Protein AF-A0A7S3K3P5-F1 (afdb_monomer)

Secondary structure (DSSP, 8-state):
-HHHHHHHHHHHHHTTSS-HHHHHHHHHHHHHHHHHHHHHHHHHHHHHHHHHHHHHHTTSS-HHHHHHHHHHHHHHHHHHTTHHHHHHHHHHHHHHHHHHHHHHHHHHHHHSSPPPPP-----PPPPTTSSTTSTTS---------S--------PPPPTTTT-----S-HHHHHHHHHHHHHHHHHHHHHHHHHHHHHS--------HHHHHHHHHTTTT--S-HHHHHHHHHHHHHHHHHHHHHHHHHHHHHHHHHH-----------TTGGG---TTT----------TTSTT-------PPPPPTT-HHHHHHHHS-HHHHHHS--------------------HHHHHHHHHHHHHHHHHHHHHHHHHHHHHHHHS----------TTTTSS----------TTSTTS--HHHHHHHHHHHHHHHHHHHHTPPPTTS----------HHHHTT-S---HHIIIIIHHHHHHHHHHHHHHHHHHHHS-S------TTTT-TT---TT-TTT-STTHHHHHHHHHHHHHHHHHHHHHHHHHHHHHH-------PPPPHHHHHHHHHHHHHHHHHHHH-TT-SS-TT------

Mean predicted aligned error: 23.88 Å

Organism: NCBI:txid44058

Solvent-accessible surface area (backbone atoms only — not comparable to full-atom values): 37960 Å² total; per-residue (Å²): 119,63,71,60,54,53,51,49,53,54,49,35,38,75,70,67,78,36,54,75,68,54,51,52,53,54,55,51,52,57,54,53,57,56,62,68,54,55,64,62,57,55,57,54,56,54,48,54,53,51,50,53,53,49,35,36,74,70,68,76,37,52,76,68,55,50,54,50,53,51,51,52,51,54,52,55,55,54,68,63,49,62,64,55,51,58,60,51,50,50,53,50,50,51,54,53,51,50,53,53,54,53,53,55,52,54,56,57,57,65,72,70,59,77,81,78,76,86,78,72,86,72,81,74,80,79,78,85,82,79,72,82,82,71,78,85,77,76,77,78,74,79,92,70,73,95,72,83,83,80,79,70,79,79,74,70,77,71,70,96,64,81,88,67,76,78,71,83,66,55,72,66,56,50,52,50,49,52,49,51,52,52,49,53,51,51,50,52,49,53,52,50,52,50,52,49,54,62,71,67,48,84,82,72,80,89,72,54,70,67,58,53,52,52,51,51,63,78,32,76,88,54,92,65,53,70,65,55,59,64,48,45,57,55,50,50,51,51,50,51,53,51,51,50,51,53,50,51,51,52,49,50,52,51,48,47,50,68,76,44,70,78,60,76,69,70,69,71,67,59,92,71,50,86,75,60,56,61,82,89,71,53,76,72,83,80,73,85,67,94,59,94,82,69,78,87,70,78,77,81,69,76,91,65,84,78,78,59,89,88,42,56,69,60,52,56,54,68,70,47,55,70,67,57,66,72,66,51,74,80,71,79,87,73,90,71,90,82,82,88,78,96,71,74,91,68,79,55,70,67,58,56,50,54,50,51,52,50,53,51,52,52,52,52,50,51,52,52,53,51,50,53,52,50,52,50,50,62,67,65,51,74,89,74,73,80,80,74,75,87,66,94,72,86,78,80,84,77,70,81,74,84,67,83,74,75,62,81,80,63,65,85,72,66,56,74,66,60,58,50,53,54,51,48,54,53,51,51,51,51,49,50,59,65,70,64,56,74,75,89,82,78,72,84,70,88,74,78,79,84,70,54,72,73,54,59,76,53,62,75,71,70,48,74,60,46,65,58,53,44,52,50,51,53,50,52,50,52,50,50,53,51,49,50,54,49,50,63,68,61,44,70,85,74,68,82,74,75,64,86,63,78,80,44,97,79,74,70,59,96,69,30,64,88,85,44,53,84,56,37,65,59,51,52,50,54,51,51,50,52,54,52,52,53,54,50,51,55,47,54,52,50,54,49,49,52,59,72,67,48,84,76,75,79,82,78,69,81,76,54,70,66,59,55,48,51,52,51,50,51,52,50,52,50,53,50,51,54,69,76,46,84,81,67,91,77,71,95,74,76,70,83,81,89,122

Radius of gyration: 43.14 Å; Cα contacts (8 Å, |Δi|>4): 47; chains: 1; bounding box: 84×94×111 Å

pLDDT: mean 72.08, std 16.97, range [38.75, 96.44]

Foldseek 3Di:
DVVVVLVVLVVCVVVVVDDPVRSVVVVVVVVVVVVVCVVVVVVVVVVVLVVLVVCVVVVNADPVRSVVVVVVVVVVVVVVCVVVVVVVVVVVVVVVVVVVVVVVVVVVVVVPDDDDPDDDPPDDPPDPPPPPPPPPPDDDDPPDDPPDPPPPPPPDPDPPPPPPPPPPDDPVVVVVVVVVVVVVVVVVVVVVVVVVCVVPPPDDPPDDVVNVVVVCVVCVPPPDDPVCVVCVVVVVVVVVVVVVVVVVVVVVVVVCCVVCVPPVPPPPPPPPCVVPDPPVPPPDPPPPDPPPPPPPDPVPPPDDDDDDPPPVVVVVVVPDDPVCVVPPDPDPDDPDDDDDDPDDPDPDVVVVVVVVVVVVVVVVVVVVVVVVVVVVVVVPPPPDPPPPPPPPDPPPPPPPPPPPPDDPVPVVPDDPVVVVVVVVVVVVVVVVVVVPPPDPPPPPDPDDDDDPVVVVVVPPPQDPCCVPVVVVVVVVVVVVVVVVVVVVVPPPPDPPPPPPVPPPPPDADPQNCPPCVPCNVVVVVVVVVVVVVVVVVVVVVVVVVVVVVPPDPPPDDDDDPVVVVVVVVVVVVVVVVCVVPVPPPDDPPPDPPPD

Structure (mmCIF, N/CA/C/O backbone):
data_AF-A0A7S3K3P5-F1
#
_entry.id   AF-A0A7S3K3P5-F1
#
loop_
_atom_site.group_PDB
_atom_site.id
_atom_site.type_symbol
_atom_site.label_atom_id
_atom_site.label_alt_id
_atom_site.label_comp_id
_atom_site.label_asym_id
_atom_site.label_entity_id
_atom_site.label_seq_id
_atom_site.pdbx_PDB_ins_code
_atom_site.Cartn_x
_atom_site.Cartn_y
_atom_site.Cartn_z
_atom_site.occupancy
_atom_site.B_iso_or_equiv
_atom_site.auth_seq_id
_atom_site.auth_comp_id
_atom_site.auth_asym_id
_atom_site.auth_atom_id
_atom_site.pdbx_PDB_model_num
ATOM 1 N N . MET A 1 1 ? 33.821 -24.347 32.422 1.00 52.78 1 MET A N 1
ATOM 2 C CA . MET A 1 1 ? 33.851 -25.829 32.299 1.00 52.78 1 MET A CA 1
ATOM 3 C C . MET A 1 1 ? 32.695 -26.385 31.459 1.00 52.78 1 MET A C 1
ATOM 5 O O . MET A 1 1 ? 32.820 -27.482 30.927 1.00 52.78 1 MET A O 1
ATOM 9 N N . GLU A 1 2 ? 31.614 -25.627 31.266 1.00 64.94 2 GLU A N 1
ATOM 10 C CA . GLU A 1 2 ? 30.366 -26.100 30.643 1.00 64.94 2 GLU A CA 1
ATOM 11 C C . GLU A 1 2 ? 30.487 -26.467 29.155 1.00 64.94 2 GLU A C 1
ATOM 13 O O . GLU A 1 2 ? 29.916 -27.461 28.712 1.00 64.94 2 GLU A O 1
ATOM 18 N N . SER A 1 3 ? 31.305 -25.739 28.382 1.00 74.19 3 SER A N 1
ATOM 19 C CA . SER A 1 3 ? 31.532 -26.045 26.956 1.00 74.19 3 SER A CA 1
ATOM 20 C C . SER A 1 3 ? 32.116 -27.454 26.739 1.00 74.19 3 SER A C 1
ATOM 22 O O . SER A 1 3 ? 31.735 -28.161 25.805 1.00 74.19 3 SER A O 1
ATOM 24 N N . SER A 1 4 ? 32.971 -27.916 27.662 1.00 82.12 4 SER A N 1
ATOM 25 C CA . SER A 1 4 ? 33.554 -29.265 27.615 1.00 82.12 4 SER A CA 1
ATOM 26 C C . SER A 1 4 ? 32.505 -30.352 27.884 1.00 82.12 4 SER A C 1
ATOM 28 O O . SER A 1 4 ? 32.461 -31.364 27.186 1.00 82.12 4 SER A O 1
ATOM 30 N N . GLN A 1 5 ? 31.597 -30.117 28.837 1.00 89.56 5 GLN A N 1
ATOM 31 C CA . GLN A 1 5 ? 30.538 -31.065 29.197 1.00 89.56 5 GLN A CA 1
ATOM 32 C C . GLN A 1 5 ? 29.478 -31.196 28.096 1.00 89.56 5 GLN A C 1
ATOM 34 O O . GLN A 1 5 ? 29.081 -32.309 27.753 1.00 89.56 5 GLN A O 1
ATOM 39 N N . VAL A 1 6 ? 29.067 -30.083 27.478 1.00 90.38 6 VAL A N 1
ATOM 40 C CA . VAL A 1 6 ? 28.123 -30.111 26.348 1.00 90.38 6 VAL A CA 1
ATOM 41 C C . VAL A 1 6 ? 28.750 -30.808 25.136 1.00 90.38 6 VAL A C 1
ATOM 43 O O . VAL A 1 6 ? 28.095 -31.631 24.494 1.00 90.38 6 VAL A O 1
ATOM 46 N N . SER A 1 7 ? 30.031 -30.550 24.853 1.00 92.12 7 SER A N 1
ATOM 47 C CA . SER A 1 7 ? 30.765 -31.224 23.773 1.00 92.12 7 SER A CA 1
ATOM 48 C C . SER A 1 7 ? 30.886 -32.739 24.003 1.00 92.12 7 SER A C 1
ATOM 50 O O . SER A 1 7 ? 30.698 -33.527 23.070 1.00 92.12 7 SER A O 1
ATOM 52 N N . ALA A 1 8 ? 31.109 -33.169 25.250 1.00 94.69 8 ALA A N 1
ATOM 53 C CA . ALA A 1 8 ? 31.149 -34.582 25.624 1.00 94.69 8 ALA A CA 1
ATOM 54 C C . ALA A 1 8 ? 29.784 -35.274 25.449 1.00 94.69 8 ALA A C 1
ATOM 56 O O . ALA A 1 8 ? 29.723 -36.359 24.874 1.00 94.69 8 ALA A O 1
ATOM 57 N N . LEU A 1 9 ? 28.683 -34.629 25.857 1.00 94.44 9 LEU A N 1
ATOM 58 C CA . LEU A 1 9 ? 27.322 -35.159 25.685 1.00 94.44 9 LEU A CA 1
ATOM 59 C C . LEU A 1 9 ? 26.933 -35.292 24.205 1.00 94.44 9 LEU A C 1
ATOM 61 O O . LEU A 1 9 ? 26.360 -36.303 23.793 1.00 94.44 9 LEU A O 1
ATOM 65 N N . VAL A 1 10 ? 27.285 -34.300 23.380 1.00 91.75 10 VAL A N 1
ATOM 66 C CA . VAL A 1 10 ? 27.044 -34.347 21.929 1.00 91.75 10 VAL A CA 1
ATOM 67 C C . VAL A 1 10 ? 27.899 -35.430 21.265 1.00 91.75 10 VAL A C 1
ATOM 69 O O . VAL A 1 10 ? 27.395 -36.153 20.405 1.00 91.75 10 VAL A O 1
ATOM 72 N N . SER A 1 11 ? 29.154 -35.593 21.691 1.00 95.25 11 SER A N 1
ATOM 73 C CA . SER A 1 11 ? 30.040 -36.654 21.194 1.00 95.25 11 SER A CA 1
ATOM 74 C C . SER A 1 11 ? 29.530 -38.049 21.572 1.00 95.25 11 SER A C 1
ATOM 76 O O . SER A 1 11 ? 29.495 -38.934 20.721 1.00 95.25 11 SER A O 1
ATOM 78 N N . ALA A 1 12 ? 29.046 -38.239 22.802 1.00 93.75 12 ALA A N 1
ATOM 79 C CA . ALA A 1 12 ? 28.456 -39.500 23.253 1.00 93.75 12 ALA A CA 1
ATOM 80 C C . ALA A 1 12 ? 27.166 -39.852 22.486 1.00 93.75 12 ALA A C 1
ATOM 82 O O . ALA A 1 12 ? 26.945 -41.013 22.138 1.00 93.75 12 ALA A O 1
ATOM 83 N N . MET A 1 13 ? 26.344 -38.855 22.137 1.00 96.25 13 MET A N 1
ATOM 84 C CA . MET A 1 13 ? 25.181 -39.058 21.262 1.00 96.25 13 MET A CA 1
ATOM 85 C C . MET A 1 13 ? 25.603 -39.443 19.834 1.00 96.25 13 MET A C 1
ATOM 87 O O . MET A 1 13 ? 25.010 -40.344 19.243 1.00 96.25 13 MET A O 1
ATOM 91 N N . GLN A 1 14 ? 26.634 -38.802 19.271 1.00 89.50 14 GLN A N 1
ATOM 92 C CA . GLN A 1 14 ? 27.155 -39.148 17.939 1.00 89.50 14 GLN A CA 1
ATOM 93 C C . GLN A 1 14 ? 27.757 -40.558 17.891 1.00 89.50 14 GLN A C 1
ATOM 95 O O . GLN A 1 14 ? 27.655 -41.231 16.868 1.00 89.50 14 GLN A O 1
ATOM 100 N N . GLN A 1 15 ? 28.334 -41.020 19.000 1.00 94.62 15 GLN A N 1
ATOM 101 C CA . GLN A 1 15 ? 28.849 -42.381 19.166 1.00 94.62 15 GLN A CA 1
ATOM 102 C C . GLN A 1 15 ? 27.750 -43.412 19.486 1.00 94.62 15 GLN A C 1
ATOM 104 O O . GLN A 1 15 ? 28.052 -44.591 19.649 1.00 94.62 15 GLN A O 1
ATOM 109 N N . GLY A 1 16 ? 26.481 -42.995 19.588 1.00 90.25 16 GLY A N 1
ATOM 110 C CA . GLY A 1 16 ? 25.350 -43.874 19.905 1.00 90.25 16 GLY A CA 1
ATOM 111 C C . GLY A 1 16 ? 25.307 -44.360 21.359 1.00 90.25 16 GLY A C 1
ATOM 112 O O . GLY A 1 16 ? 24.496 -45.224 21.678 1.00 90.25 16 GLY A O 1
ATOM 113 N N . GLN A 1 17 ? 26.150 -43.813 22.241 1.00 94.50 17 GLN A N 1
ATOM 114 C CA . GLN A 1 17 ? 26.199 -44.158 23.668 1.00 94.50 17 GLN A CA 1
ATOM 115 C C . GLN A 1 17 ? 25.070 -43.506 24.475 1.00 94.50 17 GLN A C 1
ATOM 117 O O . GLN A 1 17 ? 24.757 -43.949 25.575 1.00 94.50 17 GLN A O 1
ATOM 122 N N . LEU A 1 18 ? 24.467 -42.448 23.934 1.00 93.31 18 LEU A N 1
ATOM 123 C CA . LEU A 1 18 ? 23.396 -41.684 24.563 1.00 93.31 18 LEU A CA 1
ATOM 124 C C . LEU A 1 18 ? 22.223 -41.554 23.596 1.00 93.31 18 LEU A C 1
ATOM 126 O O . LEU A 1 18 ? 22.397 -41.160 22.438 1.00 93.31 18 LEU A O 1
ATOM 130 N N . SER A 1 19 ? 21.015 -41.869 24.069 1.00 93.31 19 SER A N 1
ATOM 131 C CA . SER A 1 19 ? 19.815 -41.643 23.273 1.00 93.31 19 SER A CA 1
ATOM 132 C C . SER A 1 19 ? 19.524 -40.144 23.172 1.00 93.31 19 SER A C 1
ATOM 134 O O . SER A 1 19 ? 19.912 -39.337 24.021 1.00 93.31 19 SER A O 1
ATOM 136 N N . LYS A 1 20 ? 18.789 -39.745 22.130 1.00 90.81 20 LYS A N 1
ATOM 137 C CA . LYS A 1 20 ? 18.396 -38.342 21.958 1.00 90.81 20 LYS A CA 1
ATOM 138 C C . LYS A 1 20 ? 17.554 -37.832 23.139 1.00 90.81 20 LYS A C 1
ATOM 140 O O . LYS A 1 20 ? 17.644 -36.657 23.473 1.00 90.81 20 LYS A O 1
ATOM 145 N N . ALA A 1 21 ? 16.742 -38.696 23.755 1.00 87.56 21 ALA A N 1
ATOM 146 C CA . ALA A 1 21 ? 15.926 -38.339 24.915 1.00 87.56 21 ALA A CA 1
ATOM 147 C C . ALA A 1 21 ? 16.797 -38.063 26.151 1.00 87.56 21 ALA A C 1
ATOM 149 O O . ALA A 1 21 ? 16.589 -37.060 26.832 1.00 87.56 21 ALA A O 1
ATOM 150 N N . ASP A 1 22 ? 17.821 -38.886 26.365 1.00 92.12 22 ASP A N 1
ATOM 151 C CA . ASP A 1 22 ? 18.750 -38.745 27.489 1.00 92.12 22 ASP A CA 1
ATOM 152 C C . ASP A 1 22 ? 19.631 -37.499 27.344 1.00 92.12 22 ASP A C 1
ATOM 154 O O . ASP A 1 22 ? 19.853 -36.788 28.319 1.00 92.12 22 ASP A O 1
ATOM 158 N N . LEU A 1 23 ? 20.042 -37.152 26.115 1.00 93.50 23 LEU A N 1
ATOM 159 C CA . LEU A 1 23 ? 20.731 -35.886 25.839 1.00 93.50 23 LEU A CA 1
ATOM 160 C C . LEU A 1 23 ? 19.883 -34.682 26.284 1.00 93.50 23 LEU A C 1
ATOM 162 O O . LEU A 1 23 ? 20.396 -33.769 26.931 1.00 93.50 23 LEU A O 1
ATOM 166 N N . TYR A 1 24 ? 18.586 -34.669 25.960 1.00 88.31 24 TYR A N 1
ATOM 167 C CA . TYR A 1 24 ? 17.703 -33.581 26.385 1.00 88.31 24 TYR A CA 1
ATOM 168 C C . TYR A 1 24 ? 17.514 -33.546 27.901 1.00 88.31 24 TYR A C 1
ATOM 170 O O . TYR A 1 24 ? 17.493 -32.454 28.467 1.00 88.31 24 TYR A O 1
ATOM 178 N N . ALA A 1 25 ? 17.424 -34.703 28.562 1.00 91.12 25 ALA A N 1
ATOM 179 C CA . ALA A 1 25 ? 17.349 -34.773 30.017 1.00 91.12 25 ALA A CA 1
ATOM 180 C C . ALA A 1 25 ? 18.624 -34.204 30.672 1.00 91.12 25 ALA A C 1
ATOM 182 O O . ALA A 1 25 ? 18.528 -33.315 31.520 1.00 91.12 25 ALA A O 1
ATOM 183 N N . SER A 1 26 ? 19.815 -34.607 30.215 1.00 93.25 26 SER A N 1
ATOM 184 C CA . SER A 1 26 ? 21.096 -34.106 30.736 1.00 93.25 26 SER A CA 1
ATOM 185 C C . SER A 1 26 ? 21.305 -32.610 30.477 1.00 93.25 26 SER A C 1
ATOM 187 O O . SER A 1 26 ? 21.736 -31.883 31.370 1.00 93.25 26 SER A O 1
ATOM 189 N N . LEU A 1 27 ? 20.941 -32.111 29.289 1.00 89.62 27 LEU A N 1
ATOM 190 C CA . LEU A 1 27 ? 20.998 -30.676 28.983 1.00 89.62 27 LEU A CA 1
ATOM 191 C C . LEU A 1 27 ? 19.971 -29.864 29.788 1.00 89.62 27 LEU A C 1
ATOM 193 O O . LEU A 1 27 ? 20.213 -28.696 30.090 1.00 89.62 27 LEU A O 1
ATOM 197 N N . SER A 1 28 ? 18.829 -30.463 30.142 1.00 84.38 28 SER A N 1
ATOM 198 C CA . SER A 1 28 ? 17.825 -29.807 30.985 1.00 84.38 28 SER A CA 1
ATOM 199 C C . SER A 1 28 ? 18.302 -29.636 32.430 1.00 84.38 28 SER A C 1
ATOM 201 O O . SER A 1 28 ? 18.100 -28.560 32.986 1.00 84.38 28 SER A O 1
ATOM 203 N N . GLY A 1 29 ? 19.016 -30.624 32.986 1.00 83.06 29 GLY A N 1
ATOM 204 C CA . GLY A 1 29 ? 19.609 -30.540 34.325 1.00 83.06 29 GLY A CA 1
ATOM 205 C C . GLY A 1 29 ? 20.693 -29.463 34.425 1.00 83.06 29 GLY A C 1
ATOM 206 O O . GLY A 1 29 ? 20.638 -28.619 35.315 1.00 83.06 29 GLY A O 1
ATOM 207 N N . LEU A 1 30 ? 21.591 -29.392 33.434 1.00 83.62 30 LEU A N 1
ATOM 208 C CA . LEU A 1 30 ? 22.617 -28.337 33.352 1.00 83.62 30 LEU A CA 1
ATOM 209 C C . LEU A 1 30 ? 22.004 -26.926 33.304 1.00 83.62 30 LEU A C 1
ATOM 211 O O . LEU A 1 30 ? 22.551 -25.966 33.838 1.00 83.62 30 LEU A O 1
ATOM 215 N N . LYS A 1 31 ? 20.825 -26.784 32.690 1.00 73.06 31 LYS A N 1
ATOM 216 C CA . LYS A 1 31 ? 20.117 -25.502 32.599 1.00 73.06 31 LYS A CA 1
ATOM 217 C C . LYS A 1 31 ? 19.483 -25.068 33.925 1.00 73.06 31 LYS A C 1
ATOM 219 O O . LYS A 1 31 ? 19.253 -23.871 34.113 1.00 73.06 31 LYS A O 1
ATOM 224 N N . GLU A 1 32 ? 19.162 -26.008 34.812 1.00 71.06 32 GLU A N 1
ATOM 225 C CA . GLU A 1 32 ? 18.660 -25.693 36.152 1.00 71.06 32 GLU A CA 1
ATOM 226 C C . GLU A 1 32 ? 19.785 -25.268 37.100 1.00 71.06 32 GLU A C 1
ATOM 228 O O . GLU A 1 32 ? 19.582 -24.321 37.860 1.00 71.06 32 GLU A O 1
ATOM 233 N N . GLU A 1 33 ? 20.980 -25.854 36.981 1.00 67.62 33 GLU A N 1
ATOM 234 C CA . GLU A 1 33 ? 22.164 -25.443 37.755 1.00 67.62 33 GLU A CA 1
ATOM 235 C C . GLU A 1 33 ? 22.583 -23.998 37.430 1.00 67.62 33 GLU A C 1
ATOM 237 O O . GLU A 1 33 ? 22.702 -23.167 38.331 1.00 67.62 33 GLU A O 1
ATOM 242 N N . VAL A 1 34 ? 22.644 -23.625 36.145 1.00 62.16 34 VAL A N 1
ATOM 243 C CA . VAL A 1 34 ? 22.979 -22.246 35.718 1.00 62.16 34 VAL A CA 1
ATOM 244 C C . VAL A 1 34 ? 21.952 -21.214 36.214 1.00 62.16 34 VAL A C 1
ATOM 246 O O . VAL A 1 34 ? 22.275 -20.054 36.482 1.00 62.16 34 VAL A O 1
ATOM 249 N N . LYS A 1 35 ? 20.687 -21.615 36.388 1.00 57.69 35 LYS A N 1
ATOM 250 C CA . LYS A 1 35 ? 19.636 -20.725 36.903 1.00 57.69 35 LYS A CA 1
ATOM 251 C C . LYS A 1 35 ? 19.835 -20.359 38.375 1.00 57.69 35 LYS A C 1
ATOM 253 O O . LYS A 1 35 ? 19.374 -19.290 38.773 1.00 57.69 35 LYS A O 1
ATOM 258 N N . GLN A 1 36 ? 20.513 -21.193 39.162 1.00 56.00 36 GLN A N 1
ATOM 259 C CA . GLN A 1 36 ? 20.743 -20.935 40.586 1.00 56.00 36 GLN A CA 1
ATOM 260 C C . GLN A 1 36 ? 21.919 -19.978 40.843 1.00 56.00 36 GLN A C 1
ATOM 262 O O . GLN A 1 36 ? 21.916 -19.283 41.858 1.00 56.00 36 GLN A O 1
ATOM 267 N N . GLU A 1 37 ? 22.865 -19.845 39.909 1.00 54.62 37 GLU A N 1
ATOM 268 C CA . GLU A 1 37 ? 24.033 -18.961 40.078 1.00 54.62 37 GLU A CA 1
ATOM 269 C C . GLU A 1 37 ? 23.799 -17.515 39.596 1.00 54.62 37 GLU A C 1
ATOM 271 O O . GLU A 1 37 ? 24.366 -16.562 40.137 1.00 54.62 37 GLU A O 1
ATOM 276 N N . THR A 1 38 ? 22.894 -17.313 38.632 1.00 54.75 38 THR A N 1
ATOM 277 C CA . THR A 1 38 ? 22.577 -15.978 38.080 1.00 54.75 38 THR A CA 1
ATOM 278 C C . THR A 1 38 ? 22.077 -14.907 39.074 1.00 54.75 38 THR A C 1
ATOM 280 O O . THR A 1 38 ? 22.463 -13.748 38.887 1.00 54.75 38 THR A O 1
ATOM 283 N N . PRO A 1 39 ? 21.289 -15.191 40.137 1.00 53.81 39 PRO A N 1
ATOM 284 C CA . PRO A 1 39 ? 20.884 -14.144 41.082 1.00 53.81 39 PRO A CA 1
ATOM 285 C C . PRO A 1 39 ? 22.049 -13.599 41.928 1.00 53.81 39 PRO A C 1
ATOM 287 O O . PRO A 1 39 ? 22.039 -12.420 42.275 1.00 53.81 39 PRO A O 1
ATOM 290 N N . GLN A 1 40 ? 23.096 -14.391 42.194 1.00 55.03 40 GLN A N 1
ATOM 291 C CA . GLN A 1 40 ? 24.223 -13.951 43.031 1.00 55.03 40 GLN A CA 1
ATOM 292 C C . GLN A 1 40 ? 25.172 -12.974 42.322 1.00 55.03 40 GLN A C 1
ATOM 294 O O . GLN A 1 40 ? 25.860 -12.188 42.975 1.00 55.03 40 GLN A O 1
ATOM 299 N N . ILE A 1 41 ? 25.236 -13.012 40.989 1.00 57.62 41 ILE A N 1
ATOM 300 C CA . ILE A 1 41 ? 26.103 -12.120 40.205 1.00 57.62 41 ILE A CA 1
ATOM 301 C C . ILE A 1 41 ? 25.474 -10.722 40.100 1.00 57.62 41 ILE A C 1
ATOM 303 O O . ILE A 1 41 ? 26.185 -9.723 40.190 1.00 57.62 41 ILE A O 1
ATOM 307 N N . ILE A 1 42 ? 24.143 -10.640 39.996 1.00 59.44 42 ILE A N 1
ATOM 308 C CA . ILE A 1 42 ? 23.414 -9.367 39.882 1.00 59.44 42 ILE A CA 1
ATOM 309 C C . ILE A 1 42 ? 23.481 -8.570 41.194 1.00 59.44 42 ILE A C 1
ATOM 311 O O . ILE A 1 42 ? 23.679 -7.358 41.157 1.00 59.44 42 ILE A O 1
ATOM 315 N N . GLU A 1 43 ? 23.395 -9.225 42.357 1.00 62.47 43 GLU A N 1
ATOM 316 C CA . GLU A 1 43 ? 23.521 -8.530 43.649 1.00 62.47 43 GLU A CA 1
ATOM 317 C C . GLU A 1 43 ? 24.927 -7.943 43.865 1.00 62.47 43 GLU A C 1
ATOM 319 O O . GLU A 1 43 ? 25.079 -6.840 44.400 1.00 62.47 43 GLU A O 1
ATOM 324 N N . LYS A 1 44 ? 25.973 -8.636 43.395 1.00 70.62 44 LYS A N 1
ATOM 325 C CA . LYS A 1 44 ? 27.360 -8.164 43.520 1.00 70.62 44 LYS A CA 1
ATOM 326 C C . LYS A 1 44 ? 27.613 -6.900 42.697 1.00 70.62 44 LYS A C 1
ATOM 328 O O . LYS A 1 44 ? 28.254 -5.981 43.202 1.00 70.62 44 LYS A O 1
ATOM 333 N N . THR A 1 45 ? 27.081 -6.802 41.479 1.00 72.25 45 THR A N 1
ATOM 334 C CA . THR A 1 45 ? 27.305 -5.629 40.613 1.00 72.25 45 THR A CA 1
ATOM 335 C C . THR A 1 45 ? 26.525 -4.405 41.090 1.00 72.25 45 THR A C 1
ATOM 337 O O . THR A 1 45 ? 27.043 -3.286 41.048 1.00 72.25 45 THR A O 1
ATOM 340 N N . THR A 1 46 ? 25.323 -4.594 41.646 1.00 75.75 46 THR A N 1
ATOM 341 C CA . THR A 1 46 ? 24.552 -3.487 42.234 1.00 75.75 46 THR A CA 1
ATOM 342 C C . THR A 1 46 ? 25.226 -2.889 43.466 1.00 75.75 46 THR A C 1
ATOM 344 O O . THR A 1 46 ? 25.201 -1.668 43.634 1.00 75.75 46 THR A O 1
ATOM 347 N N . ASN A 1 47 ? 25.888 -3.717 44.281 1.00 83.19 47 ASN A N 1
ATOM 348 C CA . ASN A 1 47 ? 26.610 -3.254 45.466 1.00 83.19 47 ASN A CA 1
ATOM 349 C C . ASN A 1 47 ? 27.857 -2.438 45.088 1.00 83.19 47 ASN A C 1
ATOM 351 O O . ASN A 1 47 ? 28.072 -1.362 45.637 1.00 83.19 47 ASN A O 1
ATOM 355 N N . VAL A 1 48 ? 28.609 -2.861 44.065 1.00 87.38 48 VAL A N 1
ATOM 356 C CA . VAL A 1 48 ? 29.799 -2.125 43.593 1.00 87.38 48 VAL A CA 1
ATOM 357 C C . VAL A 1 48 ? 29.439 -0.737 43.049 1.00 87.38 48 VAL A C 1
ATOM 359 O O . VAL A 1 48 ? 30.129 0.245 43.331 1.00 87.38 48 VAL A O 1
ATOM 362 N N . VAL A 1 49 ? 28.338 -0.614 42.300 1.00 89.31 49 VAL A N 1
ATOM 363 C CA . VAL A 1 49 ? 27.880 0.693 41.795 1.00 89.31 49 VAL A CA 1
ATOM 364 C C . VAL A 1 49 ? 27.401 1.589 42.942 1.00 89.31 49 VAL A C 1
ATOM 366 O O . VAL A 1 49 ? 27.706 2.785 42.948 1.00 89.31 49 VAL A O 1
ATOM 369 N N . ALA A 1 50 ? 26.692 1.030 43.927 1.00 90.75 50 ALA A N 1
ATOM 370 C CA . ALA A 1 50 ? 26.256 1.769 45.109 1.00 90.75 50 ALA A CA 1
ATOM 371 C C . ALA A 1 50 ? 27.448 2.289 45.934 1.00 90.75 50 ALA A C 1
ATOM 373 O O . ALA A 1 50 ? 27.448 3.460 46.323 1.00 90.75 50 ALA A O 1
ATOM 374 N N . ASP A 1 51 ? 28.491 1.476 46.111 1.00 93.25 51 ASP A N 1
ATOM 375 C CA . ASP A 1 51 ? 29.710 1.843 46.839 1.00 93.25 51 ASP A CA 1
ATOM 376 C C . ASP A 1 51 ? 30.516 2.928 46.115 1.00 93.25 51 ASP A C 1
ATOM 378 O O . ASP A 1 51 ? 30.946 3.902 46.737 1.00 93.25 51 ASP A O 1
ATOM 382 N N . LEU A 1 52 ? 30.661 2.832 44.787 1.00 94.31 52 LEU A N 1
ATOM 383 C CA . LEU A 1 52 ? 31.336 3.855 43.978 1.00 94.31 52 LEU A CA 1
ATOM 384 C C . LEU A 1 52 ? 30.599 5.202 44.032 1.00 94.31 52 LEU A C 1
ATOM 386 O O . LEU A 1 52 ? 31.220 6.257 44.193 1.00 94.31 52 LEU A O 1
ATOM 390 N N . VAL A 1 53 ? 29.265 5.181 43.948 1.00 92.56 53 VAL A N 1
ATOM 391 C CA . VAL A 1 53 ? 28.436 6.390 44.074 1.00 92.56 53 VAL A CA 1
ATOM 392 C C . VAL A 1 53 ? 28.484 6.944 45.503 1.00 92.56 53 VAL A C 1
ATOM 394 O O . VAL A 1 53 ? 28.525 8.164 45.685 1.00 92.56 53 VAL A O 1
ATOM 397 N N . GLY A 1 54 ? 28.531 6.077 46.517 1.00 93.81 54 GLY A N 1
ATOM 398 C CA . GLY A 1 54 ? 28.728 6.449 47.918 1.00 93.81 54 GLY A CA 1
ATOM 399 C C . GLY A 1 54 ? 30.077 7.129 48.162 1.00 93.81 54 GLY A C 1
ATOM 400 O O . GLY A 1 54 ? 30.124 8.196 48.776 1.00 93.81 54 GLY A O 1
ATOM 401 N N . ALA A 1 55 ? 31.163 6.582 47.614 1.00 93.31 55 ALA A N 1
ATOM 402 C CA . ALA A 1 55 ? 32.506 7.151 47.707 1.00 93.31 55 ALA A CA 1
ATOM 403 C C . ALA A 1 55 ? 32.605 8.528 47.029 1.00 93.31 55 ALA A C 1
ATOM 405 O O . ALA A 1 55 ? 33.218 9.443 47.583 1.00 93.31 55 ALA A O 1
ATOM 406 N N . MET A 1 56 ? 31.934 8.716 45.885 1.00 95.62 56 MET A N 1
ATOM 407 C CA . MET A 1 56 ? 31.832 10.026 45.233 1.00 95.62 56 MET A CA 1
ATOM 408 C C . MET A 1 56 ? 31.064 11.034 46.103 1.00 95.62 56 MET A C 1
ATOM 410 O O . MET A 1 56 ? 31.495 12.176 46.250 1.00 95.62 56 MET A O 1
ATOM 414 N N . ARG A 1 57 ? 29.950 10.626 46.732 1.00 90.38 57 ARG A N 1
ATOM 415 C CA . ARG A 1 57 ? 29.182 11.495 47.649 1.00 90.38 57 ARG A CA 1
ATOM 416 C C . ARG A 1 57 ? 29.970 11.890 48.896 1.00 90.38 57 ARG A C 1
ATOM 418 O O . ARG A 1 57 ? 29.779 12.987 49.405 1.00 90.38 57 ARG A O 1
ATOM 425 N N . GLN A 1 58 ? 30.857 11.018 49.367 1.00 94.88 58 GLN A N 1
ATOM 426 C CA . GLN A 1 58 ? 31.765 11.292 50.483 1.00 94.88 58 GLN A CA 1
ATOM 427 C C . GLN A 1 58 ? 32.990 12.131 50.071 1.00 94.88 58 GLN A C 1
ATOM 429 O O . GLN A 1 58 ? 33.853 12.379 50.907 1.00 94.88 58 GLN A O 1
ATOM 434 N N . GLY A 1 59 ? 33.101 12.541 48.800 1.00 91.12 59 GLY A N 1
ATOM 435 C CA . GLY A 1 59 ? 34.240 13.307 48.285 1.00 91.12 59 GLY A CA 1
ATOM 436 C C . GLY A 1 59 ? 35.544 12.508 48.180 1.00 91.12 59 GLY A C 1
ATOM 437 O O . GLY A 1 59 ? 36.587 13.090 47.906 1.00 91.12 59 GLY A O 1
ATOM 438 N N . LYS A 1 60 ? 35.499 11.183 48.378 1.00 95.06 60 LYS A N 1
ATOM 439 C CA . LYS A 1 60 ? 36.666 10.284 48.301 1.00 95.06 60 LYS A CA 1
ATOM 440 C C . LYS A 1 60 ? 37.058 9.935 46.866 1.00 95.06 60 LYS A C 1
ATOM 442 O O . LYS A 1 60 ? 38.116 9.360 46.648 1.00 95.06 60 LYS A O 1
ATOM 447 N N . LEU A 1 61 ? 36.177 10.224 45.913 1.00 94.75 61 LEU A N 1
ATOM 448 C CA . LEU A 1 61 ? 36.316 9.854 44.513 1.00 94.75 61 LEU A CA 1
ATOM 449 C C . LEU A 1 61 ? 35.857 11.024 43.646 1.00 94.75 61 LEU A C 1
ATOM 451 O O . LEU A 1 61 ? 34.742 11.530 43.806 1.00 94.75 61 LEU A O 1
ATOM 455 N N . SER A 1 62 ? 36.708 11.457 42.721 1.00 95.38 62 SER A N 1
ATOM 456 C CA . SER A 1 62 ? 36.341 12.481 41.746 1.00 95.38 62 SER A CA 1
ATOM 457 C C . SER A 1 62 ? 35.379 11.917 40.695 1.00 95.38 62 SER A C 1
ATOM 459 O O . SER A 1 62 ? 35.342 10.716 40.412 1.00 95.38 62 SER A O 1
ATOM 461 N N . LYS A 1 63 ? 34.599 12.794 40.051 1.00 92.31 63 LYS A N 1
ATOM 462 C CA . LYS A 1 63 ? 33.666 12.391 38.985 1.00 92.31 63 LYS A CA 1
ATOM 463 C C . LYS A 1 63 ? 34.379 11.687 37.818 1.00 92.31 63 LYS A C 1
ATOM 465 O O . LYS A 1 63 ? 33.819 10.766 37.232 1.00 92.31 63 LYS A O 1
ATOM 470 N N . SER A 1 64 ? 35.601 12.105 37.485 1.00 90.50 64 SER A N 1
ATOM 471 C CA . SER A 1 64 ? 36.432 11.477 36.448 1.00 90.50 64 SER A CA 1
ATOM 472 C C . SER A 1 64 ? 36.893 10.072 36.834 1.00 90.50 64 SER A C 1
ATOM 474 O O . SER A 1 64 ? 36.843 9.168 36.004 1.00 90.50 64 SER A O 1
ATOM 476 N N . GLU A 1 65 ? 37.283 9.861 38.092 1.00 93.88 65 GLU A N 1
ATOM 477 C CA . GLU A 1 65 ? 37.676 8.540 38.596 1.00 93.88 65 GLU A CA 1
ATOM 478 C C . GLU A 1 65 ? 36.479 7.588 38.670 1.00 93.88 65 GLU A C 1
ATOM 480 O O . GLU A 1 65 ? 36.610 6.426 38.297 1.00 93.88 65 GLU A O 1
ATOM 485 N N . LEU A 1 66 ? 35.287 8.078 39.035 1.00 95.06 66 LEU A N 1
ATOM 486 C CA . LEU A 1 66 ? 34.059 7.277 39.006 1.00 95.06 66 LEU A CA 1
ATOM 487 C C . LEU A 1 66 ? 33.733 6.792 37.587 1.00 95.06 66 LEU A C 1
ATOM 489 O O . LEU A 1 66 ? 33.412 5.622 37.391 1.00 95.06 66 LEU A O 1
ATOM 493 N N . LEU A 1 67 ? 33.847 7.669 36.585 1.00 91.06 67 LEU A N 1
ATOM 494 C CA . LEU A 1 67 ? 33.616 7.291 35.189 1.00 91.06 67 LEU A CA 1
ATOM 495 C C . LEU A 1 67 ? 34.670 6.299 34.678 1.00 91.06 67 LEU A C 1
ATOM 497 O O . LEU A 1 67 ? 34.324 5.386 33.928 1.00 91.06 67 LEU A O 1
ATOM 501 N N . SER A 1 68 ? 35.927 6.438 35.106 1.00 93.25 68 SER A N 1
ATOM 502 C CA . SER A 1 68 ? 37.000 5.494 34.775 1.00 93.25 68 SER A CA 1
ATOM 503 C C . SER A 1 68 ? 36.754 4.113 35.396 1.00 93.25 68 SER A C 1
ATOM 505 O O . SER A 1 68 ? 36.792 3.107 34.687 1.00 93.25 68 SER A O 1
ATOM 507 N N . SER A 1 69 ? 36.393 4.063 36.684 1.00 94.00 69 SER A N 1
ATOM 508 C CA . SER A 1 69 ? 36.090 2.824 37.415 1.00 94.00 69 SER A CA 1
ATOM 509 C C . SER A 1 69 ? 34.825 2.125 36.912 1.00 94.00 69 SER A C 1
ATOM 511 O O . SER A 1 69 ? 34.797 0.903 36.811 1.00 94.00 69 SER A O 1
ATOM 513 N N . LEU A 1 70 ? 33.786 2.872 36.525 1.00 92.56 70 LEU A N 1
ATOM 514 C CA . LEU A 1 70 ? 32.610 2.286 35.870 1.00 92.56 70 LEU A CA 1
ATOM 515 C C . LEU A 1 70 ? 32.961 1.731 34.485 1.00 92.56 70 LEU A C 1
ATOM 517 O O . LEU A 1 70 ? 32.505 0.653 34.114 1.00 92.56 70 LEU A O 1
ATOM 521 N N . SER A 1 71 ? 33.806 2.435 33.728 1.00 88.19 71 SER A N 1
ATOM 522 C CA . SER A 1 71 ? 34.231 1.989 32.397 1.00 88.19 71 SER A CA 1
ATOM 523 C C . SER A 1 71 ? 35.098 0.729 32.454 1.00 88.19 71 SER A C 1
ATOM 525 O O . SER A 1 71 ? 34.974 -0.130 31.581 1.00 88.19 71 SER A O 1
ATOM 527 N N . SER A 1 72 ? 35.960 0.588 33.466 1.00 86.94 72 SER A N 1
ATOM 528 C CA . SER A 1 72 ? 36.744 -0.634 33.672 1.00 86.94 72 SER A CA 1
ATOM 529 C C . SER A 1 72 ? 35.864 -1.808 34.109 1.00 86.94 72 SER A C 1
ATOM 531 O O . SER A 1 72 ? 36.049 -2.908 33.592 1.00 86.94 72 SER A O 1
ATOM 533 N N . HIS A 1 73 ? 34.857 -1.573 34.959 1.00 86.19 73 HIS A N 1
ATOM 534 C CA . HIS A 1 73 ? 33.898 -2.607 35.363 1.00 86.19 73 HIS A CA 1
ATOM 535 C C . HIS A 1 73 ? 33.056 -3.109 34.178 1.00 86.19 73 HIS A C 1
ATOM 537 O O . HIS A 1 73 ? 32.947 -4.313 33.968 1.00 86.19 73 HIS A O 1
ATOM 543 N N . ILE A 1 74 ? 32.571 -2.202 33.320 1.00 81.31 74 ILE A N 1
ATOM 544 C CA . ILE A 1 74 ? 31.820 -2.562 32.103 1.00 81.31 74 ILE A CA 1
ATOM 545 C C . ILE A 1 74 ? 32.686 -3.377 31.128 1.00 81.31 74 ILE A C 1
ATOM 547 O O . ILE A 1 74 ? 32.198 -4.322 30.511 1.00 81.31 74 ILE A O 1
ATOM 551 N N . ARG A 1 75 ? 33.978 -3.047 30.981 1.00 77.50 75 ARG A N 1
ATOM 552 C CA . ARG A 1 75 ? 34.896 -3.830 30.132 1.00 77.50 75 ARG A CA 1
ATOM 553 C C . ARG A 1 75 ? 35.178 -5.219 30.707 1.00 77.50 75 ARG A C 1
ATOM 555 O O . ARG A 1 75 ? 35.253 -6.172 29.937 1.00 77.50 75 ARG A O 1
ATOM 562 N N . ALA A 1 76 ? 35.290 -5.341 32.030 1.00 76.00 76 ALA A N 1
ATOM 563 C CA . ALA A 1 76 ? 35.458 -6.629 32.700 1.00 76.00 76 ALA A CA 1
ATOM 564 C C . ALA A 1 76 ? 34.214 -7.525 32.533 1.00 76.00 76 ALA A C 1
ATOM 566 O O . ALA A 1 76 ? 34.345 -8.706 32.218 1.00 76.00 76 ALA A O 1
ATOM 567 N N . GLU A 1 77 ? 33.006 -6.962 32.628 1.00 70.56 77 GLU A N 1
ATOM 568 C CA . GLU A 1 77 ? 31.761 -7.698 32.359 1.00 70.56 77 GLU A CA 1
ATOM 569 C C . GLU A 1 77 ? 31.630 -8.116 30.886 1.00 70.56 77 GLU A C 1
ATOM 571 O O . GLU A 1 77 ? 31.160 -9.213 30.581 1.00 70.56 77 GLU A O 1
ATOM 576 N N . GLN A 1 78 ? 32.106 -7.287 29.952 1.00 65.06 78 GLN A N 1
ATOM 577 C CA . GLN A 1 78 ? 32.101 -7.623 28.526 1.00 65.06 78 GLN A CA 1
ATOM 578 C C . GLN A 1 78 ? 33.046 -8.782 28.177 1.00 65.06 78 GLN A C 1
ATOM 580 O O . GLN A 1 78 ? 32.724 -9.543 27.268 1.00 65.06 78 GLN A O 1
ATOM 585 N N . SER A 1 79 ? 34.145 -8.987 28.916 1.00 57.59 79 SER A N 1
ATOM 586 C CA . SER A 1 79 ? 35.005 -10.171 28.730 1.00 57.59 79 SER A CA 1
ATOM 587 C C . SER A 1 79 ? 34.389 -11.481 29.239 1.00 57.59 79 SER A C 1
ATOM 589 O O . SER A 1 79 ? 34.744 -12.545 28.747 1.00 57.59 79 SER A O 1
ATOM 591 N N . VAL A 1 80 ? 33.411 -11.426 30.151 1.00 57.06 80 VAL A N 1
ATOM 592 C CA . VAL A 1 80 ? 32.649 -12.610 30.607 1.00 57.06 80 VAL A CA 1
ATOM 593 C C . VAL A 1 80 ? 31.509 -12.952 29.626 1.00 57.06 80 VAL A C 1
ATOM 595 O O . VAL A 1 80 ? 30.996 -14.066 29.593 1.00 57.06 80 VAL A O 1
ATOM 598 N N . SER A 1 81 ? 31.152 -12.025 28.729 1.00 48.75 81 SER A N 1
ATOM 599 C CA . SER A 1 81 ? 30.093 -12.201 27.727 1.00 48.75 81 SER A CA 1
ATOM 600 C C . SER A 1 81 ? 30.484 -13.085 26.527 1.00 48.75 81 SER A C 1
ATOM 602 O O . SER A 1 81 ? 29.623 -13.343 25.678 1.00 48.75 81 SER A O 1
ATOM 604 N N . GLU A 1 82 ? 31.716 -13.590 26.417 1.00 51.03 82 GLU A N 1
ATOM 605 C CA . GLU A 1 82 ? 32.078 -14.554 25.360 1.00 51.03 82 GLU A CA 1
ATOM 606 C C . GLU A 1 82 ? 31.358 -15.911 25.525 1.00 51.03 82 GLU A C 1
ATOM 608 O O . GLU A 1 82 ? 31.085 -16.585 24.531 1.00 51.03 82 GLU A O 1
ATOM 613 N N . GLU A 1 83 ? 30.873 -16.252 26.726 1.00 51.56 83 GLU A N 1
ATOM 614 C CA . GLU A 1 83 ? 30.001 -17.422 26.953 1.00 51.56 83 GLU A CA 1
ATOM 615 C C . GLU A 1 83 ? 28.588 -17.255 26.341 1.00 51.56 83 GLU A C 1
ATOM 617 O O . GLU A 1 83 ? 27.898 -18.232 26.033 1.00 51.56 83 GLU A O 1
ATOM 622 N N . SER A 1 84 ? 28.167 -16.022 26.023 1.00 54.34 84 SER A N 1
ATOM 623 C CA . SER A 1 84 ? 26.911 -15.758 25.292 1.00 54.34 84 SER A CA 1
ATOM 624 C C . SER A 1 84 ? 26.985 -16.097 23.792 1.00 54.34 84 SER A C 1
ATOM 626 O O . SER A 1 84 ? 25.953 -16.223 23.126 1.00 54.34 84 SER A O 1
ATOM 628 N N . SER A 1 85 ? 28.196 -16.293 23.255 1.00 51.75 85 SER A N 1
ATOM 629 C CA . SER A 1 85 ? 28.417 -16.788 21.891 1.00 51.75 85 SER A CA 1
ATOM 630 C C . SER A 1 85 ? 27.913 -18.227 21.744 1.00 51.75 85 SER A C 1
ATOM 632 O O . SER A 1 85 ? 27.151 -18.539 20.827 1.00 51.75 85 SER A O 1
ATOM 634 N N . VAL A 1 86 ? 28.226 -19.076 22.726 1.00 55.47 86 VAL A N 1
ATOM 635 C CA . VAL A 1 86 ? 27.875 -20.504 22.728 1.00 55.47 86 VAL A CA 1
ATOM 636 C C . VAL A 1 86 ? 26.360 -20.701 22.822 1.00 55.47 86 VAL A C 1
ATOM 638 O O . VAL A 1 86 ? 25.784 -21.496 22.082 1.00 55.47 86 VAL A O 1
ATOM 641 N N . THR A 1 87 ? 25.668 -19.913 23.651 1.00 58.00 87 THR A N 1
ATOM 642 C CA . THR A 1 87 ? 24.194 -19.961 23.741 1.00 58.00 87 THR A CA 1
ATOM 643 C C . THR A 1 87 ? 23.500 -19.437 22.477 1.00 58.00 87 THR A C 1
ATOM 645 O O . THR A 1 87 ? 22.398 -19.882 22.135 1.00 58.00 87 THR A O 1
ATOM 648 N N . ARG A 1 88 ? 24.141 -18.521 21.736 1.00 61.12 88 ARG A N 1
ATOM 649 C CA . ARG A 1 88 ? 23.662 -18.038 20.434 1.00 61.12 88 ARG A CA 1
ATOM 650 C C . ARG A 1 88 ? 23.838 -19.092 19.340 1.00 61.12 88 ARG A C 1
ATOM 652 O O . ARG A 1 88 ? 22.922 -19.258 18.533 1.00 61.12 88 ARG A O 1
ATOM 659 N N . GLU A 1 89 ? 24.958 -19.807 19.327 1.00 66.50 89 GLU A N 1
ATOM 660 C CA . GLU A 1 89 ? 25.206 -20.918 18.400 1.00 66.50 89 GLU A CA 1
ATOM 661 C C . GLU A 1 89 ? 24.282 -22.110 18.673 1.00 66.50 89 GLU A C 1
ATOM 663 O O . GLU A 1 89 ? 23.688 -22.642 17.735 1.00 66.50 89 GLU A O 1
ATOM 668 N N . LEU A 1 90 ? 24.040 -22.456 19.943 1.00 69.38 90 LEU A N 1
ATOM 669 C CA . LEU A 1 90 ? 23.073 -23.491 20.332 1.00 69.38 90 LEU A CA 1
ATOM 670 C C . LEU A 1 90 ? 21.651 -23.168 19.853 1.00 69.38 90 LEU A C 1
ATOM 672 O O . LEU A 1 90 ? 20.997 -24.018 19.252 1.00 69.38 90 LEU A O 1
ATOM 676 N N . ARG A 1 91 ? 21.191 -21.918 20.010 1.00 69.50 91 ARG A N 1
ATOM 677 C CA . ARG A 1 91 ? 19.883 -21.488 19.476 1.00 69.50 91 ARG A CA 1
ATOM 678 C C . ARG A 1 91 ? 19.819 -21.527 17.950 1.00 69.50 91 ARG A C 1
ATOM 680 O O . ARG A 1 91 ? 18.767 -21.824 17.387 1.00 69.50 91 ARG A O 1
ATOM 687 N N . GLN A 1 92 ? 20.918 -21.211 17.264 1.00 74.81 92 GLN A N 1
ATOM 688 C CA . GLN A 1 92 ? 20.975 -21.346 15.808 1.00 74.81 92 GLN A CA 1
ATOM 689 C C . GLN A 1 92 ? 20.914 -22.818 15.390 1.00 74.81 92 GLN A C 1
ATOM 691 O O . GLN A 1 92 ? 20.179 -23.149 14.460 1.00 74.81 92 GLN A O 1
ATOM 696 N N . ALA A 1 93 ? 21.621 -23.705 16.091 1.00 73.81 93 ALA A N 1
ATOM 697 C CA . ALA A 1 93 ? 21.604 -25.139 15.831 1.00 73.81 93 ALA A CA 1
ATOM 698 C C . ALA A 1 93 ? 20.212 -25.759 16.057 1.00 73.81 93 ALA A C 1
ATOM 700 O O . ALA A 1 93 ? 19.754 -26.531 15.211 1.00 73.81 93 ALA A O 1
ATOM 701 N N . GLU A 1 94 ? 19.507 -25.373 17.127 1.00 77.38 94 GLU A N 1
ATOM 702 C CA . GLU A 1 94 ? 18.118 -25.782 17.393 1.00 77.38 94 GLU A CA 1
ATOM 703 C C . GLU A 1 94 ? 17.173 -25.354 16.262 1.00 77.38 94 GLU A C 1
ATOM 705 O O . GLU A 1 94 ? 16.440 -26.181 15.718 1.00 77.38 94 GLU A O 1
ATOM 710 N N . MET A 1 95 ? 17.258 -24.094 15.825 1.00 85.69 95 MET A N 1
ATOM 711 C CA . MET A 1 95 ? 16.445 -23.565 14.724 1.00 85.69 95 MET A CA 1
ATOM 712 C C . MET A 1 95 ? 16.697 -24.313 13.400 1.00 85.69 95 MET A C 1
ATOM 714 O O . MET A 1 95 ? 15.758 -24.627 12.664 1.00 85.69 95 MET A O 1
ATOM 718 N N . TRP A 1 96 ? 17.954 -24.651 13.090 1.00 77.62 96 TRP A N 1
ATOM 719 C CA . TRP A 1 96 ? 18.299 -25.441 11.900 1.00 77.62 96 TRP A CA 1
ATOM 720 C C . TRP A 1 96 ? 17.873 -26.912 12.000 1.00 77.62 96 TRP A C 1
ATOM 722 O O . TRP A 1 96 ? 17.613 -27.551 10.975 1.00 77.62 96 TRP A O 1
ATOM 732 N N . ALA A 1 97 ? 17.828 -27.485 13.203 1.00 77.06 97 ALA A N 1
ATOM 733 C CA . ALA A 1 97 ? 17.302 -28.829 13.425 1.00 77.06 97 ALA A CA 1
ATOM 734 C C . ALA A 1 97 ? 15.775 -28.863 13.243 1.00 77.06 97 ALA A C 1
ATOM 736 O O . ALA A 1 97 ? 15.254 -29.778 12.602 1.00 77.06 97 ALA A O 1
ATOM 737 N N . GLU A 1 98 ? 15.074 -27.832 13.720 1.00 77.81 98 GLU A N 1
ATOM 738 C CA . GLU A 1 98 ? 13.628 -27.684 13.559 1.00 77.81 98 GLU A CA 1
ATOM 739 C C . GLU A 1 98 ? 13.240 -27.535 12.077 1.00 77.81 98 GLU A C 1
ATOM 741 O O . GLU A 1 98 ? 12.388 -28.284 11.592 1.00 77.81 98 GLU A O 1
ATOM 746 N N . LEU A 1 99 ? 13.953 -26.698 11.309 1.00 77.25 99 LEU A N 1
ATOM 747 C CA . LEU A 1 99 ? 13.741 -26.550 9.859 1.00 77.25 99 LEU A CA 1
ATOM 748 C C . LEU A 1 99 ? 13.923 -27.864 9.085 1.00 77.25 99 LEU A C 1
ATOM 750 O O . LEU A 1 99 ? 13.106 -28.199 8.227 1.00 77.25 99 LEU A O 1
ATOM 754 N N . ARG A 1 100 ? 14.970 -28.635 9.406 1.00 79.81 100 ARG A N 1
ATOM 755 C CA . ARG A 1 100 ? 15.224 -29.934 8.760 1.00 79.81 100 ARG A CA 1
ATOM 756 C C . ARG A 1 100 ? 14.166 -30.971 9.123 1.00 79.81 100 ARG A C 1
ATOM 758 O O . ARG A 1 100 ? 13.766 -31.764 8.274 1.00 79.81 100 ARG A O 1
ATOM 765 N N . SER A 1 101 ? 13.671 -30.945 10.360 1.00 73.56 101 SER A N 1
ATOM 766 C CA . SER A 1 101 ? 12.572 -31.818 10.778 1.00 73.56 101 SER A CA 1
ATOM 767 C C . SER A 1 101 ? 11.242 -31.458 10.103 1.00 73.56 101 SER A C 1
ATOM 769 O O . SER A 1 101 ? 10.468 -32.356 9.780 1.00 73.56 101 SER A O 1
ATOM 771 N N . ALA A 1 102 ? 11.004 -30.173 9.816 1.00 70.00 102 ALA A N 1
ATOM 772 C CA . ALA A 1 102 ? 9.831 -29.710 9.080 1.00 70.00 102 ALA A CA 1
ATOM 773 C C . ALA A 1 102 ? 9.880 -30.109 7.594 1.00 70.00 102 ALA A C 1
ATOM 775 O O . ALA A 1 102 ? 8.885 -30.607 7.075 1.00 70.00 102 ALA A O 1
ATOM 776 N N . GLN A 1 103 ? 11.040 -29.982 6.935 1.00 73.94 103 GLN A N 1
ATOM 777 C CA . GLN A 1 103 ? 11.216 -30.454 5.552 1.00 73.94 103 GLN A CA 1
ATOM 778 C C . GLN A 1 103 ? 11.008 -31.965 5.430 1.00 73.94 103 GLN A C 1
ATOM 780 O O . GLN A 1 103 ? 10.296 -32.419 4.540 1.00 73.94 103 GLN A O 1
ATOM 785 N N . LYS A 1 104 ? 11.544 -32.747 6.375 1.00 74.56 104 LYS A N 1
ATOM 786 C CA . LYS A 1 104 ? 11.381 -34.205 6.361 1.00 74.56 104 LYS A CA 1
ATOM 787 C C . LYS A 1 104 ? 9.928 -34.650 6.581 1.00 74.56 104 LYS A C 1
ATOM 789 O O . LYS A 1 104 ? 9.538 -35.698 6.084 1.00 74.56 104 LYS A O 1
ATOM 794 N N . ARG A 1 105 ? 9.109 -33.866 7.295 1.00 68.75 105 ARG A N 1
ATOM 795 C CA . ARG A 1 105 ? 7.661 -34.129 7.423 1.00 68.75 105 ARG A CA 1
ATOM 796 C C . ARG A 1 105 ? 6.910 -33.890 6.112 1.00 68.75 105 ARG A C 1
ATOM 798 O O . ARG A 1 105 ? 6.011 -34.660 5.810 1.00 68.75 105 ARG A O 1
ATOM 805 N N . GLN A 1 106 ? 7.306 -32.884 5.330 1.00 62.03 106 GLN A N 1
ATOM 806 C CA . GLN A 1 106 ? 6.732 -32.648 4.000 1.00 62.03 106 GLN A CA 1
ATOM 807 C C . GLN A 1 106 ? 7.067 -33.770 3.011 1.00 62.03 106 GLN A C 1
ATOM 809 O O . GLN A 1 106 ? 6.183 -34.213 2.289 1.00 62.03 106 GLN A O 1
ATOM 814 N N . GLU A 1 107 ? 8.304 -34.273 3.012 1.00 68.38 107 GLU A N 1
ATOM 815 C CA . GLU A 1 107 ? 8.698 -35.366 2.108 1.00 68.38 107 GLU A CA 1
ATOM 816 C C . GLU A 1 107 ? 7.959 -36.682 2.416 1.00 68.38 107 GLU A C 1
ATOM 818 O O . GLU A 1 107 ? 7.589 -37.409 1.500 1.00 68.38 107 GLU A O 1
ATOM 823 N N . VAL A 1 108 ? 7.671 -36.971 3.691 1.00 67.19 108 VAL A N 1
ATOM 824 C CA . VAL A 1 108 ? 6.930 -38.186 4.086 1.00 67.19 108 VAL A CA 1
ATOM 825 C C . VAL A 1 108 ? 5.428 -38.089 3.764 1.00 67.19 108 VAL A C 1
ATOM 827 O O . VAL A 1 108 ? 4.802 -39.107 3.460 1.00 67.19 108 VAL A O 1
ATOM 830 N N . GLU A 1 109 ? 4.843 -36.886 3.784 1.00 58.84 109 GLU A N 1
ATOM 831 C CA . GLU A 1 109 ? 3.449 -36.674 3.358 1.00 58.84 109 GLU A CA 1
ATOM 832 C C . GLU A 1 109 ? 3.277 -36.759 1.829 1.00 58.84 109 GLU A C 1
ATOM 834 O O . GLU A 1 109 ? 2.236 -37.226 1.365 1.00 58.84 109 GLU A O 1
ATOM 839 N N . ASP A 1 110 ? 4.299 -36.394 1.045 1.00 52.78 110 ASP A N 1
ATOM 840 C CA . ASP A 1 110 ? 4.261 -36.513 -0.420 1.00 52.78 110 ASP A CA 1
ATOM 841 C C . ASP A 1 110 ? 4.458 -37.964 -0.915 1.00 52.78 110 ASP A C 1
ATOM 843 O O . ASP A 1 110 ? 3.926 -38.319 -1.968 1.00 52.78 110 ASP A O 1
ATOM 847 N N . GLU A 1 111 ? 5.133 -38.843 -0.158 1.00 60.22 111 GLU A N 1
ATOM 848 C CA . GLU A 1 111 ? 5.304 -40.260 -0.544 1.00 60.22 111 GLU A CA 1
ATOM 849 C C . GLU A 1 111 ? 4.116 -41.177 -0.190 1.00 60.22 111 GLU A C 1
ATOM 851 O O . GLU A 1 111 ? 4.028 -42.293 -0.703 1.00 60.22 111 GLU A O 1
ATOM 856 N N . THR A 1 112 ? 3.167 -40.735 0.644 1.00 54.09 112 THR A N 1
ATOM 857 C CA . THR A 1 112 ? 2.014 -41.564 1.067 1.00 54.09 112 THR A CA 1
ATOM 858 C C . THR A 1 112 ? 0.693 -41.239 0.363 1.00 54.09 112 THR A C 1
ATOM 860 O O . THR A 1 112 ? -0.328 -41.875 0.642 1.00 54.09 112 THR A O 1
ATOM 863 N N . MET A 1 113 ? 0.680 -40.312 -0.600 1.00 54.50 113 MET A N 1
ATOM 864 C CA . MET A 1 113 ? -0.508 -40.067 -1.422 1.00 54.50 113 MET A CA 1
ATOM 865 C C . MET A 1 113 ? -0.622 -41.088 -2.570 1.00 54.50 113 MET A C 1
ATOM 867 O O . MET A 1 113 ? 0.299 -41.209 -3.379 1.00 54.50 113 MET A O 1
ATOM 871 N N . PRO A 1 114 ? -1.756 -41.809 -2.703 1.00 61.62 114 PRO A N 1
ATOM 872 C CA . PRO A 1 114 ? -1.972 -42.703 -3.834 1.00 61.62 114 PRO A CA 1
ATOM 873 C C . PRO A 1 114 ? -1.961 -41.913 -5.153 1.00 61.62 114 PRO A C 1
ATOM 875 O O . PRO A 1 114 ? -2.436 -40.771 -5.193 1.00 61.62 114 PRO A O 1
ATOM 878 N N . PRO A 1 115 ? -1.450 -42.505 -6.250 1.00 56.59 115 PRO A N 1
ATOM 879 C CA . PRO A 1 115 ? -1.390 -41.834 -7.539 1.00 56.59 115 PRO A CA 1
ATOM 880 C C . PRO A 1 115 ? -2.799 -41.391 -7.963 1.00 56.59 115 PRO A C 1
ATOM 882 O O . PRO A 1 115 ? -3.752 -42.171 -7.851 1.00 56.59 115 PRO A O 1
ATOM 885 N N . PRO A 1 116 ? -2.966 -40.146 -8.442 1.00 55.56 116 PRO A N 1
ATOM 886 C CA . PRO A 1 116 ? -4.272 -39.657 -8.849 1.00 55.56 116 PRO A CA 1
ATOM 887 C C . PRO A 1 116 ? -4.810 -40.514 -10.004 1.00 55.56 116 PRO A C 1
ATOM 889 O O . PRO A 1 116 ? -4.045 -40.859 -10.912 1.00 55.56 116 PRO A O 1
ATOM 892 N N . PRO A 1 117 ? -6.116 -40.839 -10.013 1.00 57.59 117 PRO A N 1
ATOM 893 C CA . PRO A 1 117 ? -6.709 -41.630 -11.080 1.00 57.59 117 PRO A CA 1
ATOM 894 C C . PRO A 1 117 ? -6.505 -40.949 -12.446 1.00 57.59 117 PRO A C 1
ATOM 896 O O . PRO A 1 117 ? -6.455 -39.712 -12.523 1.00 57.59 117 PRO A O 1
ATOM 899 N N . PRO A 1 118 ? -6.391 -41.734 -13.536 1.00 43.91 118 PRO A N 1
ATOM 900 C CA . PRO A 1 118 ? -6.212 -41.200 -14.879 1.00 43.91 118 PRO A CA 1
ATOM 901 C C . PRO A 1 118 ? -7.361 -40.244 -15.205 1.00 43.91 118 PRO A C 1
ATOM 903 O O . PRO A 1 118 ? -8.536 -40.605 -15.169 1.00 43.91 118 PRO A O 1
ATOM 906 N N . LYS A 1 119 ? -7.011 -38.984 -15.479 1.00 45.59 119 LYS A N 1
ATOM 907 C CA . LYS A 1 119 ? -7.973 -37.915 -15.749 1.00 45.59 119 LYS A CA 1
ATOM 908 C C . LYS A 1 119 ? -8.719 -38.212 -17.049 1.00 45.59 119 LYS A C 1
ATOM 910 O O . LYS A 1 119 ? -8.190 -37.989 -18.138 1.00 45.59 119 LYS A O 1
ATOM 915 N N . GLU A 1 120 ? -9.966 -38.656 -16.925 1.00 39.72 120 GLU A N 1
ATOM 916 C CA . GLU A 1 120 ? -10.966 -38.557 -17.984 1.00 39.72 120 GLU A CA 1
ATOM 917 C C . GLU A 1 120 ? -11.017 -37.110 -18.485 1.00 39.72 120 GLU A C 1
ATOM 919 O O . GLU A 1 120 ? -11.060 -36.154 -17.702 1.00 39.72 120 GLU A O 1
ATOM 924 N N . LYS A 1 121 ? -10.968 -36.942 -19.810 1.00 42.69 121 LYS A N 1
ATOM 925 C CA . LYS A 1 121 ? -11.008 -35.649 -20.500 1.00 42.69 121 LYS A CA 1
ATOM 926 C C . LYS A 1 121 ? -12.380 -34.997 -20.298 1.00 42.69 121 LYS A C 1
ATOM 928 O O . LYS A 1 121 ? -13.232 -35.017 -21.178 1.00 42.69 121 LYS A O 1
ATOM 933 N N . SER A 1 122 ? -12.580 -34.395 -19.131 1.00 39.81 122 SER A N 1
ATOM 934 C CA . SER A 1 122 ? -13.713 -33.526 -18.842 1.00 39.81 122 SER A CA 1
ATOM 935 C C . SER A 1 122 ? -13.608 -32.279 -19.719 1.00 39.81 122 SER A C 1
ATOM 937 O O . SER A 1 122 ? -12.711 -31.444 -19.561 1.00 39.81 122 SER A O 1
ATOM 939 N N . GLN A 1 123 ? -14.520 -32.175 -20.683 1.00 42.84 123 GLN A N 1
ATOM 940 C CA . GLN A 1 123 ? -14.735 -30.973 -21.474 1.00 42.84 123 GLN A CA 1
ATOM 941 C C . GLN A 1 123 ? -15.128 -29.834 -20.524 1.00 42.84 123 GLN A C 1
ATOM 943 O O . GLN A 1 123 ? -16.228 -29.800 -19.974 1.00 42.84 123 GLN A O 1
ATOM 948 N N . ARG A 1 124 ? -14.199 -28.902 -20.292 1.00 42.34 124 ARG A N 1
ATOM 949 C CA . ARG A 1 124 ? -14.464 -27.691 -19.510 1.00 42.34 124 ARG A CA 1
ATOM 950 C C . ARG A 1 124 ? -15.544 -26.851 -20.209 1.00 42.34 124 ARG A C 1
ATOM 952 O O . ARG A 1 124 ? -15.368 -26.533 -21.387 1.00 42.34 124 ARG A O 1
ATOM 959 N N . PRO A 1 125 ? -16.600 -26.405 -19.507 1.00 42.03 125 PRO A N 1
ATOM 960 C CA . PRO A 1 125 ? -17.533 -25.437 -20.063 1.00 42.03 125 PRO A CA 1
ATOM 961 C C . PRO A 1 125 ? -16.805 -24.111 -20.320 1.00 42.03 125 PRO A C 1
ATOM 963 O O . PRO A 1 125 ? -16.089 -23.588 -19.459 1.00 42.03 125 PRO A O 1
ATOM 966 N N . LYS A 1 126 ? -16.965 -23.584 -21.537 1.00 41.12 126 LYS A N 1
ATOM 967 C CA . LYS A 1 126 ? -16.413 -22.298 -21.971 1.00 41.12 126 LYS A CA 1
ATOM 968 C C . LYS A 1 126 ? -16.941 -21.188 -21.051 1.00 41.12 126 LYS A C 1
ATOM 970 O O . LYS A 1 126 ? -18.144 -20.988 -20.920 1.00 41.12 126 LYS A O 1
ATOM 975 N N . SER A 1 127 ? -16.018 -20.481 -20.404 1.00 44.44 127 SER A N 1
ATOM 976 C CA . SER A 1 127 ? -16.283 -19.315 -19.556 1.00 44.44 127 SER A CA 1
ATOM 977 C C . SER A 1 127 ? -17.056 -18.234 -20.326 1.00 44.44 127 SER A C 1
ATOM 979 O O . SER A 1 127 ? -16.597 -17.734 -21.352 1.00 44.44 127 SER A O 1
ATOM 981 N N . TYR A 1 128 ? -18.227 -17.866 -19.804 1.00 45.41 128 TYR A N 1
ATOM 982 C CA . TYR A 1 128 ? -19.237 -17.007 -20.437 1.00 45.41 128 TYR A CA 1
ATOM 983 C C . TYR A 1 128 ? -18.937 -15.492 -20.358 1.00 45.41 128 TYR A C 1
ATOM 985 O O . TYR A 1 128 ? -19.798 -14.668 -20.650 1.00 45.41 128 TYR A O 1
ATOM 993 N N . TYR A 1 129 ? -17.724 -15.076 -19.975 1.00 43.72 129 TYR A N 1
ATOM 994 C CA . TYR A 1 129 ? -17.419 -13.657 -19.710 1.00 43.72 129 TYR A CA 1
ATOM 995 C C . TYR A 1 129 ? -16.829 -12.857 -20.891 1.00 43.72 129 TYR A C 1
ATOM 997 O O . TYR A 1 129 ? -16.448 -11.702 -20.716 1.00 43.72 129 TYR A O 1
ATOM 1005 N N . SER A 1 130 ? -16.789 -13.405 -22.113 1.00 46.38 130 SER A N 1
ATOM 1006 C CA . SER A 1 130 ? -16.108 -12.754 -23.252 1.00 46.38 130 SER A CA 1
ATOM 1007 C C . SER A 1 130 ? -16.994 -11.912 -24.194 1.00 46.38 130 SER A C 1
ATOM 1009 O O . SER A 1 130 ? -16.452 -11.250 -25.078 1.00 46.38 130 SER A O 1
ATOM 1011 N N . ASN A 1 131 ? -18.325 -11.880 -24.043 1.00 41.41 131 ASN A N 1
ATOM 1012 C CA . ASN A 1 131 ? -19.211 -11.314 -25.083 1.00 41.41 131 ASN A CA 1
ATOM 1013 C C . ASN A 1 131 ? -19.844 -9.940 -24.788 1.00 41.41 131 ASN A C 1
ATOM 1015 O O . ASN A 1 131 ? -20.590 -9.427 -25.620 1.00 41.41 131 ASN A O 1
ATOM 1019 N N . HIS A 1 132 ? -19.524 -9.276 -23.672 1.00 43.88 132 HIS A N 1
ATOM 1020 C CA . HIS A 1 132 ? -20.155 -7.986 -23.333 1.00 43.88 132 HIS A CA 1
ATOM 1021 C C . HIS A 1 132 ? -19.465 -6.728 -23.902 1.00 43.88 132 HIS A C 1
ATOM 1023 O O . HIS A 1 132 ? -19.998 -5.632 -23.768 1.00 43.88 132 HIS A O 1
ATOM 1029 N N . GLN A 1 133 ? -18.323 -6.850 -24.595 1.00 48.06 133 GLN A N 1
ATOM 1030 C CA . GLN A 1 133 ? -17.607 -5.691 -25.165 1.00 48.06 133 GLN A CA 1
ATOM 1031 C C . GLN A 1 133 ? -17.897 -5.392 -26.647 1.00 48.06 133 GLN A C 1
ATOM 1033 O O . GLN A 1 133 ? -17.478 -4.346 -27.135 1.00 48.06 133 GLN A O 1
ATOM 1038 N N . LYS A 1 134 ? -18.642 -6.239 -27.373 1.00 44.56 134 LYS A N 1
ATOM 1039 C CA . LYS A 1 134 ? -18.894 -6.035 -28.817 1.00 44.56 134 LYS A CA 1
ATOM 1040 C C . LYS A 1 134 ? -20.213 -5.322 -29.167 1.00 44.56 134 LYS A C 1
ATOM 1042 O O . LYS A 1 134 ? -20.422 -5.004 -30.331 1.00 44.56 134 LYS A O 1
ATOM 1047 N N . LYS A 1 135 ? -21.087 -5.007 -28.199 1.00 44.47 135 LYS A N 1
ATOM 1048 C CA . LYS A 1 135 ? -22.442 -4.465 -28.470 1.00 44.47 135 LYS A CA 1
ATOM 1049 C C . LYS A 1 135 ? -22.567 -2.936 -28.621 1.00 44.47 135 LYS A C 1
ATOM 1051 O O . LYS A 1 135 ? -23.667 -2.461 -28.868 1.00 44.47 135 LYS A O 1
ATOM 1056 N N . TYR A 1 136 ? -21.482 -2.160 -28.543 1.00 45.16 136 TYR A N 1
ATOM 1057 C CA . TYR A 1 136 ? -21.547 -0.687 -28.661 1.00 45.16 136 TYR A CA 1
ATOM 1058 C C . TYR A 1 136 ? -21.201 -0.115 -30.051 1.00 45.16 136 TYR A C 1
ATOM 1060 O O . TYR A 1 136 ? -21.173 1.101 -30.204 1.00 45.16 136 TYR A O 1
ATOM 1068 N N . HIS A 1 137 ? -20.986 -0.949 -31.078 1.00 44.75 137 HIS A N 1
ATOM 1069 C CA . HIS A 1 137 ? -20.598 -0.481 -32.423 1.00 44.75 137 HIS A CA 1
ATOM 1070 C C . HIS A 1 137 ? -21.626 -0.703 -33.546 1.00 44.75 137 HIS A C 1
ATOM 1072 O O . HIS A 1 137 ? -21.300 -0.491 -34.706 1.00 44.75 137 HIS A O 1
ATOM 1078 N N . GLN A 1 138 ? -22.875 -1.060 -33.236 1.00 44.16 138 GLN A N 1
ATOM 1079 C CA . GLN A 1 138 ? -23.932 -1.239 -34.249 1.00 44.16 138 GLN A CA 1
ATOM 1080 C C . GLN A 1 138 ? -25.214 -0.466 -33.916 1.00 44.16 138 GLN A C 1
ATOM 1082 O O . GLN A 1 138 ? -26.319 -0.994 -33.994 1.00 44.16 138 GLN A O 1
ATOM 1087 N N . ARG A 1 139 ? -25.090 0.819 -33.565 1.00 41.97 139 ARG A N 1
ATOM 1088 C CA . ARG A 1 139 ? -26.204 1.746 -33.799 1.00 41.97 139 ARG A CA 1
ATOM 1089 C C . ARG A 1 139 ? -26.070 2.267 -35.225 1.00 41.97 139 ARG A C 1
ATOM 1091 O O . ARG A 1 139 ? -25.158 3.033 -35.518 1.00 41.97 139 ARG A O 1
ATOM 1098 N N . ARG A 1 140 ? -26.959 1.760 -36.086 1.00 40.78 140 ARG A N 1
ATOM 1099 C CA . ARG A 1 140 ? -27.331 2.318 -37.390 1.00 40.78 140 ARG A CA 1
ATOM 1100 C C . ARG A 1 140 ? -27.393 3.843 -37.285 1.00 40.78 140 ARG A C 1
ATOM 1102 O O . ARG A 1 140 ? -28.109 4.364 -36.430 1.00 40.78 140 ARG A O 1
ATOM 1109 N N . ALA A 1 141 ? -26.630 4.519 -38.135 1.00 38.75 141 ALA A N 1
ATOM 1110 C CA . ALA A 1 141 ? -26.874 5.912 -38.456 1.00 38.75 141 ALA A CA 1
ATOM 1111 C C . ALA A 1 141 ? -28.261 6.001 -39.122 1.00 38.75 141 ALA A C 1
ATOM 1113 O O . ALA A 1 141 ? -28.552 5.156 -39.970 1.00 38.75 141 ALA A O 1
ATOM 1114 N N . PRO A 1 142 ? -29.140 6.931 -38.724 1.00 46.97 142 PRO A N 1
ATOM 1115 C CA . PRO A 1 142 ? -30.250 7.311 -39.581 1.00 46.97 142 PRO A CA 1
ATOM 1116 C C . PRO A 1 142 ? -29.671 8.020 -40.810 1.00 46.97 142 PRO A C 1
ATOM 1118 O O . PRO A 1 142 ? -28.891 8.964 -40.664 1.00 46.97 142 PRO A O 1
ATOM 1121 N N . ASP A 1 143 ? -30.025 7.525 -41.994 1.00 45.88 143 ASP A N 1
ATOM 1122 C CA . ASP A 1 143 ? -29.802 8.191 -43.274 1.00 45.88 143 ASP A CA 1
ATOM 1123 C C . ASP A 1 143 ? -30.609 9.497 -43.273 1.00 45.88 143 ASP A C 1
ATOM 1125 O O . ASP A 1 143 ? -31.795 9.519 -43.589 1.00 45.88 143 ASP A O 1
ATOM 1129 N N . LEU A 1 144 ? -29.975 10.578 -42.825 1.00 50.88 144 LEU A N 1
ATOM 1130 C CA . LEU A 1 144 ? -30.426 11.941 -43.063 1.00 50.88 144 LEU A CA 1
ATOM 1131 C C . LEU A 1 144 ? -29.518 12.511 -44.149 1.00 50.88 144 LEU A C 1
ATOM 1133 O O . LEU A 1 144 ? -28.327 12.717 -43.923 1.00 50.88 144 LEU A O 1
ATOM 1137 N N . GLU A 1 145 ? -30.112 12.625 -45.335 1.00 50.81 145 GLU A N 1
ATOM 1138 C CA . GLU A 1 145 ? -29.846 13.589 -46.406 1.00 50.81 145 GLU A CA 1
ATOM 1139 C C . GLU A 1 145 ? -28.448 14.224 -46.379 1.00 50.81 145 GLU A C 1
ATOM 1141 O O . GLU A 1 145 ? -28.146 15.151 -45.631 1.00 50.81 145 GLU A O 1
ATOM 1146 N N . ALA A 1 146 ? -27.581 13.707 -47.249 1.00 49.81 146 ALA A N 1
ATOM 1147 C CA . ALA A 1 146 ? -26.230 14.194 -47.499 1.00 49.81 146 ALA A CA 1
ATOM 1148 C C . ALA A 1 146 ? -26.207 15.471 -48.365 1.00 49.81 146 ALA A C 1
ATOM 1150 O O . ALA A 1 146 ? -25.338 15.627 -49.223 1.00 49.81 146 ALA A O 1
ATOM 1151 N N . GLU A 1 147 ? -27.138 16.390 -48.134 1.00 54.62 147 GLU A N 1
ATOM 1152 C CA . GLU A 1 147 ? -27.139 17.725 -48.723 1.00 54.62 147 GLU A CA 1
ATOM 1153 C C . GLU A 1 147 ? -26.831 18.717 -47.583 1.00 54.62 147 GLU A C 1
ATOM 1155 O O . GLU A 1 147 ? -27.449 18.668 -46.529 1.00 54.62 147 GLU A O 1
ATOM 1160 N N . GLU A 1 148 ? -25.810 19.568 -47.756 1.00 49.59 148 GLU A N 1
ATOM 1161 C CA . GLU A 1 148 ? -25.373 20.644 -46.829 1.00 49.59 148 GLU A CA 1
ATOM 1162 C C . GLU A 1 148 ? -24.292 20.367 -45.751 1.00 49.59 148 GLU A C 1
ATOM 1164 O O . GLU A 1 148 ? -24.107 21.164 -44.831 1.00 49.59 148 GLU A O 1
ATOM 1169 N N . CYS A 1 149 ? -23.434 19.348 -45.879 1.00 47.31 149 CYS A N 1
ATOM 1170 C CA . CYS A 1 149 ? -22.207 19.260 -45.055 1.00 47.31 149 CYS A CA 1
ATOM 1171 C C . CYS A 1 149 ? -20.970 19.928 -45.691 1.00 47.31 149 CYS A C 1
ATOM 1173 O O . CYS A 1 149 ? -19.884 19.353 -45.730 1.00 47.31 149 CYS A O 1
ATOM 1175 N N . THR A 1 150 ? -21.075 21.197 -46.093 1.00 51.38 150 THR A N 1
ATOM 1176 C CA . THR A 1 150 ? -19.910 22.099 -46.221 1.00 51.38 150 THR A CA 1
ATOM 1177 C C . THR A 1 150 ? -19.540 22.679 -44.854 1.00 51.38 150 THR A C 1
ATOM 1179 O O . THR A 1 150 ? -19.504 23.894 -44.655 1.00 51.38 150 THR A O 1
ATOM 1182 N N . PHE A 1 151 ? -19.265 21.808 -43.878 1.00 48.75 151 PHE A N 1
ATOM 1183 C CA . PHE A 1 151 ? -18.763 22.204 -42.563 1.00 48.75 151 PHE A CA 1
ATOM 1184 C C . PHE A 1 151 ? -17.319 22.700 -42.704 1.00 48.75 151 PHE A C 1
ATOM 1186 O O . PHE A 1 151 ? -16.356 21.950 -42.565 1.00 48.75 151 PHE A O 1
ATOM 1193 N N . HIS A 1 152 ? -17.177 23.989 -42.998 1.00 58.81 152 HIS A N 1
ATOM 1194 C CA . HIS A 1 152 ? -15.950 24.736 -42.772 1.00 58.81 152 HIS A CA 1
ATOM 1195 C C . HIS A 1 152 ? -15.987 25.150 -41.302 1.00 58.81 152 HIS A C 1
ATOM 1197 O O . HIS A 1 152 ? -16.708 26.098 -40.972 1.00 58.81 152 HIS A O 1
ATOM 1203 N N . PRO A 1 153 ? -15.297 24.453 -40.379 1.00 58.75 153 PRO A N 1
ATOM 1204 C CA . PRO A 1 153 ? -15.239 24.924 -39.009 1.00 58.75 153 PRO A CA 1
ATOM 1205 C C . PRO A 1 153 ? -14.655 26.332 -39.055 1.00 58.75 153 PRO A C 1
ATOM 1207 O O . PRO A 1 153 ? -13.504 26.514 -39.446 1.00 58.75 153 PRO A O 1
ATOM 1210 N N . LYS A 1 154 ? -15.454 27.338 -38.682 1.00 56.34 154 LYS A N 1
ATOM 1211 C CA . LYS A 1 154 ? -14.942 28.674 -38.386 1.00 56.34 154 LYS A CA 1
ATOM 1212 C C . LYS A 1 154 ? -13.949 28.491 -37.246 1.00 56.34 154 LYS A C 1
ATOM 1214 O O . LYS A 1 154 ? -14.348 28.362 -36.087 1.00 56.34 154 LYS A O 1
ATOM 1219 N N . ILE A 1 155 ? -12.668 28.383 -37.591 1.00 60.12 155 ILE A N 1
ATOM 1220 C CA . ILE A 1 155 ? -11.565 28.355 -36.641 1.00 60.12 155 ILE A CA 1
ATOM 1221 C C . ILE A 1 155 ? -11.662 29.693 -35.923 1.00 60.12 155 ILE A C 1
ATOM 1223 O O . ILE A 1 155 ? -11.312 30.728 -36.482 1.00 60.12 155 ILE A O 1
ATOM 1227 N N . LYS A 1 156 ? -12.236 29.693 -34.716 1.00 63.53 156 LYS A N 1
ATOM 1228 C CA . LYS A 1 156 ? -12.203 30.872 -33.856 1.00 63.53 156 LYS A CA 1
ATOM 1229 C C . LYS A 1 156 ? -10.730 31.200 -33.670 1.00 63.53 156 LYS A C 1
ATOM 1231 O O . LYS A 1 156 ? -9.985 30.344 -33.187 1.00 63.53 156 LYS A O 1
ATOM 1236 N N . GLU A 1 157 ? -10.316 32.389 -34.100 1.00 65.50 157 GLU A N 1
ATOM 1237 C CA . GLU A 1 157 ? -8.963 32.863 -33.848 1.00 65.50 157 GLU A CA 1
ATOM 1238 C C . GLU A 1 157 ? -8.692 32.720 -32.349 1.00 65.50 157 GLU A C 1
ATOM 1240 O O . GLU A 1 157 ? -9.489 33.149 -31.507 1.00 65.50 157 GLU A O 1
ATOM 1245 N N . LEU A 1 158 ? -7.618 32.002 -32.014 1.00 58.47 158 LEU A N 1
ATOM 1246 C CA . LEU A 1 158 ? -7.204 31.817 -30.629 1.00 58.47 158 LEU A CA 1
ATOM 1247 C C . LEU A 1 158 ? -7.054 33.211 -30.003 1.00 58.47 158 LEU A C 1
ATOM 1249 O O . LEU A 1 158 ? -6.422 34.064 -30.628 1.00 58.47 158 LEU A O 1
ATOM 1253 N N . PRO A 1 159 ? -7.613 33.467 -28.802 1.00 63.03 159 PRO A N 1
ATOM 1254 C CA . PRO A 1 159 ? -7.574 34.788 -28.189 1.00 63.03 159 PRO A CA 1
ATOM 1255 C C . PRO A 1 159 ? -6.142 35.322 -28.200 1.00 63.03 159 PRO A C 1
ATOM 1257 O O . PRO A 1 159 ? -5.244 34.695 -27.627 1.00 63.03 159 PRO A O 1
ATOM 1260 N N . ASN A 1 160 ? -5.943 36.466 -28.858 1.00 54.09 160 ASN A N 1
ATOM 1261 C CA . ASN A 1 160 ? -4.644 37.017 -29.272 1.00 54.09 160 ASN A CA 1
ATOM 1262 C C . ASN A 1 160 ? -3.713 37.446 -28.106 1.00 54.09 160 ASN A C 1
ATOM 1264 O O . ASN A 1 160 ? -2.770 38.208 -28.291 1.00 54.09 160 ASN A O 1
ATOM 1268 N N . GLY A 1 161 ? -3.957 36.960 -26.884 1.00 57.22 161 GLY A N 1
ATOM 1269 C CA . GLY A 1 161 ? -3.222 37.301 -25.665 1.00 57.22 161 GLY A CA 1
ATOM 1270 C C . GLY A 1 161 ? -2.814 36.121 -24.773 1.00 57.22 161 GLY A C 1
ATOM 1271 O O . GLY A 1 161 ? -2.070 36.332 -23.818 1.00 57.22 161 GLY A O 1
ATOM 1272 N N . LEU A 1 162 ? -3.228 34.876 -25.054 1.00 51.78 162 LEU A N 1
ATOM 1273 C CA . LEU A 1 162 ? -2.968 33.749 -24.134 1.00 51.78 162 LEU A CA 1
ATOM 1274 C C . LEU A 1 162 ? -1.542 33.172 -24.199 1.00 51.78 162 LEU A C 1
ATOM 1276 O O . LEU A 1 162 ? -1.143 32.434 -23.302 1.00 51.78 162 LEU A O 1
ATOM 1280 N N . TYR A 1 163 ? -0.743 33.532 -25.208 1.00 50.72 163 TYR A N 1
ATOM 1281 C CA . TYR A 1 163 ? 0.606 32.975 -25.397 1.00 50.72 163 TYR A CA 1
ATOM 1282 C C . TYR A 1 163 ? 1.763 33.874 -24.944 1.00 50.72 163 TYR A C 1
ATOM 1284 O O . TYR A 1 163 ? 2.922 33.527 -25.181 1.00 50.72 163 TYR A O 1
ATOM 1292 N N . ARG A 1 164 ? 1.514 35.021 -24.291 1.00 47.41 164 ARG A N 1
ATOM 1293 C CA . ARG A 1 164 ? 2.600 35.997 -24.072 1.00 47.41 164 ARG A CA 1
ATOM 1294 C C . ARG A 1 164 ? 2.744 36.631 -22.701 1.00 47.41 164 ARG A C 1
ATOM 1296 O O . ARG A 1 164 ? 3.486 37.601 -22.580 1.00 47.41 164 ARG A O 1
ATOM 1303 N N . GLN A 1 165 ? 2.206 36.030 -21.647 1.00 59.91 165 GLN A N 1
ATOM 1304 C CA . GLN A 1 165 ? 2.841 36.235 -20.349 1.00 59.91 165 GLN A CA 1
ATOM 1305 C C . GLN A 1 165 ? 4.007 35.255 -20.253 1.00 59.91 165 GLN A C 1
ATOM 1307 O O . GLN A 1 165 ? 3.835 34.091 -19.900 1.00 59.91 165 GLN A O 1
ATOM 1312 N N . LYS A 1 166 ? 5.210 35.710 -20.635 1.00 58.97 166 LYS A N 1
ATOM 1313 C CA . LYS A 1 166 ? 6.453 35.030 -20.256 1.00 58.97 166 LYS A CA 1
ATOM 1314 C C . LYS A 1 166 ? 6.464 34.996 -18.733 1.00 58.97 166 LYS A C 1
ATOM 1316 O O . LYS A 1 166 ? 6.904 35.947 -18.099 1.00 58.97 166 LYS A O 1
ATOM 1321 N N . THR A 1 167 ? 5.938 33.927 -18.145 1.00 60.53 167 THR A N 1
ATOM 1322 C CA . THR A 1 167 ? 6.074 33.665 -16.719 1.00 60.53 167 THR A CA 1
ATOM 1323 C C . THR A 1 167 ? 7.570 33.588 -16.447 1.00 60.53 167 THR A C 1
ATOM 1325 O O . THR A 1 167 ? 8.222 32.608 -16.826 1.00 60.53 167 THR A O 1
ATOM 1328 N N . GLN A 1 168 ? 8.109 34.670 -15.888 1.00 65.56 168 GLN A N 1
ATOM 1329 C CA . GLN A 1 168 ? 9.473 34.744 -15.387 1.00 65.56 168 GLN A CA 1
ATOM 1330 C C . GLN A 1 168 ? 9.629 33.606 -14.366 1.00 65.56 168 GLN A C 1
ATOM 1332 O O . GLN A 1 168 ? 8.745 33.395 -13.528 1.00 65.56 168 GLN A O 1
ATOM 1337 N N . GLY A 1 169 ? 10.674 32.799 -14.530 1.00 79.19 169 GLY A N 1
ATOM 1338 C CA . GLY A 1 169 ? 10.915 31.601 -13.724 1.00 79.19 169 GLY A CA 1
ATOM 1339 C C . GLY A 1 169 ? 11.478 30.439 -14.539 1.00 79.19 169 GLY A C 1
ATOM 1340 O O . GLY A 1 169 ? 11.193 30.284 -15.736 1.00 79.19 169 GLY A O 1
ATOM 1341 N N . SER A 1 170 ? 12.293 29.615 -13.881 1.00 87.81 170 SER A N 1
ATOM 1342 C CA . SER A 1 170 ? 12.847 28.396 -14.478 1.00 87.81 170 SER A CA 1
ATOM 1343 C C . SER A 1 170 ? 11.725 27.417 -14.855 1.00 87.81 170 SER A C 1
ATOM 1345 O O . SER A 1 170 ? 10.617 27.464 -14.318 1.00 87.81 170 SER A O 1
ATOM 1347 N N . PHE A 1 171 ? 11.985 26.496 -15.786 1.00 80.75 171 PHE A N 1
ATOM 1348 C CA . PHE A 1 171 ? 10.998 25.476 -16.165 1.00 80.75 171 PHE A CA 1
ATOM 1349 C C . PHE A 1 171 ? 10.498 24.656 -14.960 1.00 80.75 171 PHE A C 1
ATOM 1351 O O . PHE A 1 171 ? 9.313 24.326 -14.890 1.00 80.75 171 PHE A O 1
ATOM 1358 N N . LEU A 1 172 ? 11.386 24.373 -14.004 1.00 80.00 172 LEU A N 1
ATOM 1359 C CA . LEU A 1 172 ? 11.069 23.674 -12.758 1.00 80.00 172 LEU A CA 1
ATOM 1360 C C . LEU A 1 172 ? 10.071 24.470 -11.916 1.00 80.00 172 LEU A C 1
ATOM 1362 O O . LEU A 1 172 ? 9.031 23.944 -11.534 1.00 80.00 172 LEU A O 1
ATOM 1366 N N . GLU A 1 173 ? 10.323 25.761 -11.735 1.00 80.44 173 GLU A N 1
ATOM 1367 C CA . GLU A 1 173 ? 9.451 26.655 -10.975 1.00 80.44 173 GLU A CA 1
ATOM 1368 C C . GLU A 1 173 ? 8.066 26.802 -11.622 1.00 80.44 173 GLU A C 1
ATOM 1370 O O . GLU A 1 173 ? 7.042 26.775 -10.938 1.00 80.44 173 GLU A O 1
ATOM 1375 N N . ARG A 1 174 ? 8.010 26.864 -12.960 1.00 85.56 174 ARG A N 1
ATOM 1376 C CA . ARG A 1 174 ? 6.742 26.844 -13.709 1.00 85.56 174 ARG A CA 1
ATOM 1377 C C . ARG A 1 174 ? 5.995 25.524 -13.540 1.00 85.56 174 ARG A C 1
ATOM 1379 O O . ARG A 1 174 ? 4.777 25.530 -13.383 1.00 85.56 174 ARG A O 1
ATOM 1386 N N . SER A 1 175 ? 6.716 24.405 -13.549 1.00 84.06 175 SER A N 1
ATOM 1387 C CA . SER A 1 175 ? 6.135 23.071 -13.365 1.00 84.06 175 SER A CA 1
ATOM 1388 C C . SER A 1 175 ? 5.572 22.891 -11.955 1.00 84.06 175 SER A C 1
ATOM 1390 O O . SER A 1 175 ? 4.498 22.316 -11.784 1.00 84.06 175 SER A O 1
ATOM 1392 N N . GLU A 1 176 ? 6.262 23.413 -10.941 1.00 85.56 176 GLU A N 1
ATOM 1393 C CA . GLU A 1 176 ? 5.758 23.428 -9.571 1.00 85.56 176 GLU A CA 1
ATOM 1394 C C . GLU A 1 176 ? 4.566 24.364 -9.400 1.00 85.56 176 GLU A C 1
ATOM 1396 O O . GLU A 1 176 ? 3.592 23.990 -8.753 1.00 85.56 176 GLU A O 1
ATOM 1401 N N . ARG A 1 177 ? 4.602 25.558 -10.002 1.00 86.12 177 ARG A N 1
ATOM 1402 C CA . ARG A 1 177 ? 3.473 26.497 -9.977 1.00 86.12 177 ARG A CA 1
ATOM 1403 C C . ARG A 1 177 ? 2.225 25.871 -10.592 1.00 86.12 177 ARG A C 1
ATOM 1405 O O . ARG A 1 177 ? 1.183 25.869 -9.950 1.00 86.12 177 ARG A O 1
ATOM 1412 N N . TRP A 1 178 ? 2.357 25.245 -11.761 1.00 87.56 178 TRP A N 1
ATOM 1413 C CA . TRP A 1 178 ? 1.256 24.525 -12.402 1.00 87.56 178 TRP A CA 1
ATOM 1414 C C . TRP A 1 178 ? 0.728 23.370 -11.539 1.00 87.56 178 TRP A C 1
ATOM 1416 O O . TRP A 1 178 ? -0.480 23.161 -11.453 1.00 87.56 178 TRP A O 1
ATOM 1426 N N . ARG A 1 179 ? 1.617 22.632 -10.856 1.00 88.69 179 ARG A N 1
ATOM 1427 C CA . ARG A 1 179 ? 1.214 21.576 -9.916 1.00 88.69 179 ARG A CA 1
ATOM 1428 C C . ARG A 1 179 ? 0.399 22.145 -8.750 1.00 88.69 179 ARG A C 1
ATOM 1430 O O . ARG A 1 179 ? -0.686 21.631 -8.493 1.00 88.69 179 ARG A O 1
ATOM 1437 N N . ARG A 1 180 ? 0.871 23.225 -8.113 1.00 86.75 180 ARG A N 1
ATOM 1438 C CA . ARG A 1 180 ? 0.158 23.912 -7.019 1.00 86.75 180 ARG A CA 1
ATOM 1439 C C . ARG A 1 180 ? -1.189 24.464 -7.483 1.00 86.75 180 ARG A C 1
ATOM 1441 O O . ARG A 1 180 ? -2.193 24.260 -6.815 1.00 86.75 180 ARG A O 1
ATOM 1448 N N . GLU A 1 181 ? -1.240 25.114 -8.644 1.00 87.56 181 GLU A N 1
ATOM 1449 C CA . GLU A 1 181 ? -2.492 25.626 -9.218 1.00 87.56 181 GLU A CA 1
ATOM 1450 C C . GLU A 1 181 ? -3.494 24.500 -9.482 1.00 87.56 181 GLU A C 1
ATOM 1452 O O . GLU A 1 181 ? -4.676 24.633 -9.164 1.00 87.56 181 GLU A O 1
ATOM 1457 N N . ARG A 1 182 ? -3.027 23.364 -10.012 1.00 92.88 182 ARG A N 1
ATOM 1458 C CA . ARG A 1 182 ? -3.865 22.183 -10.235 1.00 92.88 182 ARG A CA 1
ATOM 1459 C C . ARG A 1 182 ? -4.393 21.594 -8.926 1.00 92.88 182 ARG A C 1
ATOM 1461 O O . ARG A 1 182 ? -5.556 21.202 -8.878 1.00 92.88 182 ARG A O 1
ATOM 1468 N N . GLU A 1 183 ? -3.563 21.523 -7.889 1.00 83.81 183 GLU A N 1
ATOM 1469 C CA . GLU A 1 183 ? -3.963 21.062 -6.553 1.00 83.81 183 GLU A CA 1
ATOM 1470 C C . GLU A 1 183 ? -5.017 21.992 -5.939 1.00 83.81 183 GLU A C 1
ATOM 1472 O O . GLU A 1 183 ? -6.074 21.517 -5.533 1.00 83.81 183 GLU A O 1
ATOM 1477 N N . VAL A 1 184 ? -4.806 23.311 -5.997 1.00 89.38 184 VAL A N 1
ATOM 1478 C CA . VAL A 1 184 ? -5.773 24.317 -5.523 1.00 89.38 184 VAL A CA 1
ATOM 1479 C C . VAL A 1 184 ? -7.092 24.243 -6.296 1.00 89.38 184 VAL A C 1
ATOM 1481 O O . VAL A 1 184 ? -8.168 24.356 -5.711 1.00 89.38 184 VAL A O 1
ATOM 1484 N N . GLN A 1 185 ? -7.054 24.042 -7.617 1.00 87.81 185 GLN A N 1
ATOM 1485 C CA . GLN A 1 185 ? -8.273 23.867 -8.413 1.00 87.81 185 GLN A CA 1
ATOM 1486 C C . GLN A 1 185 ? -9.035 22.593 -8.039 1.00 87.81 185 GLN A C 1
ATOM 1488 O O . GLN A 1 185 ? -10.266 22.599 -8.017 1.00 87.81 185 GLN A O 1
ATOM 1493 N N . LEU A 1 186 ? -8.319 21.503 -7.761 1.00 88.25 186 LEU A N 1
ATOM 1494 C CA . LEU A 1 186 ? -8.920 20.245 -7.335 1.00 88.25 186 LEU A CA 1
ATOM 1495 C C . LEU A 1 186 ? -9.545 20.376 -5.941 1.00 88.25 186 LEU A C 1
ATOM 1497 O O . LEU A 1 186 ? -10.666 19.919 -5.743 1.00 88.25 186 LEU A O 1
ATOM 1501 N N . GLU A 1 187 ? -8.875 21.064 -5.017 1.00 85.81 187 GLU A N 1
ATOM 1502 C CA . GLU A 1 187 ? -9.404 21.372 -3.686 1.00 85.81 187 GLU A CA 1
ATOM 1503 C C . GLU A 1 187 ? -10.662 22.248 -3.761 1.00 85.81 187 GLU A C 1
ATOM 1505 O O . GLU A 1 187 ? -11.672 21.918 -3.146 1.00 85.81 187 GLU A O 1
ATOM 1510 N N . LYS A 1 188 ? -10.662 23.298 -4.596 1.00 91.44 188 LYS A N 1
ATOM 1511 C CA . LYS A 1 188 ? -11.859 24.123 -4.840 1.00 91.44 188 LYS A CA 1
ATOM 1512 C C . LYS A 1 188 ? -13.027 23.312 -5.398 1.00 91.44 188 LYS A C 1
ATOM 1514 O O . LYS A 1 188 ? -14.159 23.516 -4.972 1.00 91.44 188 LYS A O 1
ATOM 1519 N N . LYS A 1 189 ? -12.770 22.392 -6.336 1.00 88.50 189 LYS A N 1
ATOM 1520 C CA . LYS A 1 189 ? -13.813 21.504 -6.877 1.00 88.50 189 LYS A CA 1
ATOM 1521 C C . LYS A 1 189 ? -14.380 20.576 -5.809 1.00 88.50 189 LYS A C 1
ATOM 1523 O O . LYS A 1 189 ? -15.594 20.454 -5.727 1.00 88.50 189 LYS A O 1
ATOM 1528 N N . LEU A 1 190 ? -13.521 19.971 -4.988 1.00 86.88 190 LEU A N 1
ATOM 1529 C CA . LEU A 1 190 ? -13.952 19.112 -3.882 1.00 86.88 190 LEU A CA 1
ATOM 1530 C C . LEU A 1 190 ? -14.754 19.887 -2.829 1.00 86.88 190 LEU A C 1
ATOM 1532 O O . LEU A 1 190 ? -15.737 19.364 -2.318 1.00 86.88 190 LEU A O 1
ATOM 1536 N N . ALA A 1 191 ? -14.364 21.126 -2.520 1.00 85.25 191 ALA A N 1
ATOM 1537 C CA . ALA A 1 191 ? -15.101 21.981 -1.592 1.00 85.25 191 ALA A CA 1
ATOM 1538 C C . ALA A 1 191 ? -16.497 22.336 -2.127 1.00 85.25 191 ALA A C 1
ATOM 1540 O O . ALA A 1 191 ? -17.473 22.251 -1.389 1.00 85.25 191 ALA A O 1
ATOM 1541 N N . LEU A 1 192 ? -16.596 22.667 -3.418 1.00 91.12 192 LEU A N 1
ATOM 1542 C CA . LEU A 1 192 ? -17.866 22.974 -4.075 1.00 91.12 192 LEU A CA 1
ATOM 1543 C C . LEU A 1 192 ? -18.766 21.729 -4.161 1.00 91.12 192 LEU A C 1
ATOM 1545 O O . LEU A 1 192 ? -19.950 21.815 -3.861 1.00 91.12 192 LEU A O 1
ATOM 1549 N N . GLU A 1 193 ? -18.209 20.559 -4.487 1.00 88.44 193 GLU A N 1
ATOM 1550 C CA . GLU A 1 193 ? -18.941 19.281 -4.467 1.00 88.44 193 GLU A CA 1
ATOM 1551 C C . GLU A 1 193 ? -19.429 18.934 -3.051 1.00 88.44 193 GLU A C 1
ATOM 1553 O O . GLU A 1 193 ? -20.559 18.487 -2.876 1.00 88.44 193 GLU A O 1
ATOM 1558 N N . ALA A 1 194 ? -18.622 19.192 -2.016 1.00 84.00 194 ALA A N 1
ATOM 1559 C CA . ALA A 1 194 ? -19.047 19.020 -0.629 1.00 84.00 194 ALA A CA 1
ATOM 1560 C C . ALA A 1 194 ? -20.192 19.978 -0.253 1.00 84.00 194 ALA A C 1
ATOM 1562 O O . ALA A 1 194 ? -21.141 19.558 0.406 1.00 84.00 194 ALA A O 1
ATOM 1563 N N . GLU A 1 195 ? -20.141 21.236 -0.698 1.00 86.94 195 GLU A N 1
ATOM 1564 C CA . GLU A 1 195 ? -21.213 22.216 -0.486 1.00 86.94 195 GLU A CA 1
ATOM 1565 C C . GLU A 1 195 ? -22.508 21.812 -1.217 1.00 86.94 195 GLU A C 1
ATOM 1567 O O . GLU A 1 195 ? -23.598 21.856 -0.633 1.00 86.94 195 GLU A O 1
ATOM 1572 N N . GLN A 1 196 ? -22.395 21.309 -2.450 1.00 89.81 196 GLN A N 1
ATOM 1573 C CA . GLN A 1 196 ? -23.510 20.722 -3.204 1.00 89.81 196 GLN A CA 1
ATOM 1574 C C . GLN A 1 196 ? -24.119 19.530 -2.465 1.00 89.81 196 GLN A C 1
ATOM 1576 O O . GLN A 1 196 ? -25.316 19.519 -2.214 1.00 89.81 196 GLN A O 1
ATOM 1581 N N . LEU A 1 197 ? -23.306 18.582 -1.993 1.00 87.75 197 LEU A N 1
ATOM 1582 C CA . LEU A 1 197 ? -23.800 17.438 -1.219 1.00 87.75 197 LEU A CA 1
ATOM 1583 C C . LEU A 1 197 ? -24.501 17.861 0.081 1.00 87.75 197 LEU A C 1
ATOM 1585 O O . LEU A 1 197 ? -25.469 17.223 0.494 1.00 87.75 197 LEU A O 1
ATOM 1589 N N . THR A 1 198 ? -24.037 18.930 0.737 1.00 82.19 198 THR A N 1
ATOM 1590 C CA . THR A 1 198 ? -24.709 19.450 1.938 1.00 82.19 198 THR A CA 1
ATOM 1591 C C . THR A 1 198 ? -26.021 20.163 1.630 1.00 82.19 198 THR A C 1
ATOM 1593 O O . THR A 1 198 ? -26.947 20.056 2.428 1.00 82.19 198 THR A O 1
ATOM 1596 N N . SER A 1 199 ? -26.121 20.854 0.492 1.00 86.00 199 SER A N 1
ATOM 1597 C CA . SER A 1 199 ? -27.348 21.549 0.074 1.00 86.00 199 SER A CA 1
ATOM 1598 C C . SER A 1 199 ? -28.385 20.604 -0.542 1.00 86.00 199 SER A C 1
ATOM 1600 O O . SER A 1 199 ? -29.581 20.811 -0.363 1.00 86.00 199 SER A O 1
ATOM 1602 N N . GLU A 1 200 ? -27.946 19.524 -1.190 1.00 86.94 200 GLU A N 1
ATOM 1603 C CA . GLU A 1 200 ? -28.805 18.463 -1.734 1.00 86.94 200 GLU A CA 1
ATOM 1604 C C . GLU A 1 200 ? -29.255 17.438 -0.676 1.00 86.94 200 GLU A C 1
ATOM 1606 O O . GLU A 1 200 ? -30.101 16.582 -0.948 1.00 86.94 200 GLU A O 1
ATOM 1611 N N . CYS A 1 201 ? -28.722 17.500 0.548 1.00 85.12 201 CYS A N 1
ATOM 1612 C CA . CYS A 1 201 ? -29.121 16.605 1.628 1.00 85.12 201 CYS A CA 1
ATOM 1613 C C . CYS A 1 201 ? -30.569 16.891 2.043 1.00 85.12 201 CYS A C 1
ATOM 1615 O O . CYS A 1 201 ? -30.841 17.860 2.733 1.00 85.12 201 CYS A O 1
ATOM 1617 N N . THR A 1 202 ? -31.519 16.029 1.686 1.00 84.44 202 THR A N 1
ATOM 1618 C CA . THR A 1 202 ? -32.948 16.220 2.002 1.00 84.44 202 THR A CA 1
ATOM 1619 C C . THR A 1 202 ? -33.266 16.157 3.501 1.00 84.44 202 THR A C 1
ATOM 1621 O O . THR A 1 202 ? -34.308 16.647 3.941 1.00 84.44 202 THR A O 1
ATOM 1624 N N . PHE A 1 203 ? -32.368 15.601 4.316 1.00 80.75 203 PHE A N 1
ATOM 1625 C CA . PHE A 1 203 ? -32.553 15.460 5.755 1.00 80.75 203 PHE A CA 1
ATOM 1626 C C . PHE A 1 203 ? -32.127 16.724 6.514 1.00 80.75 203 PHE A C 1
ATOM 1628 O O . PHE A 1 203 ? -30.972 16.886 6.905 1.00 80.75 203 PHE A O 1
ATOM 1635 N N . HIS A 1 204 ? -33.104 17.592 6.773 1.00 77.75 204 HIS A N 1
ATOM 1636 C CA . HIS A 1 204 ? -32.956 18.787 7.601 1.00 77.75 204 HIS A CA 1
ATOM 1637 C C . HIS A 1 204 ? -33.726 18.582 8.911 1.00 77.75 204 HIS A C 1
ATOM 1639 O O . HIS A 1 204 ? -34.915 18.912 8.980 1.00 77.75 204 HIS A O 1
ATOM 1645 N N . PRO A 1 205 ? -33.118 17.988 9.955 1.00 81.38 205 PRO A N 1
ATOM 1646 C CA . PRO A 1 205 ? -33.822 17.793 11.213 1.00 81.38 205 PRO A CA 1
ATOM 1647 C C . PRO A 1 205 ? -34.249 19.159 11.764 1.00 81.38 205 PRO A C 1
ATOM 1649 O O . PRO A 1 205 ? -33.434 20.074 11.880 1.00 81.38 205 PRO A O 1
ATOM 1652 N N . ARG A 1 206 ? -35.534 19.305 12.108 1.00 83.25 206 ARG A N 1
ATOM 1653 C CA . ARG A 1 206 ? -36.041 20.497 12.800 1.00 83.25 206 ARG A CA 1
ATOM 1654 C C . ARG A 1 206 ? -35.435 20.543 14.201 1.00 83.25 206 ARG A C 1
ATOM 1656 O O . ARG A 1 206 ? -35.908 19.883 15.121 1.00 83.25 206 ARG A O 1
ATOM 1663 N N . ILE A 1 207 ? -34.366 21.313 14.349 1.00 85.75 207 ILE A N 1
ATOM 1664 C CA . ILE A 1 207 ? -33.747 21.607 15.639 1.00 85.75 207 ILE A CA 1
ATOM 1665 C C . ILE A 1 207 ? -34.536 22.761 16.264 1.00 85.75 207 ILE A C 1
ATOM 1667 O O . ILE A 1 207 ? -34.758 23.785 15.624 1.00 85.75 207 ILE A O 1
ATOM 1671 N N . SER A 1 208 ? -34.993 22.594 17.504 1.00 89.62 208 SER A N 1
ATOM 1672 C CA . SER A 1 208 ? -35.739 23.646 18.205 1.00 89.62 208 SER A CA 1
ATOM 1673 C C . SER A 1 208 ? -34.865 24.888 18.435 1.00 89.62 208 SER A C 1
ATOM 1675 O O . SER A 1 208 ? -33.670 24.755 18.721 1.00 89.62 208 SER A O 1
ATOM 1677 N N . GLU A 1 209 ? -35.441 26.092 18.387 1.00 88.25 209 GLU A N 1
ATOM 1678 C CA . GLU A 1 209 ? -34.694 27.330 18.678 1.00 88.25 209 GLU A CA 1
ATOM 1679 C C . GLU A 1 209 ? -34.009 27.290 20.049 1.00 88.25 209 GLU A C 1
ATOM 1681 O O . GLU A 1 209 ? -32.886 27.766 20.197 1.00 88.25 209 GLU A O 1
ATOM 1686 N N . ASN A 1 210 ? -34.638 26.656 21.042 1.00 84.44 210 ASN A N 1
ATOM 1687 C CA . ASN A 1 210 ? -34.064 26.515 22.379 1.00 84.44 210 ASN A CA 1
ATOM 1688 C C . ASN A 1 210 ? -32.795 25.660 22.372 1.00 84.44 210 ASN A C 1
ATOM 1690 O O . ASN A 1 210 ? -31.839 25.987 23.070 1.00 84.44 210 ASN A O 1
ATOM 1694 N N . SER A 1 211 ? -32.736 24.608 21.550 1.00 83.00 211 SER A N 1
ATOM 1695 C CA . SER A 1 211 ? -31.500 23.836 21.373 1.00 83.00 211 SER A CA 1
ATOM 1696 C C . SER A 1 211 ? -30.423 24.598 20.598 1.00 83.00 211 SER A C 1
ATOM 1698 O O . SER A 1 211 ? -29.245 24.413 20.893 1.00 83.00 211 SER A O 1
ATOM 1700 N N . VAL A 1 212 ? -30.799 25.483 19.666 1.00 80.19 212 VAL A N 1
ATOM 1701 C CA . VAL A 1 212 ? -29.840 26.367 18.978 1.00 80.19 212 VAL A CA 1
ATOM 1702 C C . VAL A 1 212 ? -29.246 27.368 19.969 1.00 80.19 212 VAL A C 1
ATOM 1704 O O . VAL A 1 212 ? -28.028 27.420 20.119 1.00 80.19 212 VAL A O 1
ATOM 1707 N N . LYS A 1 213 ? -30.089 28.060 20.743 1.00 82.56 213 LYS A N 1
ATOM 1708 C CA . LYS A 1 213 ? -29.662 29.018 21.776 1.00 82.56 213 LYS A CA 1
ATOM 1709 C C . LYS A 1 213 ? -28.848 28.348 22.887 1.00 82.56 213 LYS A C 1
ATOM 1711 O O . LYS A 1 213 ? -27.820 28.876 23.299 1.00 82.56 213 LYS A O 1
ATOM 1716 N N . ALA A 1 214 ? -29.241 27.154 23.339 1.00 82.06 214 ALA A N 1
ATOM 1717 C CA . ALA A 1 214 ? -28.479 26.387 24.329 1.00 82.06 214 ALA A CA 1
ATOM 1718 C C . ALA A 1 214 ? -27.113 25.935 23.787 1.00 82.06 214 ALA A C 1
ATOM 1720 O O . ALA A 1 214 ? -26.119 25.948 24.520 1.00 82.06 214 ALA A O 1
ATOM 1721 N N . ALA A 1 215 ? -27.046 25.561 22.504 1.00 77.00 215 ALA A N 1
ATOM 1722 C CA . ALA A 1 215 ? -25.790 25.246 21.843 1.00 77.00 215 ALA A CA 1
ATOM 1723 C C . ALA A 1 215 ? -24.903 26.491 21.712 1.00 77.00 215 ALA A C 1
ATOM 1725 O O . ALA A 1 215 ? -23.721 26.393 22.010 1.00 77.00 215 ALA A O 1
ATOM 1726 N N . GLU A 1 216 ? -25.437 27.648 21.321 1.00 77.75 216 GLU A N 1
ATOM 1727 C CA . GLU A 1 216 ? -24.690 28.913 21.239 1.00 77.75 216 GLU A CA 1
ATOM 1728 C C . GLU A 1 216 ? -24.151 29.363 22.603 1.00 77.75 216 GLU A C 1
ATOM 1730 O O . GLU A 1 216 ? -22.963 29.664 22.721 1.00 77.75 216 GLU A O 1
ATOM 1735 N N . LEU A 1 217 ? -24.975 29.306 23.654 1.00 80.50 217 LEU A N 1
ATOM 1736 C CA . LEU A 1 217 ? -24.586 29.661 25.024 1.00 80.50 217 LEU A CA 1
ATOM 1737 C C . LEU A 1 217 ? -23.518 28.719 25.593 1.00 80.50 217 LEU A C 1
ATOM 1739 O O . LEU A 1 217 ? -22.524 29.177 26.153 1.00 80.50 217 LEU A O 1
ATOM 1743 N N . SER A 1 218 ? -23.653 27.406 25.375 1.00 71.38 218 SER A N 1
ATOM 1744 C CA . SER A 1 218 ? -22.631 26.424 25.782 1.00 71.38 218 SER A CA 1
ATOM 1745 C C . SER A 1 218 ? -21.317 26.569 24.996 1.00 71.38 218 SER A C 1
ATOM 1747 O O . SER A 1 218 ? -20.309 25.959 25.347 1.00 71.38 218 SER A O 1
ATOM 1749 N N . ARG A 1 219 ? -21.320 27.348 23.905 1.00 67.44 219 ARG A N 1
ATOM 1750 C CA . ARG A 1 219 ? -20.195 27.548 22.980 1.00 67.44 219 ARG A CA 1
ATOM 1751 C C . ARG A 1 219 ? -19.636 28.973 23.010 1.00 67.44 219 ARG A C 1
ATOM 1753 O O . ARG A 1 219 ? -18.792 29.283 22.173 1.00 67.44 219 ARG A O 1
ATOM 1760 N N . ALA A 1 220 ? -20.042 29.814 23.965 1.00 58.81 220 ALA A N 1
ATOM 1761 C CA . ALA A 1 220 ? -19.766 31.256 23.994 1.00 58.81 220 ALA A CA 1
ATOM 1762 C C . ALA A 1 220 ? -18.272 31.673 23.970 1.00 58.81 220 ALA A C 1
ATOM 1764 O O . ALA A 1 220 ? -17.978 32.850 23.782 1.00 58.81 220 ALA A O 1
ATOM 1765 N N . GLY A 1 221 ? -17.322 30.740 24.099 1.00 71.19 221 GLY A N 1
ATOM 1766 C CA . GLY A 1 221 ? -15.886 31.005 23.941 1.00 71.19 221 GLY A CA 1
ATOM 1767 C C . GLY A 1 221 ? -15.279 30.630 22.581 1.00 71.19 221 GLY A C 1
ATOM 1768 O O . GLY A 1 221 ? -14.218 31.143 22.239 1.00 71.19 221 GLY A O 1
ATOM 1769 N N . ASP A 1 222 ? -15.913 29.760 21.786 1.00 70.56 222 ASP A N 1
ATOM 1770 C CA . ASP A 1 222 ? -15.317 29.242 20.546 1.00 70.56 222 ASP A CA 1
ATOM 1771 C C . ASP A 1 222 ? -16.355 29.182 19.416 1.00 70.56 222 ASP A C 1
ATOM 1773 O O . ASP A 1 222 ? -17.126 28.228 19.282 1.00 70.56 222 ASP A O 1
ATOM 1777 N N . LYS A 1 223 ? -16.359 30.230 18.580 1.00 76.50 223 LYS A N 1
ATOM 1778 C CA . LYS A 1 223 ? -17.260 30.402 17.420 1.00 76.50 223 LYS A CA 1
ATOM 1779 C C . LYS A 1 223 ? -16.990 29.408 16.280 1.00 76.50 223 LYS A C 1
ATOM 1781 O O . LYS A 1 223 ? -17.631 29.481 15.235 1.00 76.50 223 LYS A O 1
ATOM 1786 N N . ARG A 1 224 ? -16.028 28.496 16.443 1.00 76.75 224 ARG A N 1
ATOM 1787 C CA . ARG A 1 224 ? -15.668 27.512 15.421 1.00 76.75 224 ARG A CA 1
ATOM 1788 C C . ARG A 1 224 ? -16.779 26.491 15.212 1.00 76.75 224 ARG A C 1
ATOM 1790 O O . ARG A 1 224 ? -17.457 26.029 16.144 1.00 76.75 224 ARG A O 1
ATOM 1797 N N . ARG A 1 225 ? -16.909 26.092 13.954 1.00 71.06 225 ARG A N 1
ATOM 1798 C CA . ARG A 1 225 ? -17.820 25.054 13.489 1.00 71.06 225 ARG A CA 1
ATOM 1799 C C . ARG A 1 225 ? -17.518 23.724 14.218 1.00 71.06 225 ARG A C 1
ATOM 1801 O O . ARG A 1 225 ? -16.429 23.527 14.764 1.00 71.06 225 ARG A O 1
ATOM 1808 N N . ALA A 1 226 ? -18.519 22.867 14.414 1.00 71.88 226 ALA A N 1
ATOM 1809 C CA . ALA A 1 226 ? -18.359 21.681 15.274 1.00 71.88 226 ALA A CA 1
ATOM 1810 C C . ALA A 1 226 ? -17.381 20.658 14.666 1.00 71.88 226 ALA A C 1
ATOM 1812 O O . ALA A 1 226 ? -16.563 20.077 15.376 1.00 71.88 226 ALA A O 1
ATOM 1813 N N . ASP A 1 227 ? -17.441 20.514 13.346 1.00 70.31 227 ASP A N 1
ATOM 1814 C CA . ASP A 1 227 ? -16.479 19.831 12.487 1.00 70.31 227 ASP A CA 1
ATOM 1815 C C . ASP A 1 227 ? -15.068 20.390 12.676 1.00 70.31 227 ASP A C 1
ATOM 1817 O O . ASP A 1 227 ? -14.144 19.634 12.974 1.00 70.31 227 ASP A O 1
ATOM 1821 N N . ASP A 1 228 ? -14.908 21.712 12.631 1.00 71.56 228 ASP A N 1
ATOM 1822 C CA . ASP A 1 228 ? -13.615 22.345 12.877 1.00 71.56 228 ASP A CA 1
ATOM 1823 C C . ASP A 1 228 ? -13.040 21.960 14.244 1.00 71.56 228 ASP A C 1
ATOM 1825 O O . ASP A 1 228 ? -11.868 21.616 14.342 1.00 71.56 228 ASP A O 1
ATOM 1829 N N . ARG A 1 229 ? -13.847 21.943 15.306 1.00 75.44 229 ARG A N 1
ATOM 1830 C CA . ARG A 1 229 ? -13.365 21.571 16.647 1.00 75.44 229 ARG A CA 1
ATOM 1831 C C . ARG A 1 229 ? -12.980 20.099 16.754 1.00 75.44 229 ARG A C 1
ATOM 1833 O O . ARG A 1 229 ? -11.928 19.795 17.312 1.00 75.44 229 ARG A O 1
ATOM 1840 N N . LEU A 1 230 ? -13.788 19.203 16.187 1.00 73.94 230 LEU A N 1
ATOM 1841 C CA . LEU A 1 230 ? -13.529 17.763 16.236 1.00 73.94 230 LEU A CA 1
ATOM 1842 C C . LEU A 1 230 ? -12.274 17.383 15.432 1.00 73.94 230 LEU A C 1
ATOM 1844 O O . LEU A 1 230 ? -11.468 16.563 15.871 1.00 73.94 230 LEU A O 1
ATOM 1848 N N . TYR A 1 231 ? -12.084 17.998 14.261 1.00 80.12 231 TYR A N 1
ATOM 1849 C CA . TYR A 1 231 ? -10.980 17.665 13.362 1.00 80.12 231 TYR A CA 1
ATOM 1850 C C . TYR A 1 231 ? -9.715 18.491 13.607 1.00 80.12 231 TYR A C 1
ATOM 1852 O O . TYR A 1 231 ? -8.631 18.054 13.218 1.00 80.12 231 TYR A O 1
ATOM 1860 N N . GLN A 1 232 ? -9.788 19.641 14.286 1.00 76.31 232 GLN A N 1
ATOM 1861 C CA . GLN A 1 232 ? -8.597 20.431 14.614 1.00 76.31 232 GLN A CA 1
ATOM 1862 C C . GLN A 1 232 ? -7.669 19.721 15.591 1.00 76.31 232 GLN A C 1
ATOM 1864 O O . GLN A 1 232 ? -6.457 19.821 15.424 1.00 76.31 232 GLN A O 1
ATOM 1869 N N . GLU A 1 233 ? -8.186 18.992 16.580 1.00 77.31 233 GLU A N 1
ATOM 1870 C CA . GLU A 1 233 ? -7.330 18.226 17.493 1.00 77.31 233 GLU A CA 1
ATOM 1871 C C . GLU A 1 233 ? -6.609 17.095 16.749 1.00 77.31 233 GLU A C 1
ATOM 1873 O O . GLU A 1 233 ? -5.394 16.938 16.875 1.00 77.31 233 GLU A O 1
ATOM 1878 N N . HIS A 1 234 ? -7.322 16.384 15.870 1.00 78.56 234 HIS A N 1
ATOM 1879 C CA . HIS A 1 234 ? -6.725 15.378 14.994 1.00 78.56 234 HIS A CA 1
ATOM 1880 C C . HIS A 1 234 ? -5.683 15.990 14.041 1.00 78.56 234 HIS A C 1
ATOM 1882 O O . HIS A 1 234 ? -4.584 15.455 13.904 1.00 78.56 234 HIS A O 1
ATOM 1888 N N . LYS A 1 235 ? -5.975 17.148 13.431 1.00 80.56 235 LYS A N 1
ATOM 1889 C CA . LYS A 1 235 ? -5.051 17.875 12.544 1.00 80.56 235 LYS A CA 1
ATOM 1890 C C . LYS A 1 235 ? -3.811 18.368 13.294 1.00 80.56 235 LYS A C 1
ATOM 1892 O O . LYS A 1 235 ? -2.702 18.214 12.794 1.00 80.56 235 LYS A O 1
ATOM 1897 N N . LYS A 1 236 ? -3.973 18.893 14.515 1.00 80.25 236 LYS A N 1
ATOM 1898 C CA . LYS A 1 236 ? -2.864 19.281 15.404 1.00 80.25 236 LYS A CA 1
ATOM 1899 C C . LYS A 1 236 ? -2.018 18.073 15.798 1.00 80.25 236 LYS A C 1
ATOM 1901 O O . LYS A 1 236 ? -0.796 18.159 15.765 1.00 80.25 236 LYS A O 1
ATOM 1906 N N . ARG A 1 237 ? -2.647 16.938 16.118 1.00 81.06 237 ARG A N 1
ATOM 1907 C CA . ARG A 1 237 ? -1.949 15.686 16.438 1.00 81.06 237 ARG A CA 1
ATOM 1908 C C . ARG A 1 237 ? -1.175 15.146 15.236 1.00 81.06 237 ARG A C 1
ATOM 1910 O O . ARG A 1 237 ? -0.023 14.761 15.397 1.00 81.06 237 ARG A O 1
ATOM 1917 N N . ALA A 1 238 ? -1.765 15.166 14.042 1.00 83.38 238 ALA A N 1
ATOM 1918 C CA . ALA A 1 238 ? -1.092 14.781 12.804 1.00 83.38 238 ALA A CA 1
ATOM 1919 C C . ALA A 1 238 ? 0.112 15.692 12.511 1.00 83.38 238 ALA A C 1
ATOM 1921 O O . ALA A 1 238 ? 1.212 15.191 12.293 1.00 83.38 238 ALA A O 1
ATOM 1922 N N . ALA A 1 239 ? -0.061 17.013 12.622 1.00 85.38 239 ALA A N 1
ATOM 1923 C CA . ALA A 1 239 ? 1.024 17.979 12.457 1.00 85.38 239 ALA A CA 1
ATOM 1924 C C . ALA A 1 239 ? 2.135 17.806 13.510 1.00 85.38 239 ALA A C 1
ATOM 1926 O O . ALA A 1 239 ? 3.312 17.941 13.190 1.00 85.38 239 ALA A O 1
ATOM 1927 N N . ALA A 1 240 ? 1.795 17.466 14.758 1.00 90.19 240 ALA A N 1
ATOM 1928 C CA . ALA A 1 240 ? 2.778 17.177 15.802 1.00 90.19 240 ALA A CA 1
ATOM 1929 C C . ALA A 1 240 ? 3.577 15.895 15.510 1.00 90.19 240 ALA A C 1
ATOM 1931 O O . ALA A 1 240 ? 4.789 15.869 15.723 1.00 90.19 240 ALA A O 1
ATOM 1932 N N . ILE A 1 241 ? 2.922 14.851 14.988 1.00 89.88 241 ILE A N 1
ATOM 1933 C CA . ILE A 1 241 ? 3.585 13.614 14.548 1.00 89.88 241 ILE A CA 1
ATOM 1934 C C . ILE A 1 241 ? 4.528 13.902 13.374 1.00 89.88 241 ILE A C 1
ATOM 1936 O O . ILE A 1 241 ? 5.667 13.443 13.380 1.00 89.88 241 ILE A O 1
ATOM 1940 N N . GLU A 1 242 ? 4.081 14.678 12.388 1.00 88.81 242 GLU A N 1
ATOM 1941 C CA . GLU A 1 242 ? 4.893 15.053 11.228 1.00 88.81 242 GLU A CA 1
ATOM 1942 C C . GLU A 1 242 ? 6.089 15.926 11.623 1.00 88.81 242 GLU A C 1
ATOM 1944 O O . GLU A 1 242 ? 7.215 15.647 11.214 1.00 88.81 242 GLU A O 1
ATOM 1949 N N . LYS A 1 243 ? 5.882 16.909 12.507 1.00 92.62 243 LYS A N 1
ATOM 1950 C CA . LYS A 1 243 ? 6.961 17.726 13.074 1.00 92.62 243 LYS A CA 1
ATOM 1951 C C . LYS A 1 243 ? 7.988 16.872 13.815 1.00 92.62 243 LYS A C 1
ATOM 1953 O O . LYS A 1 243 ? 9.183 17.064 13.618 1.00 92.62 243 LYS A O 1
ATOM 1958 N N . LYS A 1 244 ? 7.535 15.912 14.631 1.00 93.62 244 LYS A N 1
ATOM 1959 C CA . LYS A 1 244 ? 8.427 14.972 15.320 1.00 93.62 244 LYS A CA 1
ATOM 1960 C C . LYS A 1 244 ? 9.223 14.129 14.322 1.00 93.62 244 LYS A C 1
ATOM 1962 O O . LYS A 1 244 ? 10.427 14.001 14.475 1.00 93.62 244 LYS A O 1
ATOM 1967 N N . ARG A 1 245 ? 8.580 13.629 13.264 1.00 91.44 245 ARG A N 1
ATOM 1968 C CA . ARG A 1 245 ? 9.250 12.858 12.207 1.00 91.44 245 ARG A CA 1
ATOM 1969 C C . ARG A 1 245 ? 10.326 13.672 11.483 1.00 91.44 245 ARG A C 1
ATOM 1971 O O . ARG A 1 245 ? 11.394 13.141 11.211 1.00 91.44 245 ARG A O 1
ATOM 1978 N N . LEU A 1 246 ? 10.053 14.938 11.167 1.00 91.62 246 LEU A N 1
ATOM 1979 C CA . LEU A 1 246 ? 11.046 15.834 10.566 1.00 91.62 246 LEU A CA 1
ATOM 1980 C C . LEU A 1 246 ? 12.213 16.103 11.519 1.00 91.62 246 LEU A C 1
ATOM 1982 O O . LEU A 1 246 ? 13.359 16.099 11.088 1.00 91.62 246 LEU A O 1
ATOM 1986 N N . GLN A 1 247 ? 11.928 16.285 12.809 1.00 93.12 247 GLN A N 1
ATOM 1987 C CA . GLN A 1 247 ? 12.960 16.447 13.828 1.00 93.12 247 GLN A CA 1
ATOM 1988 C C . GLN A 1 247 ? 13.819 15.184 13.979 1.00 93.12 247 GLN A C 1
ATOM 1990 O O . GLN A 1 247 ? 15.033 15.291 14.096 1.00 93.12 247 GLN A O 1
ATOM 1995 N N . ASP A 1 248 ? 13.212 13.996 13.935 1.00 89.19 248 ASP A N 1
ATOM 1996 C CA . ASP A 1 248 ? 13.933 12.722 13.969 1.00 89.19 248 ASP A CA 1
ATOM 1997 C C . ASP A 1 248 ? 14.847 12.574 12.741 1.00 89.19 248 ASP A C 1
ATOM 1999 O O . ASP A 1 248 ? 16.014 12.240 12.904 1.00 89.19 248 ASP A O 1
ATOM 2003 N N . LEU A 1 249 ? 14.368 12.918 11.536 1.00 92.44 249 LEU A N 1
ATOM 2004 C CA . LEU A 1 249 ? 15.192 12.935 10.317 1.00 92.44 249 LEU A CA 1
ATOM 2005 C C . LEU A 1 249 ? 16.352 13.933 10.412 1.00 92.44 249 LEU A C 1
ATOM 2007 O O . LEU A 1 249 ? 17.469 13.614 10.022 1.00 92.44 249 LEU A O 1
ATOM 2011 N N . GLN A 1 250 ? 16.106 15.124 10.955 1.00 92.75 250 GLN A N 1
ATOM 2012 C CA . GLN A 1 250 ? 17.147 16.129 11.156 1.00 92.75 250 GLN A CA 1
ATOM 2013 C C . GLN A 1 250 ? 18.180 15.670 12.198 1.00 92.75 250 GLN A C 1
ATOM 2015 O O . GLN A 1 250 ? 19.373 15.901 12.035 1.00 92.75 250 GLN A O 1
ATOM 2020 N N . ASN A 1 251 ? 17.743 14.983 13.256 1.00 94.25 251 ASN A N 1
ATOM 2021 C CA . ASN A 1 251 ? 18.637 14.380 14.242 1.00 94.25 251 ASN A CA 1
ATOM 2022 C C . ASN A 1 251 ? 19.450 13.226 13.640 1.00 94.25 251 ASN A C 1
ATOM 2024 O O . ASN A 1 251 ? 20.622 13.084 13.971 1.00 94.25 251 ASN A O 1
ATOM 2028 N N . GLU A 1 252 ? 18.846 12.402 12.781 1.00 91.94 252 GLU A N 1
ATOM 2029 C CA . GLU A 1 252 ? 19.547 11.356 12.029 1.00 91.94 252 GLU A CA 1
ATOM 2030 C C . GLU A 1 252 ? 20.587 11.956 11.078 1.00 91.94 252 GLU A C 1
ATOM 2032 O O . GLU A 1 252 ? 21.697 11.443 11.009 1.00 91.94 252 GLU A O 1
ATOM 2037 N N . GLU A 1 253 ? 20.273 13.062 10.402 1.00 89.25 253 GLU A N 1
ATOM 2038 C CA . GLU A 1 253 ? 21.214 13.786 9.542 1.00 89.25 253 GLU A CA 1
ATOM 2039 C C . GLU A 1 253 ? 22.377 14.384 10.351 1.00 89.25 253 GLU A C 1
ATOM 2041 O O . GLU A 1 253 ? 23.535 14.228 9.967 1.00 89.25 253 GLU A O 1
ATOM 2046 N N . SER A 1 254 ? 22.103 14.975 11.520 1.00 88.69 254 SER A N 1
ATOM 2047 C CA . SER A 1 254 ? 23.150 15.435 12.447 1.00 88.69 254 SER A CA 1
ATOM 2048 C C . SER A 1 254 ? 24.022 14.279 12.940 1.00 88.69 254 SER A C 1
ATOM 2050 O O . SER A 1 254 ? 25.243 14.371 12.890 1.00 88.69 254 SER A O 1
ATOM 2052 N N . ARG A 1 255 ? 23.418 13.150 13.337 1.00 90.25 255 ARG A N 1
ATOM 2053 C CA . ARG A 1 255 ? 24.164 11.945 13.735 1.00 90.25 255 ARG A CA 1
ATOM 2054 C C . ARG A 1 255 ? 24.994 11.385 12.595 1.00 90.25 255 ARG A C 1
ATOM 2056 O O . ARG A 1 255 ? 26.114 10.959 12.825 1.00 90.25 255 ARG A O 1
ATOM 2063 N N . PHE A 1 256 ? 24.467 11.397 11.376 1.00 89.88 256 PHE A N 1
ATOM 2064 C CA . PHE A 1 256 ? 25.212 10.987 10.196 1.00 89.88 256 PHE A CA 1
ATOM 2065 C C . PHE A 1 256 ? 26.428 11.894 9.976 1.00 89.88 256 PHE A C 1
ATOM 2067 O O . PHE A 1 256 ? 27.508 11.397 9.672 1.00 89.88 256 PHE A O 1
ATOM 2074 N N . HIS A 1 257 ? 26.289 13.205 10.183 1.00 82.06 257 HIS A N 1
ATOM 2075 C CA . HIS A 1 257 ? 27.416 14.136 10.132 1.00 82.06 257 HIS A CA 1
ATOM 2076 C C . HIS A 1 257 ? 28.443 13.922 11.254 1.00 82.06 257 HIS A C 1
ATOM 2078 O O . HIS A 1 257 ? 29.637 14.076 10.993 1.00 82.06 257 HIS A O 1
ATOM 2084 N N . ASP A 1 258 ? 28.003 13.536 12.452 1.00 86.19 258 ASP A N 1
ATOM 2085 C CA . ASP A 1 258 ? 28.883 13.237 13.588 1.00 86.19 258 ASP A CA 1
ATOM 2086 C C . ASP A 1 258 ? 29.603 11.880 13.431 1.00 86.19 258 ASP A C 1
ATOM 2088 O O . ASP A 1 258 ? 30.797 11.770 13.706 1.00 86.19 258 ASP A O 1
ATOM 2092 N N . GLU A 1 259 ? 28.896 10.840 12.968 1.00 87.94 259 GLU A N 1
ATOM 2093 C CA . GLU A 1 259 ? 29.419 9.477 12.771 1.00 87.94 259 GLU A CA 1
ATOM 2094 C C . GLU A 1 259 ? 30.296 9.353 11.517 1.00 87.94 259 GLU A C 1
ATOM 2096 O O . GLU A 1 259 ? 31.227 8.545 11.488 1.00 87.94 259 GLU A O 1
ATOM 2101 N N . TYR A 1 260 ? 30.036 10.166 10.489 1.00 80.12 260 TYR A N 1
ATOM 2102 C CA . TYR A 1 260 ? 30.806 10.197 9.246 1.00 80.12 260 TYR A CA 1
ATOM 2103 C C . TYR A 1 260 ? 31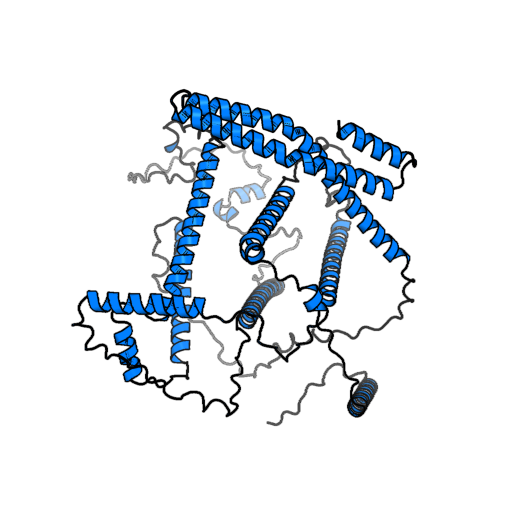.451 11.578 9.051 1.00 80.12 260 TYR A C 1
ATOM 2105 O O . TYR A 1 260 ? 31.052 12.340 8.164 1.00 80.12 260 TYR A O 1
ATOM 2113 N N . PRO A 1 261 ? 32.513 11.898 9.821 1.00 68.19 261 PRO A N 1
ATOM 2114 C CA . PRO A 1 261 ? 33.223 13.174 9.727 1.00 68.19 261 PRO A CA 1
ATOM 2115 C C . PRO A 1 261 ? 33.975 13.341 8.400 1.00 68.19 261 PRO A C 1
ATOM 2117 O O . PRO A 1 261 ? 34.423 14.442 8.077 1.00 68.19 261 PRO A O 1
ATOM 2120 N N . PHE A 1 262 ? 34.089 12.276 7.592 1.00 59.91 262 PHE A N 1
ATOM 2121 C CA . PHE A 1 262 ? 34.499 12.373 6.194 1.00 59.91 262 PHE A CA 1
ATOM 2122 C C . PHE A 1 262 ? 33.358 12.960 5.359 1.00 59.91 262 PHE A C 1
ATOM 2124 O O . PHE A 1 262 ? 32.758 12.314 4.501 1.00 59.91 262 PHE A O 1
ATOM 2131 N N . GLN A 1 263 ? 33.079 14.236 5.592 1.00 64.19 263 GLN A N 1
ATOM 2132 C CA . GLN A 1 263 ? 32.576 15.073 4.526 1.00 64.19 263 GLN A CA 1
ATOM 2133 C C . GLN A 1 263 ? 33.747 15.161 3.550 1.00 64.19 263 GLN A C 1
ATOM 2135 O O . GLN A 1 263 ? 34.775 15.715 3.950 1.00 64.19 263 GLN A O 1
ATOM 2140 N N . PRO A 1 264 ? 33.679 14.599 2.322 1.00 61.16 264 PRO A N 1
ATOM 2141 C CA . PRO A 1 264 ? 34.674 14.937 1.321 1.00 61.16 264 PRO A CA 1
ATOM 2142 C C . PRO A 1 264 ? 34.652 16.453 1.294 1.00 61.16 264 PRO A C 1
ATOM 2144 O O . PRO A 1 264 ? 33.614 17.036 0.956 1.00 61.16 264 PRO A O 1
ATOM 2147 N N . THR A 1 265 ? 35.729 17.077 1.787 1.00 54.53 265 THR A N 1
ATOM 2148 C CA . THR A 1 265 ? 35.858 18.523 1.773 1.00 54.53 265 THR A CA 1
ATOM 2149 C C . THR A 1 265 ? 35.540 18.854 0.341 1.00 54.53 265 THR A C 1
ATOM 2151 O O . THR A 1 265 ? 36.194 18.348 -0.574 1.00 54.53 265 THR A O 1
ATOM 2154 N N . ARG A 1 266 ? 34.405 19.533 0.122 1.00 51.56 266 ARG A N 1
ATOM 2155 C CA . ARG A 1 266 ? 34.057 20.019 -1.205 1.00 51.56 266 ARG A CA 1
ATOM 2156 C C . ARG A 1 266 ? 35.285 20.809 -1.559 1.00 51.56 266 ARG A C 1
ATOM 2158 O O . ARG A 1 266 ? 35.454 21.847 -0.926 1.00 51.56 266 ARG A O 1
ATOM 2165 N N . ILE A 1 267 ? 36.159 20.235 -2.401 1.00 56.22 267 ILE A N 1
ATOM 2166 C CA . ILE A 1 267 ? 37.481 20.764 -2.736 1.00 56.22 267 ILE A CA 1
ATOM 2167 C C . ILE A 1 267 ? 37.212 22.230 -2.885 1.00 56.22 267 ILE A C 1
ATOM 2169 O O . ILE A 1 267 ? 36.405 22.563 -3.759 1.00 56.22 267 ILE A O 1
ATOM 2173 N N . SER A 1 268 ? 37.673 23.022 -1.907 1.00 48.81 268 SER A N 1
ATOM 2174 C CA . SER A 1 268 ? 37.215 24.392 -1.735 1.00 48.81 268 SER A CA 1
ATOM 2175 C C . SER A 1 268 ? 37.480 25.002 -3.081 1.00 48.81 268 SER A C 1
ATOM 2177 O O . SER A 1 268 ? 38.651 25.110 -3.456 1.00 48.81 268 SER A O 1
ATOM 2179 N N . LYS A 1 269 ? 36.417 25.199 -3.872 1.00 52.09 269 LYS A N 1
ATOM 2180 C CA . LYS A 1 269 ? 36.585 25.591 -5.260 1.00 52.09 269 LYS A CA 1
ATOM 2181 C C . LYS A 1 269 ? 37.435 26.842 -5.138 1.00 52.09 269 LYS A C 1
ATOM 2183 O O . LYS A 1 269 ? 37.019 27.734 -4.389 1.00 52.09 269 LYS A O 1
ATOM 2188 N N . PRO A 1 270 ? 38.655 26.881 -5.704 1.00 55.59 270 PRO A N 1
ATOM 2189 C CA . PRO A 1 270 ? 39.456 28.083 -5.588 1.00 55.59 270 PRO A CA 1
ATOM 2190 C C . PRO A 1 270 ? 38.545 29.224 -6.032 1.00 55.59 270 PRO A C 1
ATOM 2192 O O . PRO A 1 270 ? 37.748 29.026 -6.953 1.00 55.59 270 PRO A O 1
ATOM 2195 N N . LYS A 1 271 ? 38.571 30.359 -5.321 1.00 58.22 271 LYS A N 1
ATOM 2196 C CA . LYS A 1 271 ? 37.599 31.468 -5.450 1.00 58.22 271 LYS A CA 1
ATOM 2197 C C . LYS A 1 271 ? 37.409 31.990 -6.896 1.00 58.22 271 LYS A C 1
ATOM 2199 O O . LYS A 1 271 ? 36.567 32.843 -7.131 1.00 58.22 271 LYS A O 1
ATOM 2204 N N . SER A 1 272 ? 38.156 31.465 -7.867 1.00 55.62 272 SER A N 1
ATOM 2205 C CA . SER A 1 272 ? 38.016 31.654 -9.308 1.00 55.62 272 SER A CA 1
ATOM 2206 C C . SER A 1 272 ? 36.979 30.759 -10.018 1.00 55.62 272 SER A C 1
ATOM 2208 O O . SER A 1 272 ? 36.641 31.046 -11.163 1.00 55.62 272 SER A O 1
ATOM 2210 N N . PHE A 1 273 ? 36.447 29.693 -9.406 1.00 52.03 273 PHE A N 1
ATOM 2211 C CA . PHE A 1 273 ? 35.538 28.760 -10.105 1.00 52.03 273 PHE A CA 1
ATOM 2212 C C . PHE A 1 273 ? 34.049 29.122 -10.045 1.00 52.03 273 PHE A C 1
ATOM 2214 O O . PHE A 1 273 ? 33.279 28.559 -10.821 1.00 52.03 273 PHE A O 1
ATOM 2221 N N . ASP A 1 274 ? 33.635 30.088 -9.222 1.00 53.94 274 ASP A N 1
ATOM 2222 C CA . ASP A 1 274 ? 32.261 30.621 -9.280 1.00 53.94 274 ASP A CA 1
ATOM 2223 C C . ASP A 1 274 ? 32.024 31.502 -10.524 1.00 53.94 274 ASP A C 1
ATOM 2225 O O . ASP A 1 274 ? 30.881 31.774 -10.887 1.00 53.94 274 ASP A O 1
ATOM 2229 N N . GLN A 1 275 ? 33.089 31.872 -11.248 1.00 55.62 275 GLN A N 1
ATOM 2230 C CA . GLN A 1 275 ? 33.008 32.512 -12.568 1.00 55.62 275 GLN A CA 1
ATOM 2231 C C . GLN A 1 275 ? 33.019 31.517 -13.735 1.00 55.62 275 GLN A C 1
ATOM 2233 O O . GLN A 1 275 ? 32.736 31.898 -14.871 1.00 55.62 275 GLN A O 1
ATOM 2238 N N . ILE A 1 276 ? 33.276 30.230 -13.484 1.00 54.59 276 ILE A N 1
ATOM 2239 C CA . ILE A 1 276 ? 33.220 29.195 -14.520 1.00 54.59 276 ILE A CA 1
ATOM 2240 C C . ILE A 1 276 ? 31.821 28.579 -14.484 1.00 54.59 276 ILE A C 1
ATOM 2242 O O . ILE A 1 276 ? 31.595 27.441 -14.076 1.00 54.59 276 ILE A O 1
ATOM 2246 N N . GLN A 1 277 ? 30.849 29.377 -14.923 1.00 53.81 277 GLN A N 1
ATOM 2247 C CA . GLN A 1 277 ? 29.573 28.847 -15.384 1.00 53.81 277 GLN A CA 1
ATOM 2248 C C . GLN A 1 277 ? 29.866 27.869 -16.537 1.00 53.81 277 GLN A C 1
ATOM 2250 O O . GLN A 1 277 ? 30.646 28.207 -17.435 1.00 53.81 277 GLN A O 1
ATOM 2255 N N . PRO A 1 278 ? 29.275 26.661 -16.560 1.00 53.78 278 PRO A N 1
ATOM 2256 C CA . PRO A 1 278 ? 29.383 25.790 -17.721 1.00 53.78 278 PRO A CA 1
ATOM 2257 C C . PRO A 1 278 ? 28.974 26.579 -18.971 1.00 53.78 278 PRO A C 1
ATOM 2259 O O . PRO A 1 278 ? 27.916 27.207 -18.998 1.00 53.78 278 PRO A O 1
ATOM 2262 N N . ARG A 1 279 ? 29.834 26.574 -19.998 1.00 52.81 279 ARG A N 1
ATOM 2263 C CA . ARG A 1 279 ? 29.781 27.465 -21.181 1.00 52.81 279 ARG A CA 1
ATOM 2264 C C . ARG A 1 279 ? 28.454 27.435 -21.961 1.00 52.81 279 ARG A C 1
ATOM 2266 O O . ARG A 1 279 ? 28.227 28.287 -22.807 1.00 52.81 279 ARG A O 1
ATOM 2273 N N . TYR A 1 280 ? 27.593 26.460 -21.681 1.00 57.28 280 TYR A N 1
ATOM 2274 C CA . TYR A 1 280 ? 26.260 26.287 -22.259 1.00 57.28 280 TYR A CA 1
ATOM 2275 C C . TYR A 1 280 ? 25.118 26.919 -21.433 1.00 57.28 280 TYR A C 1
ATOM 2277 O O . TYR A 1 280 ? 23.999 26.991 -21.930 1.00 57.28 280 TYR A O 1
ATOM 2285 N N . ILE A 1 281 ? 25.373 27.384 -20.202 1.00 53.59 281 ILE A N 1
ATOM 2286 C CA . ILE A 1 281 ? 24.384 28.052 -19.326 1.00 53.59 281 ILE A CA 1
ATOM 2287 C C . ILE A 1 281 ? 24.700 29.543 -19.143 1.00 53.59 281 ILE A C 1
ATOM 2289 O O . ILE A 1 281 ? 23.791 30.336 -18.907 1.00 53.59 281 ILE A O 1
ATOM 2293 N N . ALA A 1 282 ? 25.958 29.956 -19.325 1.00 47.94 282 ALA A N 1
ATOM 2294 C CA . ALA A 1 282 ? 26.316 31.368 -19.359 1.00 47.94 282 ALA A CA 1
ATOM 2295 C C . ALA A 1 282 ? 25.743 32.028 -20.621 1.00 47.94 282 ALA A C 1
ATOM 2297 O O . ALA A 1 282 ? 26.367 32.049 -21.682 1.00 47.94 282 ALA A O 1
ATOM 2298 N N . SER A 1 283 ? 24.541 32.585 -20.507 1.00 55.56 283 SER A N 1
ATOM 2299 C CA . SER A 1 283 ? 24.074 33.640 -21.394 1.00 55.56 283 SER A CA 1
ATOM 2300 C C . SER A 1 283 ? 25.112 34.760 -21.367 1.00 55.56 283 SER A C 1
ATOM 2302 O O . SER A 1 283 ? 25.203 35.499 -20.388 1.00 55.56 283 SER A O 1
ATOM 2304 N N . SER A 1 284 ? 25.924 34.811 -22.425 1.00 49.03 284 SER A N 1
ATOM 2305 C CA . SER A 1 284 ? 26.893 35.870 -22.698 1.00 49.03 284 SER A CA 1
ATOM 2306 C C . SER A 1 284 ? 26.281 37.235 -22.360 1.00 49.03 284 SER A C 1
ATOM 2308 O O . SER A 1 284 ? 25.133 37.480 -22.759 1.00 49.03 284 SER A O 1
ATOM 2310 N N . PRO A 1 285 ? 26.984 38.111 -21.620 1.00 48.34 285 PRO A N 1
ATOM 2311 C CA . PRO A 1 285 ? 26.485 39.443 -21.334 1.00 48.34 285 PRO A CA 1
ATOM 2312 C C . PRO A 1 285 ? 26.284 40.157 -22.670 1.00 48.34 285 PRO A C 1
ATOM 2314 O O . PRO A 1 285 ? 27.236 40.495 -23.372 1.00 48.34 285 PRO A O 1
ATOM 2317 N N . ARG A 1 286 ? 25.015 40.361 -23.038 1.00 47.09 286 ARG A N 1
ATOM 2318 C CA . ARG A 1 286 ? 24.614 41.284 -24.099 1.00 47.09 286 ARG A CA 1
ATOM 2319 C C . ARG A 1 286 ? 24.950 42.697 -23.631 1.00 47.09 286 ARG A C 1
ATOM 2321 O O . ARG A 1 286 ? 24.076 43.441 -23.202 1.00 47.09 286 ARG A O 1
ATOM 2328 N N . ASN A 1 287 ? 26.219 43.067 -23.742 1.00 44.59 287 ASN A N 1
ATOM 2329 C CA . ASN A 1 287 ? 26.569 44.454 -23.966 1.00 44.59 287 ASN A CA 1
ATOM 2330 C C . ASN A 1 287 ? 26.066 44.785 -25.369 1.00 44.59 287 ASN A C 1
ATOM 2332 O O . ASN A 1 287 ? 26.668 44.402 -26.371 1.00 44.59 287 ASN A O 1
ATOM 2336 N N . TYR A 1 288 ? 24.906 45.437 -25.421 1.00 44.53 288 TYR A N 1
ATOM 2337 C CA . TYR A 1 288 ? 24.452 46.188 -26.582 1.00 44.53 288 TYR A CA 1
ATOM 2338 C C . TYR A 1 288 ? 25.445 47.333 -26.806 1.00 44.53 288 TYR A C 1
ATOM 2340 O O . TYR A 1 288 ? 25.232 48.457 -26.366 1.00 44.53 288 TYR A O 1
ATOM 2348 N N . ILE A 1 289 ? 26.571 47.029 -27.444 1.00 41.38 289 ILE A N 1
ATOM 2349 C CA . ILE A 1 289 ? 27.380 48.039 -28.111 1.00 41.38 289 ILE A CA 1
ATOM 2350 C C . ILE A 1 289 ? 26.851 48.076 -29.540 1.00 41.38 289 ILE A C 1
ATOM 2352 O O . ILE A 1 289 ? 26.974 47.101 -30.281 1.00 41.38 289 ILE A O 1
ATOM 2356 N N . ASN A 1 290 ? 26.198 49.188 -29.876 1.00 50.72 290 ASN A N 1
ATOM 2357 C CA . ASN A 1 290 ? 25.808 49.555 -31.232 1.00 50.72 290 ASN A CA 1
ATOM 2358 C C . ASN A 1 290 ? 27.011 49.389 -32.166 1.00 50.72 290 ASN A C 1
ATOM 2360 O O . ASN A 1 290 ? 27.971 50.151 -32.095 1.00 50.72 290 ASN A O 1
ATOM 2364 N N . GLY A 1 291 ? 26.967 48.367 -33.012 1.00 44.00 291 GLY A N 1
ATOM 2365 C CA . GLY A 1 291 ? 28.075 48.010 -33.884 1.00 44.00 291 GLY A CA 1
ATOM 2366 C C . GLY A 1 291 ? 27.655 46.957 -34.895 1.00 44.00 291 GLY A C 1
ATOM 2367 O O . GLY A 1 291 ? 28.204 45.859 -34.908 1.00 44.00 291 GLY A O 1
ATOM 2368 N N . GLU A 1 292 ? 26.686 47.296 -35.748 1.00 48.69 292 GLU A N 1
ATOM 2369 C CA . GLU A 1 292 ? 26.286 46.493 -36.917 1.00 48.69 292 GLU A CA 1
ATOM 2370 C C . GLU A 1 292 ? 27.436 46.239 -37.915 1.00 48.69 292 GLU A C 1
ATOM 2372 O O . GLU A 1 292 ? 27.294 45.420 -38.816 1.00 48.69 292 GLU A O 1
ATOM 2377 N N . SER A 1 293 ? 28.612 46.847 -37.733 1.00 53.97 293 SER A N 1
ATOM 2378 C CA . SER A 1 293 ? 29.707 46.786 -38.710 1.00 53.97 293 SER A CA 1
ATOM 2379 C C . SER A 1 293 ? 30.822 45.767 -38.422 1.00 53.97 293 SER A C 1
ATOM 2381 O O . SER A 1 293 ? 31.766 45.711 -39.201 1.00 53.97 293 SER A O 1
ATOM 2383 N N . ARG A 1 294 ? 30.784 44.961 -37.344 1.00 46.41 294 ARG A N 1
ATOM 2384 C CA . ARG A 1 294 ? 31.922 44.064 -36.988 1.00 46.41 294 ARG A CA 1
ATOM 2385 C C . ARG A 1 294 ? 31.654 42.555 -36.974 1.00 46.41 294 ARG A C 1
ATOM 2387 O O . ARG A 1 294 ? 32.562 41.788 -36.672 1.00 46.41 294 ARG A O 1
ATOM 2394 N N . LEU A 1 295 ? 30.451 42.105 -37.333 1.00 50.44 295 LEU A N 1
ATOM 2395 C CA . LEU A 1 295 ? 30.122 40.670 -37.420 1.00 50.44 295 LEU A CA 1
ATOM 2396 C C . LEU A 1 295 ? 30.381 40.042 -38.804 1.00 50.44 295 LEU A C 1
ATOM 2398 O O . LEU A 1 295 ? 30.110 38.856 -38.976 1.00 50.44 295 LEU A O 1
ATOM 2402 N N . GLN A 1 296 ? 30.931 40.784 -39.773 1.00 53.25 296 GLN A N 1
ATOM 2403 C CA . GLN A 1 296 ? 31.267 40.232 -41.096 1.00 53.25 296 GLN A CA 1
ATOM 2404 C C . GLN A 1 296 ? 32.603 39.470 -41.156 1.00 53.25 296 GLN A C 1
ATOM 2406 O O . GLN A 1 296 ? 32.871 38.809 -42.153 1.00 53.25 296 GLN A O 1
ATOM 2411 N N . GLU A 1 297 ? 33.410 39.459 -40.091 1.00 50.75 297 GLU A N 1
ATOM 2412 C CA . GLU A 1 297 ? 34.732 38.814 -40.106 1.00 50.75 297 GLU A CA 1
ATOM 2413 C C . GLU A 1 297 ? 34.922 37.839 -38.938 1.00 50.75 297 GLU A C 1
ATOM 2415 O O . GLU A 1 297 ? 35.874 37.916 -38.166 1.00 50.75 297 GLU A O 1
ATOM 2420 N N . CYS A 1 298 ? 34.026 36.861 -38.797 1.00 48.50 298 CYS A N 1
ATOM 2421 C CA . CYS A 1 298 ? 34.389 35.640 -38.077 1.00 48.50 298 CYS A CA 1
ATOM 2422 C C . CYS A 1 298 ? 35.089 34.694 -39.065 1.00 48.50 298 CYS A C 1
ATOM 2424 O O . CYS A 1 298 ? 34.501 33.749 -39.583 1.00 48.50 298 CYS A O 1
ATOM 2426 N N . THR A 1 299 ? 36.360 34.982 -39.356 1.00 54.06 299 THR A N 1
ATOM 2427 C CA . THR A 1 299 ? 37.232 34.231 -40.280 1.00 54.06 299 THR A CA 1
ATOM 2428 C C . THR A 1 299 ? 37.778 32.932 -39.685 1.00 54.06 299 THR A C 1
ATOM 2430 O O . THR A 1 299 ? 38.702 32.331 -40.233 1.00 54.06 299 THR A O 1
ATOM 2433 N N . PHE A 1 300 ? 37.197 32.427 -38.593 1.00 51.59 300 PHE A N 1
ATOM 2434 C CA . PHE A 1 300 ? 37.487 31.071 -38.144 1.00 51.59 300 PHE A CA 1
ATOM 2435 C C . PHE A 1 300 ? 36.683 30.078 -38.987 1.00 51.59 300 PHE A C 1
ATOM 2437 O O . PHE A 1 300 ? 35.649 29.557 -38.572 1.00 51.59 300 PHE A O 1
ATOM 2444 N N . THR A 1 301 ? 37.172 29.832 -40.201 1.00 63.31 301 THR A N 1
ATOM 2445 C CA . THR A 1 301 ? 36.780 28.672 -40.999 1.00 63.31 301 THR A CA 1
ATOM 2446 C C . THR A 1 301 ? 37.711 27.528 -40.604 1.00 63.31 301 THR A C 1
ATOM 2448 O O . THR A 1 301 ? 38.862 27.488 -41.044 1.00 63.31 301 THR A O 1
ATOM 2451 N N . PRO A 1 302 ? 37.291 26.615 -39.707 1.00 62.00 302 PRO A N 1
ATOM 2452 C CA . PRO A 1 302 ? 38.134 25.483 -39.360 1.00 62.00 302 PRO A CA 1
ATOM 2453 C C . PRO A 1 302 ? 38.472 24.729 -40.645 1.00 62.00 302 PRO A C 1
ATOM 2455 O O . PRO A 1 302 ? 37.591 24.453 -41.464 1.00 62.00 302 PRO A O 1
ATOM 2458 N N . ARG A 1 303 ? 39.760 24.431 -40.836 1.00 73.31 303 ARG A N 1
ATOM 2459 C CA . ARG A 1 303 ? 40.257 23.730 -42.020 1.00 73.31 303 ARG A CA 1
ATOM 2460 C C . ARG A 1 303 ? 39.652 22.325 -42.023 1.00 73.31 303 ARG A C 1
ATOM 2462 O O . ARG A 1 303 ? 40.113 21.438 -41.312 1.00 73.31 303 ARG A O 1
ATOM 2469 N N . THR A 1 304 ? 38.561 22.151 -42.758 1.00 78.81 304 THR A N 1
ATOM 2470 C CA . THR A 1 304 ? 37.884 20.864 -42.918 1.00 78.81 304 THR A CA 1
ATOM 2471 C C . THR A 1 304 ? 38.432 20.168 -44.155 1.00 78.81 304 THR A C 1
ATOM 2473 O O . THR A 1 304 ? 38.800 20.813 -45.138 1.00 78.81 304 THR A O 1
ATOM 2476 N N . ASN A 1 305 ? 38.528 18.840 -44.105 1.00 83.31 305 ASN A N 1
ATOM 2477 C CA . ASN A 1 305 ? 38.899 18.056 -45.278 1.00 83.31 305 ASN A CA 1
ATOM 2478 C C . ASN A 1 305 ? 37.856 18.296 -46.378 1.00 83.31 305 ASN A C 1
ATOM 2480 O O . ASN A 1 305 ? 36.660 18.126 -46.132 1.00 83.31 305 ASN A O 1
ATOM 2484 N N . GLN A 1 306 ? 38.299 18.694 -47.575 1.00 86.38 306 GLN A N 1
ATOM 2485 C CA . GLN A 1 306 ? 37.392 18.889 -48.704 1.00 86.38 306 GLN A CA 1
ATOM 2486 C C . GLN A 1 306 ? 36.694 17.565 -49.032 1.00 86.38 306 GLN A C 1
ATOM 2488 O O . GLN A 1 306 ? 37.332 16.514 -49.144 1.00 86.38 306 GLN A O 1
ATOM 2493 N N . VAL A 1 307 ? 35.369 17.609 -49.171 1.00 88.12 307 VAL A N 1
ATOM 2494 C CA . VAL A 1 307 ? 34.590 16.443 -49.590 1.00 88.12 307 VAL A CA 1
ATOM 2495 C C . VAL A 1 307 ? 34.965 16.101 -51.029 1.00 88.12 307 VAL A C 1
ATOM 2497 O O . VAL A 1 307 ? 34.913 16.957 -51.912 1.00 88.12 307 VAL A O 1
ATOM 2500 N N . ARG A 1 308 ? 35.358 14.845 -51.267 1.00 90.25 308 ARG A N 1
ATOM 2501 C CA . ARG A 1 308 ? 35.729 14.353 -52.602 1.00 90.25 308 ARG A CA 1
ATOM 2502 C C . ARG A 1 308 ? 34.568 14.539 -53.585 1.00 90.25 308 ARG A C 1
ATOM 2504 O O . ARG A 1 308 ? 33.405 14.404 -53.206 1.00 90.25 308 ARG A O 1
ATOM 2511 N N . GLN A 1 309 ? 34.877 14.800 -54.857 1.00 88.75 309 GLN A N 1
ATOM 2512 C CA . GLN A 1 309 ? 33.858 15.130 -55.862 1.00 88.75 309 GLN A CA 1
ATOM 2513 C C . GLN A 1 309 ? 32.804 14.027 -56.064 1.00 88.75 309 GLN A C 1
ATOM 2515 O O . GLN A 1 309 ? 31.667 14.363 -56.362 1.00 88.75 309 GLN A O 1
ATOM 2520 N N . ASN A 1 310 ? 33.129 12.762 -55.794 1.00 91.62 310 ASN A N 1
ATOM 2521 C CA . ASN A 1 310 ? 32.217 11.631 -56.006 1.00 91.62 310 ASN A CA 1
ATOM 2522 C C . ASN A 1 310 ? 31.323 11.320 -54.785 1.00 91.62 310 ASN A C 1
ATOM 2524 O O . ASN A 1 310 ? 30.636 10.305 -54.763 1.00 91.62 310 ASN A O 1
ATOM 2528 N N . MET A 1 311 ? 31.367 12.137 -53.724 1.00 85.25 311 MET A N 1
ATOM 2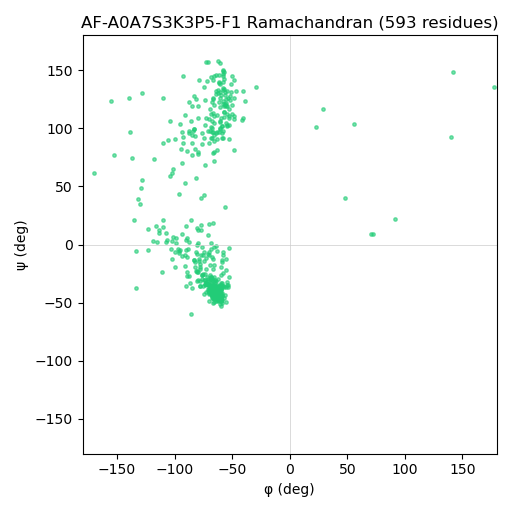529 C CA . MET A 1 311 ? 30.554 11.947 -52.514 1.00 85.25 311 MET A CA 1
ATOM 2530 C C . MET A 1 311 ? 29.343 12.885 -52.502 1.00 85.25 311 MET A C 1
ATOM 2532 O O . MET A 1 311 ? 29.228 13.761 -51.640 1.00 85.25 311 MET A O 1
ATOM 2536 N N . ASP A 1 312 ? 28.426 12.695 -53.448 1.00 85.00 312 ASP A N 1
ATOM 2537 C CA . ASP A 1 312 ? 27.284 13.597 -53.643 1.00 85.00 312 ASP A CA 1
ATOM 2538 C C . ASP A 1 312 ? 26.392 13.693 -52.402 1.00 85.00 312 ASP A C 1
ATOM 2540 O O . ASP A 1 312 ? 26.036 14.794 -51.992 1.00 85.00 312 ASP A O 1
ATOM 2544 N N . LEU A 1 313 ? 26.170 12.584 -51.687 1.00 84.81 313 LEU A N 1
ATOM 2545 C CA . LEU A 1 313 ? 25.427 12.592 -50.420 1.00 84.81 313 LEU A CA 1
ATOM 2546 C C . LEU A 1 313 ? 26.080 13.473 -49.350 1.00 84.81 313 LEU A C 1
ATOM 2548 O O . LEU A 1 313 ? 25.382 14.147 -48.596 1.00 84.81 313 LEU A O 1
ATOM 2552 N N . ALA A 1 314 ? 27.413 13.495 -49.277 1.00 83.31 314 ALA A N 1
ATOM 2553 C CA . ALA A 1 314 ? 28.124 14.333 -48.318 1.00 83.31 314 ALA A CA 1
ATOM 2554 C C . ALA A 1 314 ? 28.076 15.812 -48.725 1.00 83.31 314 ALA A C 1
ATOM 2556 O O . ALA A 1 314 ? 27.959 16.670 -47.850 1.00 83.31 314 ALA A O 1
ATOM 2557 N N . LYS A 1 315 ? 28.092 16.118 -50.030 1.00 88.06 315 LYS A N 1
ATOM 2558 C CA . LYS A 1 315 ? 27.875 17.481 -50.536 1.00 88.06 315 LYS A CA 1
ATOM 2559 C C . LYS A 1 315 ? 26.463 17.971 -50.221 1.00 88.06 315 LYS A C 1
ATOM 2561 O O . LYS A 1 315 ? 26.321 19.046 -49.649 1.00 88.06 315 LYS A O 1
ATOM 2566 N N . THR A 1 316 ? 25.431 17.174 -50.507 1.00 82.75 316 THR A N 1
ATOM 2567 C CA . THR A 1 316 ? 24.033 17.514 -50.190 1.00 82.75 316 THR A CA 1
ATOM 2568 C C . THR A 1 316 ? 23.822 17.645 -48.683 1.00 82.75 316 THR A C 1
ATOM 2570 O O . THR A 1 316 ? 23.148 18.568 -48.216 1.00 82.75 316 THR A O 1
ATOM 2573 N N . TYR A 1 317 ? 24.451 16.760 -47.901 1.00 84.44 317 TYR A N 1
ATOM 2574 C CA . TYR A 1 317 ? 24.449 16.852 -46.449 1.00 84.44 317 TYR A CA 1
ATOM 2575 C C . TYR A 1 317 ? 25.070 18.172 -46.006 1.00 84.44 317 TYR A C 1
ATOM 2577 O O . TYR A 1 317 ? 24.417 18.907 -45.289 1.00 84.44 317 TYR A O 1
ATOM 2585 N N . LEU A 1 318 ? 26.277 18.534 -46.449 1.00 85.69 318 LEU A N 1
ATOM 2586 C CA . LEU A 1 318 ? 26.914 19.794 -46.051 1.00 85.69 318 LEU A CA 1
ATOM 2587 C C . LEU A 1 318 ? 26.184 21.050 -46.551 1.00 85.69 318 LEU A C 1
ATOM 2589 O O . LEU A 1 318 ? 26.201 22.046 -45.830 1.00 85.69 318 LEU A O 1
ATOM 2593 N N . ALA A 1 319 ? 25.523 20.990 -47.710 1.00 84.75 319 ALA A N 1
ATOM 2594 C CA . ALA A 1 319 ? 24.774 22.103 -48.293 1.00 84.75 319 ALA A CA 1
ATOM 2595 C C . ALA A 1 319 ? 23.474 22.433 -47.536 1.00 84.75 319 ALA A C 1
ATOM 2597 O O . ALA A 1 319 ? 23.092 23.597 -47.448 1.00 84.75 319 ALA A O 1
ATOM 2598 N N . THR A 1 320 ? 22.794 21.434 -46.965 1.00 83.38 320 THR A N 1
ATOM 2599 C CA . THR A 1 320 ? 21.580 21.666 -46.161 1.00 83.38 320 THR A CA 1
ATOM 2600 C C . THR A 1 320 ? 21.918 22.311 -44.818 1.00 83.38 320 THR A C 1
ATOM 2602 O O . THR A 1 320 ? 22.904 21.959 -44.174 1.00 83.38 320 THR A O 1
ATOM 2605 N N . ASN A 1 321 ? 21.108 23.252 -44.332 1.00 85.06 321 ASN A N 1
ATOM 2606 C CA . ASN A 1 321 ? 21.379 23.907 -43.04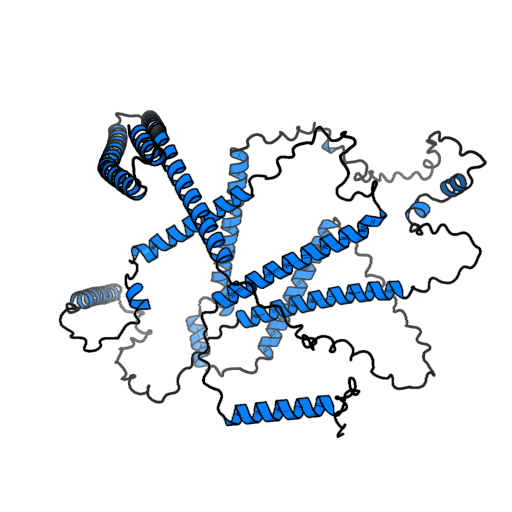9 1.00 85.06 321 ASN A CA 1
ATOM 2607 C C . ASN A 1 321 ? 21.370 22.873 -41.897 1.00 85.06 321 ASN A C 1
ATOM 2609 O O . ASN A 1 321 ? 20.538 21.965 -41.869 1.00 85.06 321 ASN A O 1
ATOM 2613 N N . VAL A 1 322 ? 22.299 22.985 -40.937 1.00 81.25 322 VAL A N 1
ATOM 2614 C CA . VAL A 1 322 ? 22.390 22.073 -39.774 1.00 81.25 322 VAL A CA 1
ATOM 2615 C C . VAL A 1 322 ? 21.064 21.991 -39.017 1.00 81.25 322 VAL A C 1
ATOM 2617 O O . VAL A 1 322 ? 20.684 20.916 -38.551 1.00 81.25 322 VAL A O 1
ATOM 2620 N N . PHE A 1 323 ? 20.335 23.104 -38.927 1.00 76.88 323 PHE A N 1
ATOM 2621 C CA . PHE A 1 323 ? 19.047 23.131 -38.246 1.00 76.88 323 PHE A CA 1
ATOM 2622 C C . PHE A 1 323 ? 17.998 22.280 -38.974 1.00 76.88 323 PHE A C 1
ATOM 2624 O O . PHE A 1 323 ? 17.288 21.505 -38.334 1.00 76.88 323 PHE A O 1
ATOM 2631 N N . GLU A 1 324 ? 17.944 22.339 -40.306 1.00 77.75 324 GLU A N 1
ATOM 2632 C CA . GLU A 1 324 ? 17.037 21.507 -41.108 1.00 77.75 324 GLU A CA 1
ATOM 2633 C C . GLU A 1 324 ? 17.398 20.023 -41.009 1.00 77.75 324 GLU A C 1
ATOM 2635 O O . GLU A 1 324 ? 16.517 19.183 -40.837 1.00 77.75 324 GLU A O 1
ATOM 2640 N N . ARG A 1 325 ? 18.696 19.692 -40.994 1.00 82.44 325 ARG A N 1
ATOM 2641 C CA . ARG A 1 325 ? 19.179 18.311 -40.824 1.00 82.44 325 ARG A CA 1
ATOM 2642 C C . ARG A 1 325 ? 18.756 17.682 -39.496 1.00 82.44 325 ARG A C 1
ATOM 2644 O O . ARG A 1 325 ? 18.469 16.488 -39.453 1.00 82.44 325 ARG A O 1
ATOM 2651 N N . LEU A 1 326 ? 18.738 18.463 -38.416 1.00 73.50 326 LEU A N 1
ATOM 2652 C CA . LEU A 1 326 ? 18.402 17.974 -37.073 1.00 73.50 326 LEU A CA 1
ATOM 2653 C C . LEU A 1 326 ? 16.899 18.014 -36.770 1.00 73.50 326 LEU A C 1
ATOM 2655 O O . LEU A 1 326 ? 16.422 17.229 -35.950 1.00 73.50 326 LEU A O 1
ATOM 2659 N N . THR A 1 327 ? 16.152 18.914 -37.412 1.00 79.69 327 THR A N 1
ATOM 2660 C CA . THR A 1 327 ? 14.698 19.045 -37.217 1.00 79.69 327 THR A CA 1
ATOM 2661 C C . THR A 1 327 ? 13.885 18.173 -38.164 1.00 79.69 327 THR A C 1
ATOM 2663 O O . THR A 1 327 ? 12.767 17.776 -37.821 1.00 79.69 327 THR A O 1
ATOM 2666 N N . ALA A 1 328 ? 14.447 17.798 -39.316 1.00 71.94 328 ALA A N 1
ATOM 2667 C CA . ALA A 1 328 ? 13.854 16.799 -40.184 1.00 71.94 328 ALA A CA 1
ATOM 2668 C C . ALA A 1 328 ? 13.795 15.455 -39.444 1.00 71.94 328 ALA A C 1
ATOM 2670 O O . ALA A 1 328 ? 14.811 14.816 -39.160 1.00 71.94 328 ALA A O 1
ATOM 2671 N N . ARG A 1 329 ? 12.575 15.013 -39.111 1.00 55.34 329 ARG A N 1
ATOM 2672 C CA . ARG A 1 329 ? 12.329 13.681 -38.546 1.00 55.34 329 ARG A CA 1
ATOM 2673 C C . ARG A 1 329 ? 12.980 12.650 -39.462 1.00 55.34 329 ARG A C 1
ATOM 2675 O O . ARG A 1 329 ? 12.565 12.528 -40.614 1.00 55.34 329 ARG A O 1
ATOM 2682 N N . ARG A 1 330 ? 13.971 11.909 -38.945 1.00 53.16 330 ARG A N 1
ATOM 2683 C CA . ARG A 1 330 ? 14.586 10.778 -39.654 1.00 53.16 330 ARG A CA 1
ATOM 2684 C C . ARG A 1 330 ? 13.472 9.887 -40.190 1.00 53.16 330 ARG A C 1
ATOM 2686 O O . ARG A 1 330 ? 12.753 9.259 -39.410 1.00 53.16 330 ARG A O 1
ATOM 2693 N N . ARG A 1 331 ? 13.306 9.867 -41.514 1.00 51.53 331 ARG A N 1
ATOM 2694 C CA . ARG A 1 331 ? 12.451 8.874 -42.155 1.00 51.53 331 ARG A CA 1
ATOM 2695 C C . ARG A 1 331 ? 13.093 7.510 -41.881 1.00 51.53 331 ARG A C 1
ATOM 2697 O O . ARG A 1 331 ? 14.315 7.406 -41.996 1.00 51.53 331 ARG A O 1
ATOM 2704 N N . PRO A 1 332 ? 12.330 6.501 -41.433 1.00 51.56 332 PRO A N 1
ATOM 2705 C CA . PRO A 1 332 ? 12.871 5.159 -41.295 1.00 51.56 332 PRO A CA 1
ATOM 2706 C C . PRO A 1 332 ? 13.396 4.728 -42.666 1.00 51.56 332 PRO A C 1
ATOM 2708 O O . PRO A 1 332 ? 12.655 4.794 -43.647 1.00 51.56 332 PRO A O 1
ATOM 2711 N N . ASN A 1 333 ? 14.681 4.365 -42.722 1.00 46.78 333 ASN A N 1
ATOM 2712 C CA . ASN A 1 333 ? 15.324 3.812 -43.909 1.00 46.78 333 ASN A CA 1
ATOM 2713 C C . ASN A 1 333 ? 14.492 2.620 -44.395 1.00 46.78 333 ASN A C 1
ATOM 2715 O O . ASN A 1 333 ? 14.530 1.549 -43.795 1.00 46.78 333 ASN A O 1
ATOM 2719 N N . SER A 1 334 ? 13.718 2.842 -45.451 1.00 45.75 334 SER A N 1
ATOM 2720 C CA . SER A 1 334 ? 13.201 1.793 -46.318 1.00 45.75 334 SER A CA 1
ATOM 2721 C C . SER A 1 334 ? 14.212 1.698 -47.444 1.00 45.75 334 SER A C 1
ATOM 2723 O O . SER A 1 334 ? 14.253 2.534 -48.337 1.00 45.75 334 SER A O 1
ATOM 2725 N N . SER A 1 335 ? 15.125 0.748 -47.307 1.00 52.41 335 SER A N 1
ATOM 2726 C CA . SER A 1 335 ? 15.850 0.199 -48.439 1.00 52.41 335 SER A CA 1
ATOM 2727 C C . SER A 1 335 ? 14.877 -0.715 -49.175 1.00 52.41 335 SER A C 1
ATOM 2729 O O . SER A 1 335 ? 14.723 -1.867 -48.776 1.00 52.41 335 SER A O 1
ATOM 2731 N N . ASP A 1 336 ? 14.167 -0.166 -50.154 1.00 47.09 336 ASP A N 1
ATOM 2732 C CA . ASP A 1 336 ? 13.685 -0.930 -51.302 1.00 47.09 336 ASP A CA 1
ATOM 2733 C C . ASP A 1 336 ? 13.491 0.039 -52.472 1.00 47.09 336 ASP A C 1
ATOM 2735 O O . ASP A 1 336 ? 12.849 1.085 -52.330 1.00 47.09 336 ASP A O 1
ATOM 2739 N N . ASP A 1 337 ? 14.158 -0.271 -53.576 1.00 47.06 337 ASP A N 1
ATOM 2740 C CA . ASP A 1 337 ? 14.201 0.506 -54.808 1.00 47.06 337 ASP A CA 1
ATOM 2741 C C . ASP A 1 337 ? 12.819 0.555 -55.484 1.00 47.06 337 ASP A C 1
ATOM 2743 O O . ASP A 1 337 ? 12.082 -0.429 -55.480 1.00 47.06 337 ASP A O 1
ATOM 2747 N N . GLY A 1 338 ? 12.483 1.683 -56.123 1.00 44.72 338 GLY A N 1
ATOM 2748 C CA . GLY A 1 338 ? 11.382 1.732 -57.094 1.00 44.72 338 GLY A CA 1
ATOM 2749 C C . GLY A 1 338 ? 10.494 2.975 -57.037 1.00 44.72 338 GLY A C 1
ATOM 2750 O O . GLY A 1 338 ? 9.514 3.023 -56.303 1.00 44.72 338 GLY A O 1
ATOM 2751 N N . ASP A 1 339 ? 10.863 3.960 -57.852 1.00 42.03 339 ASP A N 1
ATOM 2752 C CA . ASP A 1 339 ? 10.050 4.974 -58.536 1.00 42.03 339 ASP A CA 1
ATOM 2753 C C . ASP A 1 339 ? 8.709 5.497 -57.954 1.00 42.03 339 ASP A C 1
ATOM 2755 O O . ASP A 1 339 ? 7.673 4.841 -57.926 1.00 42.03 339 ASP A O 1
ATOM 2759 N N . ILE A 1 340 ? 8.746 6.808 -57.667 1.00 45.03 340 ILE A N 1
ATOM 2760 C CA . ILE A 1 340 ? 7.768 7.856 -58.029 1.00 45.03 340 ILE A CA 1
ATOM 2761 C C . ILE A 1 340 ? 6.297 7.654 -57.600 1.00 45.03 340 ILE A C 1
ATOM 2763 O O . ILE A 1 340 ? 5.500 7.035 -58.294 1.00 45.03 340 ILE A O 1
ATOM 2767 N N . SER A 1 341 ? 5.877 8.375 -56.546 1.00 39.75 341 SER A N 1
ATOM 2768 C CA . SER A 1 341 ? 4.804 9.401 -56.615 1.00 39.75 341 SER A CA 1
ATOM 2769 C C . SER A 1 341 ? 4.512 9.999 -55.219 1.00 39.75 341 SER A C 1
ATOM 2771 O O . SER A 1 341 ? 4.399 9.253 -54.241 1.00 39.75 341 SER A O 1
ATOM 2773 N N . PRO A 1 342 ? 4.364 11.333 -55.060 1.00 49.44 342 PRO A N 1
ATOM 2774 C CA . PRO A 1 342 ? 4.105 11.963 -53.770 1.00 49.44 342 PRO A CA 1
ATOM 2775 C C . PRO A 1 342 ? 2.620 11.829 -53.406 1.00 49.44 342 PRO A C 1
ATOM 2777 O O . PRO A 1 342 ? 1.832 12.760 -53.564 1.00 49.44 342 PRO A O 1
ATOM 2780 N N . ARG A 1 343 ? 2.210 10.661 -52.902 1.00 40.75 343 ARG A N 1
ATOM 2781 C CA . ARG A 1 343 ? 0.848 10.470 -52.390 1.00 40.75 343 ARG A CA 1
ATOM 2782 C C . ARG A 1 343 ? 0.781 10.882 -50.920 1.00 40.75 343 ARG A C 1
ATOM 2784 O O . ARG A 1 343 ? 1.522 10.383 -50.076 1.00 40.75 343 ARG A O 1
ATOM 2791 N N . SER A 1 344 ? -0.111 11.834 -50.652 1.00 47.09 344 SER A N 1
ATOM 2792 C CA . SER A 1 344 ? -0.517 12.363 -49.348 1.00 47.09 344 SER A CA 1
ATOM 2793 C C . SER A 1 344 ? -0.414 11.347 -48.209 1.00 47.09 344 SER A C 1
ATOM 2795 O O . SER A 1 344 ? -0.893 10.220 -48.336 1.00 47.09 344 SER A O 1
ATOM 2797 N N . VAL A 1 345 ? 0.137 11.788 -47.076 1.00 49.91 345 VAL A N 1
ATOM 2798 C CA . VAL A 1 345 ? 0.308 11.032 -45.828 1.00 49.91 345 VAL A CA 1
ATOM 2799 C C . VAL A 1 345 ? -1.058 10.692 -45.212 1.00 49.91 345 VAL A C 1
ATOM 2801 O O . VAL A 1 345 ? -1.482 11.262 -44.209 1.00 49.91 345 VAL A O 1
ATOM 2804 N N . ALA A 1 346 ? -1.790 9.769 -45.829 1.00 51.56 346 ALA A N 1
ATOM 2805 C CA . ALA A 1 346 ? -2.971 9.175 -45.240 1.00 51.56 346 ALA A CA 1
ATOM 2806 C C . ALA A 1 346 ? -2.502 8.311 -44.065 1.00 51.56 346 ALA A C 1
ATOM 2808 O O . ALA A 1 346 ? -1.795 7.320 -44.246 1.00 51.56 346 ALA A O 1
ATOM 2809 N N . SER A 1 347 ? -2.858 8.739 -42.849 1.00 50.38 347 SER A N 1
ATOM 2810 C CA . SER A 1 347 ? -2.679 8.001 -41.596 1.00 50.38 347 SER A CA 1
ATOM 2811 C C . SER A 1 347 ? -3.003 6.526 -41.819 1.00 50.38 347 SER A C 1
ATOM 2813 O O . SER A 1 347 ? -4.162 6.165 -42.036 1.00 50.38 347 SER A O 1
ATOM 2815 N N . THR A 1 348 ? -1.975 5.677 -41.809 1.00 57.53 348 THR A N 1
ATOM 2816 C CA . THR A 1 348 ? -2.175 4.248 -42.015 1.00 57.53 348 THR A CA 1
ATOM 2817 C C . THR A 1 348 ? -3.089 3.723 -40.902 1.00 57.53 348 THR A C 1
ATOM 2819 O O . THR A 1 348 ? -2.932 4.106 -39.735 1.00 57.53 348 THR A O 1
ATOM 2822 N N . PRO A 1 349 ? -4.060 2.848 -41.213 1.00 61.53 349 PRO A N 1
ATOM 2823 C CA . 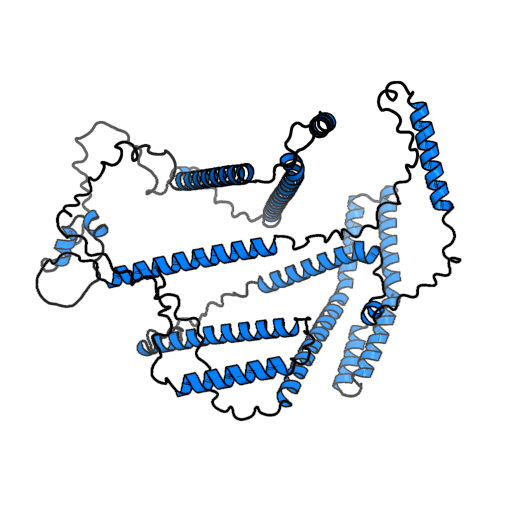PRO A 1 349 ? -5.041 2.348 -40.242 1.00 61.53 349 PRO A CA 1
ATOM 2824 C C . PRO A 1 349 ? -4.388 1.712 -38.999 1.00 61.53 349 PRO A C 1
ATOM 2826 O O . PRO A 1 349 ? -4.973 1.701 -37.915 1.00 61.53 349 PRO A O 1
ATOM 2829 N N . ASN A 1 350 ? -3.131 1.280 -39.119 1.00 65.75 350 ASN A N 1
ATOM 2830 C CA . ASN A 1 350 ? -2.343 0.710 -38.034 1.00 65.75 350 ASN A CA 1
ATOM 2831 C C . ASN A 1 350 ? -1.945 1.739 -36.945 1.00 65.75 350 ASN A C 1
ATOM 2833 O O . ASN A 1 350 ? -1.881 1.402 -35.763 1.00 65.75 350 ASN A O 1
ATOM 2837 N N . GLN A 1 351 ? -1.759 3.024 -37.280 1.00 71.50 351 GLN A N 1
ATOM 2838 C CA . GLN A 1 351 ? -1.535 4.068 -36.263 1.00 71.50 351 GLN A CA 1
ATOM 2839 C C . GLN A 1 351 ? -2.799 4.367 -35.451 1.00 71.50 351 GLN A C 1
ATOM 2841 O O . GLN A 1 351 ? -2.731 4.545 -34.235 1.00 71.50 351 GLN A O 1
ATOM 2846 N N . LYS A 1 352 ? -3.973 4.362 -36.093 1.00 74.88 352 LYS A N 1
ATOM 2847 C CA . LYS A 1 352 ? -5.248 4.512 -35.376 1.00 74.88 352 LYS A CA 1
ATOM 2848 C C . LYS A 1 352 ? -5.501 3.319 -34.454 1.00 74.88 352 LYS A C 1
ATOM 2850 O O . LYS A 1 352 ? -5.946 3.512 -33.326 1.00 74.88 352 LYS A O 1
ATOM 2855 N N . ALA A 1 353 ? -5.152 2.104 -34.880 1.00 75.94 353 ALA A N 1
ATOM 2856 C CA . ALA A 1 353 ? -5.253 0.909 -34.044 1.00 75.94 353 ALA A CA 1
ATOM 2857 C C . ALA A 1 353 ? -4.323 0.967 -32.817 1.00 75.94 353 ALA A C 1
ATOM 2859 O O . ALA A 1 353 ? -4.763 0.684 -31.700 1.00 75.94 353 ALA A O 1
ATOM 2860 N N . THR A 1 354 ? -3.065 1.394 -32.983 1.00 79.25 354 THR A N 1
ATOM 2861 C CA . THR A 1 354 ? -2.124 1.532 -31.855 1.00 79.25 354 THR A CA 1
ATOM 2862 C C . THR A 1 354 ? -2.532 2.647 -30.889 1.00 79.25 354 THR A C 1
ATOM 2864 O O . THR A 1 354 ? -2.445 2.460 -29.671 1.00 79.25 354 THR A O 1
ATOM 2867 N N . TRP A 1 355 ? -3.060 3.760 -31.405 1.00 83.38 355 TRP A N 1
ATOM 2868 C CA . TRP A 1 355 ? -3.616 4.847 -30.598 1.00 83.38 355 TRP A CA 1
ATOM 2869 C C . TRP A 1 355 ? -4.871 4.422 -29.824 1.00 83.38 355 TRP A C 1
ATOM 2871 O O . TRP A 1 355 ? -4.966 4.644 -28.617 1.00 83.38 355 TRP A O 1
ATOM 2881 N N . ASN A 1 356 ? -5.797 3.715 -30.472 1.00 90.44 356 ASN A N 1
ATOM 2882 C CA . ASN A 1 356 ? -6.987 3.175 -29.814 1.00 90.44 356 ASN A CA 1
ATOM 2883 C C . ASN A 1 356 ? -6.621 2.144 -28.737 1.00 90.44 356 ASN A C 1
ATOM 2885 O O . ASN A 1 356 ? -7.213 2.148 -27.659 1.00 90.44 356 ASN A O 1
ATOM 2889 N N . ALA A 1 357 ? -5.602 1.311 -28.974 1.00 85.69 357 ALA A N 1
ATOM 2890 C CA . ALA A 1 357 ? -5.084 0.385 -27.970 1.00 85.69 357 ALA A CA 1
ATOM 2891 C C . ALA A 1 357 ? -4.460 1.117 -26.768 1.00 85.69 357 ALA A C 1
ATOM 2893 O O . ALA A 1 357 ? -4.594 0.667 -25.629 1.00 85.69 357 ALA A O 1
ATOM 2894 N N . PHE A 1 358 ? -3.797 2.254 -26.993 1.00 93.56 358 PHE A N 1
ATOM 2895 C CA . PHE A 1 358 ? -3.289 3.107 -25.919 1.00 93.56 358 PHE A CA 1
ATOM 2896 C C . PHE A 1 358 ? -4.426 3.721 -25.090 1.00 93.56 358 PHE A C 1
ATOM 2898 O O . PHE A 1 358 ? -4.436 3.562 -23.868 1.00 93.56 358 PHE A O 1
ATOM 2905 N N . LEU A 1 359 ? -5.431 4.317 -25.739 1.00 96.00 359 LEU A N 1
ATOM 2906 C CA . LEU A 1 359 ? -6.603 4.870 -25.053 1.00 96.00 359 LEU A CA 1
ATOM 2907 C C . LEU A 1 359 ? -7.386 3.795 -24.284 1.00 96.00 359 LEU A C 1
ATOM 2909 O O . LEU A 1 359 ? -7.839 4.040 -23.166 1.00 96.00 359 LEU A O 1
ATOM 2913 N N . ALA A 1 360 ? -7.499 2.583 -24.833 1.00 90.62 360 ALA A N 1
ATOM 2914 C CA . ALA A 1 360 ? -8.118 1.451 -24.149 1.00 90.62 360 ALA A CA 1
ATOM 2915 C C . ALA A 1 360 ? -7.353 1.056 -22.873 1.00 90.62 360 ALA A C 1
ATOM 2917 O O . ALA A 1 360 ? -7.976 0.808 -21.840 1.00 90.62 360 ALA A O 1
ATOM 2918 N N . ARG A 1 361 ? -6.010 1.056 -22.905 1.00 94.38 361 ARG A N 1
ATOM 2919 C CA . ARG A 1 361 ? -5.184 0.822 -21.706 1.00 94.38 361 ARG A CA 1
ATOM 2920 C C . ARG A 1 361 ? -5.386 1.909 -20.652 1.00 94.38 361 ARG A C 1
ATOM 2922 O O . ARG A 1 361 ? -5.483 1.587 -19.470 1.00 94.38 361 ARG A O 1
ATOM 2929 N N . GLN A 1 362 ? -5.491 3.168 -21.072 1.00 96.44 362 GLN A N 1
ATOM 2930 C CA . GLN A 1 362 ? -5.692 4.292 -20.159 1.00 96.44 362 GLN A CA 1
ATOM 2931 C C . GLN A 1 362 ? -7.063 4.225 -19.469 1.00 96.44 362 GLN A C 1
ATOM 2933 O O . GLN A 1 362 ? -7.130 4.276 -18.242 1.00 96.44 362 GLN A O 1
ATOM 2938 N N . ARG A 1 363 ? -8.135 3.954 -20.226 1.00 96.19 363 ARG A N 1
ATOM 2939 C CA . ARG A 1 363 ? -9.481 3.722 -19.669 1.00 96.19 363 ARG A CA 1
ATOM 2940 C C . ARG A 1 363 ? -9.527 2.507 -18.738 1.00 96.19 363 ARG A C 1
ATOM 2942 O O . ARG A 1 363 ? -10.159 2.554 -17.689 1.00 96.19 363 ARG A O 1
ATOM 2949 N N . ALA A 1 364 ? -8.836 1.417 -19.078 1.00 90.75 364 ALA A N 1
ATOM 2950 C CA . ALA A 1 364 ? -8.770 0.233 -18.219 1.00 90.75 364 ALA A CA 1
ATOM 2951 C C . ALA A 1 364 ? -8.081 0.524 -16.874 1.00 90.75 364 ALA A C 1
ATOM 2953 O O . ALA A 1 364 ? -8.497 -0.003 -15.841 1.00 90.75 364 ALA A O 1
ATOM 2954 N N . PHE A 1 365 ? -7.049 1.371 -16.871 1.00 95.94 365 PHE A N 1
ATOM 2955 C CA . PHE A 1 365 ? -6.388 1.813 -15.645 1.00 95.94 365 PHE A CA 1
ATOM 2956 C C . PHE A 1 365 ? -7.302 2.704 -14.789 1.00 95.94 365 PHE A C 1
ATOM 2958 O O . PHE A 1 365 ? -7.415 2.482 -13.584 1.00 95.94 365 PHE A O 1
ATOM 2965 N N . GLU A 1 366 ? -8.012 3.654 -15.401 1.00 93.75 366 GLU A N 1
ATOM 2966 C CA . GLU A 1 366 ? -8.993 4.507 -14.713 1.00 93.75 366 GLU A CA 1
ATOM 2967 C C . GLU A 1 366 ? -10.157 3.698 -14.119 1.00 93.75 366 GLU A C 1
ATOM 2969 O O . GLU A 1 366 ? -10.555 3.923 -12.973 1.00 93.75 366 GLU A O 1
ATOM 2974 N N . ASN A 1 367 ? -10.641 2.685 -14.841 1.00 93.94 367 ASN A N 1
ATOM 2975 C CA . ASN A 1 367 ? -11.666 1.764 -14.348 1.00 93.94 367 ASN A CA 1
ATOM 2976 C C . ASN A 1 367 ? -11.173 0.944 -13.147 1.00 93.94 367 ASN A C 1
ATOM 2978 O O . ASN A 1 367 ? -11.885 0.811 -12.157 1.00 93.94 367 ASN A O 1
ATOM 2982 N N . LYS A 1 368 ? -9.934 0.435 -13.180 1.00 93.69 368 LYS A N 1
ATOM 2983 C CA . LYS A 1 368 ? -9.348 -0.265 -12.022 1.00 93.69 368 LYS A CA 1
ATOM 2984 C C . LYS A 1 368 ? -9.189 0.657 -10.816 1.00 93.69 368 LYS A C 1
ATOM 2986 O O . LYS A 1 368 ? -9.493 0.263 -9.694 1.00 93.69 368 LYS A O 1
ATOM 2991 N N . LYS A 1 369 ? -8.737 1.892 -11.045 1.00 96.44 369 LYS A N 1
ATOM 2992 C CA . LYS A 1 369 ? -8.584 2.895 -9.987 1.00 96.44 369 LYS A CA 1
ATOM 2993 C C . LYS A 1 369 ? -9.931 3.236 -9.343 1.00 96.44 369 LYS A C 1
ATOM 2995 O O . LYS A 1 369 ? -10.019 3.257 -8.120 1.00 96.44 369 LYS A O 1
ATOM 3000 N N . SER A 1 370 ? -10.976 3.463 -10.140 1.00 92.88 370 SER A N 1
ATOM 3001 C CA . SER A 1 370 ? -12.324 3.758 -9.625 1.00 92.88 370 SER A CA 1
ATOM 3002 C C . SER A 1 370 ? -12.950 2.567 -8.893 1.00 92.88 370 SER A C 1
ATOM 3004 O O . SER A 1 370 ? -13.527 2.760 -7.826 1.00 92.88 370 SER A O 1
ATOM 3006 N N . GLN A 1 371 ? -12.762 1.335 -9.379 1.00 95.00 371 GLN A N 1
ATOM 3007 C CA . GLN A 1 371 ? -13.173 0.122 -8.660 1.00 95.00 371 GLN A CA 1
ATOM 3008 C C . GLN A 1 371 ? -12.495 0.007 -7.292 1.00 95.00 371 GLN A C 1
ATOM 3010 O O . GLN A 1 371 ? -13.178 -0.209 -6.297 1.00 95.00 371 GLN A O 1
ATOM 3015 N N . HIS A 1 372 ? -11.178 0.217 -7.227 1.00 94.38 372 HIS A N 1
ATOM 3016 C CA . HIS A 1 372 ? -10.437 0.159 -5.968 1.00 94.38 372 HIS A CA 1
ATOM 3017 C C . HIS A 1 372 ? -10.899 1.233 -4.971 1.00 94.38 372 HIS A C 1
ATOM 3019 O O . HIS A 1 372 ? -11.076 0.956 -3.788 1.00 94.38 372 HIS A O 1
ATOM 3025 N N . VAL A 1 373 ? -11.167 2.452 -5.451 1.00 94.62 373 VAL A N 1
ATOM 3026 C CA . VAL A 1 373 ? -11.735 3.526 -4.620 1.00 94.62 373 VAL A CA 1
ATOM 3027 C C . VAL A 1 373 ? -13.128 3.151 -4.103 1.00 94.62 373 VAL A C 1
ATOM 3029 O O . VAL A 1 373 ? -13.411 3.360 -2.927 1.00 94.62 373 VAL A O 1
ATOM 3032 N N . ASN A 1 374 ? -13.992 2.566 -4.936 1.00 93.75 374 ASN A N 1
ATOM 3033 C CA . ASN A 1 374 ? -15.325 2.125 -4.514 1.00 93.75 374 ASN A CA 1
ATOM 3034 C C . ASN A 1 374 ? -15.267 0.966 -3.508 1.00 93.75 374 ASN A C 1
ATOM 3036 O O . ASN A 1 374 ? -16.035 0.943 -2.549 1.00 93.75 374 ASN A O 1
ATOM 3040 N N . GLU A 1 375 ? -14.331 0.036 -3.682 1.00 94.25 375 GLU A N 1
ATOM 3041 C CA . GLU A 1 375 ? -14.081 -1.049 -2.734 1.00 94.25 375 GLU A CA 1
ATOM 3042 C C . GLU A 1 375 ? -13.620 -0.509 -1.373 1.00 94.25 375 GLU A C 1
ATOM 3044 O O . GLU A 1 375 ? -14.127 -0.930 -0.334 1.00 94.25 375 GLU A O 1
ATOM 3049 N N . LEU A 1 376 ? -12.707 0.470 -1.367 1.00 90.81 376 LEU A N 1
ATOM 3050 C CA . LEU A 1 376 ? -12.289 1.158 -0.146 1.00 90.81 376 LEU A CA 1
ATOM 3051 C C . LEU A 1 376 ? -13.454 1.901 0.511 1.00 90.81 376 LEU A C 1
ATOM 3053 O O . LEU A 1 376 ? -13.597 1.818 1.728 1.00 90.81 376 LEU A O 1
ATOM 3057 N N . LYS A 1 377 ? -14.324 2.559 -0.269 1.00 88.62 377 LYS A N 1
ATOM 3058 C CA . LYS A 1 377 ? -15.541 3.201 0.253 1.00 88.62 377 LYS A CA 1
ATOM 3059 C C . LYS A 1 377 ? -16.449 2.183 0.946 1.00 88.62 377 LYS A C 1
ATOM 3061 O O . LYS A 1 377 ? -16.787 2.388 2.107 1.00 88.62 377 LYS A O 1
ATOM 3066 N N . LEU A 1 378 ? -16.748 1.056 0.297 1.00 83.94 378 LEU A N 1
ATOM 3067 C CA . LEU A 1 378 ? -17.562 -0.029 0.867 1.00 83.94 378 LEU A CA 1
ATOM 3068 C C . LEU A 1 378 ? -16.943 -0.646 2.130 1.00 83.94 378 LEU A C 1
ATOM 3070 O O . LEU A 1 378 ? -17.661 -0.996 3.063 1.00 83.94 378 LEU A O 1
ATOM 3074 N N . LYS A 1 379 ? -15.612 -0.776 2.176 1.00 84.00 379 LYS A N 1
ATOM 3075 C CA . LYS A 1 379 ? -14.884 -1.245 3.367 1.00 84.00 379 LYS A CA 1
ATOM 3076 C C . LYS A 1 379 ? -14.873 -0.207 4.492 1.00 84.00 379 LYS A C 1
ATOM 3078 O O . LYS A 1 379 ? -14.887 -0.583 5.659 1.00 84.00 379 LYS A O 1
ATOM 3083 N N . SER A 1 380 ? -14.834 1.080 4.147 1.00 79.69 380 SER A N 1
ATOM 3084 C CA . SER A 1 380 ? -14.783 2.187 5.106 1.00 79.69 380 SER A CA 1
ATOM 3085 C C . SER A 1 380 ? -16.137 2.558 5.698 1.00 79.69 380 SER A C 1
ATOM 3087 O O . SER A 1 380 ? -16.161 3.135 6.778 1.00 79.69 380 SER A O 1
ATOM 3089 N N . THR A 1 381 ? -17.255 2.235 5.038 1.00 74.50 381 THR A N 1
ATOM 3090 C CA . THR A 1 381 ? -18.580 2.405 5.638 1.00 74.50 381 THR A CA 1
ATOM 3091 C C . THR A 1 381 ? -18.733 1.362 6.746 1.00 74.50 381 THR A C 1
ATOM 3093 O O . THR A 1 381 ? -18.834 0.171 6.430 1.00 74.50 381 THR A O 1
ATOM 3096 N N . PRO A 1 382 ? -18.713 1.751 8.037 1.00 64.25 382 PRO A N 1
ATOM 3097 C CA . PRO A 1 382 ? -18.858 0.792 9.117 1.00 64.25 382 PRO A CA 1
ATOM 3098 C C . PRO A 1 382 ? -20.222 0.117 8.979 1.00 64.25 382 PRO A C 1
ATOM 3100 O O . PRO A 1 382 ? -21.260 0.772 8.988 1.00 64.25 382 PRO A O 1
ATOM 3103 N N . LYS A 1 383 ? -20.229 -1.214 8.875 1.00 61.72 383 LYS A N 1
ATOM 3104 C CA . LYS A 1 383 ? -21.442 -2.046 8.760 1.00 61.72 383 LYS A CA 1
ATOM 3105 C C . LYS A 1 383 ? -22.275 -2.093 10.054 1.00 61.72 383 LYS A C 1
ATOM 3107 O O . LYS A 1 383 ? -23.084 -2.995 10.242 1.00 61.72 383 LYS A O 1
ATOM 3112 N N . PHE A 1 384 ? -22.042 -1.154 10.968 1.00 59.53 384 PHE A N 1
ATOM 3113 C CA . PHE A 1 384 ? -22.684 -1.090 12.267 1.00 59.53 384 PHE A CA 1
ATOM 3114 C C . PHE A 1 384 ? -23.901 -0.170 12.171 1.00 59.53 384 PHE A C 1
ATOM 3116 O O . PHE A 1 384 ? -23.842 1.007 12.507 1.00 59.53 384 PHE A O 1
ATOM 3123 N N . SER A 1 385 ? -25.012 -0.714 11.680 1.00 55.19 385 SER A N 1
ATOM 3124 C CA . SER A 1 385 ? -26.339 -0.188 11.990 1.00 55.19 385 SER A CA 1
ATOM 3125 C C . SER A 1 385 ? -26.747 -0.808 13.329 1.00 55.19 385 SER A C 1
ATOM 3127 O O . SER A 1 385 ? -27.164 -1.973 13.324 1.00 55.19 385 SER A O 1
ATOM 3129 N N . PRO A 1 386 ? -26.577 -0.127 14.479 1.00 58.34 386 PRO A N 1
ATOM 3130 C CA . PRO A 1 386 ? -27.081 -0.663 15.733 1.00 58.34 386 PRO A CA 1
ATOM 31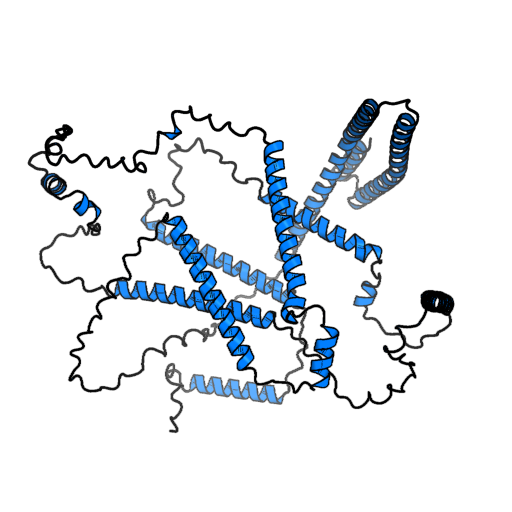31 C C . PRO A 1 386 ? -28.583 -0.895 15.563 1.00 58.34 386 PRO A C 1
ATOM 3133 O O . PRO A 1 386 ? -29.346 0.046 15.350 1.00 58.34 386 PRO A O 1
ATOM 3136 N N . HIS A 1 387 ? -28.996 -2.162 15.592 1.00 47.47 387 HIS A N 1
ATOM 3137 C CA . HIS A 1 387 ? -30.398 -2.527 15.717 1.00 47.47 387 HIS A CA 1
ATOM 3138 C C . HIS A 1 387 ? -30.825 -2.096 17.118 1.00 47.47 387 HIS A C 1
ATOM 3140 O O . HIS A 1 387 ? -30.643 -2.819 18.097 1.00 47.47 387 HIS A O 1
ATOM 3146 N N . ILE A 1 388 ? -31.332 -0.871 17.229 1.00 51.00 388 ILE A N 1
ATOM 3147 C CA . ILE A 1 388 ? -32.074 -0.453 18.409 1.00 51.00 388 ILE A CA 1
ATOM 3148 C C . ILE A 1 388 ? -33.385 -1.223 18.311 1.00 51.00 388 ILE A C 1
ATOM 3150 O O . ILE A 1 388 ? -34.269 -0.868 17.533 1.00 51.00 388 ILE A O 1
ATOM 3154 N N . HIS A 1 389 ? -33.467 -2.346 19.022 1.00 42.81 389 HIS A N 1
ATOM 3155 C CA . HIS A 1 389 ? -34.714 -3.076 19.156 1.00 42.81 389 HIS A CA 1
ATOM 3156 C C . HIS A 1 389 ? -35.746 -2.116 19.749 1.00 42.81 389 HIS A C 1
ATOM 3158 O O . HIS A 1 389 ? -35.659 -1.736 20.914 1.00 42.81 389 HIS A O 1
ATOM 3164 N N . SER A 1 390 ? -36.719 -1.720 18.930 1.00 47.06 390 SER A N 1
ATOM 3165 C CA . SER A 1 390 ? -37.905 -0.969 19.343 1.00 47.06 390 SER A CA 1
ATOM 3166 C C . SER A 1 390 ? -38.886 -1.884 20.087 1.00 47.06 390 SER A C 1
ATOM 3168 O O . SER A 1 390 ? -40.081 -1.870 19.817 1.00 47.06 390 SER A O 1
ATOM 3170 N N . SER A 1 391 ? -38.384 -2.746 20.976 1.00 44.44 391 SER A N 1
ATOM 3171 C CA . SER A 1 391 ? -39.233 -3.557 21.839 1.00 44.44 391 SER A CA 1
ATOM 3172 C C . SER A 1 391 ? -39.694 -2.692 23.007 1.00 44.44 391 SER A C 1
ATOM 3174 O O . SER A 1 391 ? -38.868 -2.212 23.787 1.00 44.44 391 SER A O 1
ATOM 3176 N N . ASP A 1 392 ? -41.010 -2.529 23.098 1.00 50.44 392 ASP A N 1
ATOM 3177 C CA . ASP A 1 392 ? -41.832 -1.716 24.005 1.00 50.44 392 ASP A CA 1
ATOM 3178 C C . ASP A 1 392 ? -41.655 -1.945 25.530 1.00 50.44 392 ASP A C 1
ATOM 3180 O O . ASP A 1 392 ? -42.590 -1.782 26.307 1.00 50.44 392 ASP A O 1
ATOM 3184 N N . GLY A 1 393 ? -40.461 -2.296 26.014 1.00 46.25 393 GLY A N 1
ATOM 3185 C CA . GLY A 1 393 ? -40.207 -2.612 27.427 1.00 46.25 393 GLY A CA 1
ATOM 3186 C C . GLY A 1 393 ? -39.532 -1.515 28.262 1.00 46.25 393 GLY A C 1
ATOM 3187 O O . GLY A 1 393 ? -39.502 -1.608 29.485 1.00 46.25 393 GLY A O 1
ATOM 3188 N N . SER A 1 394 ? -38.981 -0.460 27.654 1.00 44.09 394 SER A N 1
ATOM 3189 C CA . SER A 1 394 ? -38.118 0.511 28.357 1.00 44.09 394 SER A CA 1
ATOM 3190 C C . SER A 1 394 ? -38.854 1.776 28.838 1.00 44.09 394 SER A C 1
ATOM 3192 O O . SER A 1 394 ? -38.348 2.889 28.685 1.00 44.09 394 SER A O 1
ATOM 3194 N N . LYS A 1 395 ? -40.053 1.638 29.417 1.00 48.41 395 LYS A N 1
ATOM 3195 C CA . LYS A 1 395 ? -40.812 2.778 29.982 1.00 48.41 395 LYS A CA 1
ATOM 3196 C C . LYS A 1 395 ? -40.724 2.944 31.507 1.00 48.41 395 LYS A C 1
ATOM 3198 O O . LYS A 1 395 ? -41.153 3.977 32.000 1.00 48.41 395 LYS A O 1
ATOM 3203 N N . ASN A 1 396 ? -40.102 2.025 32.257 1.00 43.66 396 ASN A N 1
ATOM 3204 C CA . ASN A 1 396 ? -40.257 2.006 33.726 1.00 43.66 396 ASN A CA 1
ATOM 3205 C C . ASN A 1 396 ? -39.000 2.273 34.582 1.00 43.66 396 ASN A C 1
ATOM 3207 O O . ASN A 1 396 ? -39.049 2.060 35.788 1.00 43.66 396 ASN A O 1
ATOM 3211 N N . TYR A 1 397 ? -37.902 2.810 34.032 1.00 45.06 397 TYR A N 1
ATOM 3212 C CA . TYR A 1 397 ? -36.732 3.217 34.846 1.00 45.06 397 TYR A CA 1
ATOM 3213 C C . TYR A 1 397 ? -36.492 4.730 34.945 1.00 45.06 397 TYR A C 1
ATOM 3215 O O . TYR A 1 397 ? -35.450 5.169 35.427 1.00 45.06 397 TYR A O 1
ATOM 3223 N N . THR A 1 398 ? -37.476 5.549 34.580 1.00 44.09 398 THR A N 1
ATOM 3224 C CA . THR A 1 398 ? -37.481 6.987 34.884 1.00 44.09 398 THR A CA 1
ATOM 3225 C C . THR A 1 398 ? -38.434 7.292 36.034 1.00 44.09 398 THR A C 1
ATOM 3227 O O . THR A 1 398 ? -39.352 8.093 35.900 1.00 44.09 398 THR A O 1
ATOM 3230 N N . THR A 1 399 ? -38.208 6.686 37.201 1.00 43.53 399 THR A N 1
ATOM 3231 C CA . THR A 1 399 ? -38.601 7.362 38.442 1.00 43.53 399 THR A CA 1
ATOM 3232 C C . THR A 1 399 ? -37.686 8.579 38.591 1.00 43.53 399 THR A C 1
ATOM 3234 O O . THR A 1 399 ? -36.460 8.405 38.592 1.00 43.53 399 THR A O 1
ATOM 3237 N N . PRO A 1 400 ? -38.221 9.807 38.688 1.00 41.91 400 PRO A N 1
ATOM 3238 C CA . PRO A 1 400 ? -37.414 11.005 38.821 1.00 41.91 400 PRO A CA 1
ATOM 3239 C C . PRO A 1 400 ? -36.737 10.961 40.188 1.00 41.91 400 PRO A C 1
ATOM 3241 O O . PRO A 1 400 ? -37.309 11.320 41.215 1.00 41.91 400 PRO A O 1
ATOM 3244 N N . ARG A 1 401 ? -35.485 10.504 40.216 1.00 40.06 401 ARG A N 1
ATOM 3245 C CA . ARG A 1 401 ? -34.611 10.746 41.355 1.00 40.06 401 ARG A CA 1
ATOM 3246 C C . ARG A 1 401 ? -34.499 12.266 41.448 1.00 40.06 401 ARG A C 1
ATOM 3248 O O . ARG A 1 401 ? -33.845 12.867 40.598 1.00 40.06 401 ARG A O 1
ATOM 3255 N N . ARG A 1 402 ? -35.180 12.861 42.439 1.00 41.16 402 ARG A N 1
ATOM 3256 C CA . ARG A 1 402 ? -35.034 14.247 42.912 1.00 41.16 402 ARG A CA 1
ATOM 3257 C C . ARG A 1 402 ? -33.546 14.537 43.124 1.00 41.16 402 ARG A C 1
ATOM 3259 O O . ARG A 1 402 ? -33.010 14.446 44.223 1.00 41.16 402 ARG A O 1
ATOM 3266 N N . ARG A 1 403 ? -32.838 14.851 42.048 1.00 44.09 403 ARG A N 1
ATOM 3267 C CA . ARG A 1 403 ? -31.633 15.650 42.119 1.00 44.09 403 ARG A CA 1
ATOM 3268 C C . ARG A 1 403 ? -32.162 17.059 42.238 1.00 44.09 403 ARG A C 1
ATOM 3270 O O . ARG A 1 403 ? -32.746 17.567 41.288 1.00 44.09 403 ARG A O 1
ATOM 3277 N N . HIS A 1 404 ? -32.005 17.636 43.423 1.00 44.16 404 HIS A N 1
ATOM 3278 C CA . HIS A 1 404 ? -32.008 19.078 43.596 1.00 44.16 404 HIS A CA 1
ATOM 3279 C C . HIS A 1 404 ? -30.972 19.639 42.620 1.00 44.16 404 HIS A C 1
ATOM 3281 O O . HIS A 1 404 ? -29.773 19.670 42.896 1.00 44.16 404 HIS A O 1
ATOM 3287 N N . SER A 1 405 ? -31.432 19.963 41.415 1.00 43.47 405 SER A N 1
ATOM 3288 C CA . SER A 1 405 ? -30.720 20.794 40.470 1.00 43.47 405 SER A CA 1
ATOM 3289 C C . SER A 1 405 ? -30.662 22.163 41.118 1.00 43.47 405 SER A C 1
ATOM 3291 O O . SER A 1 405 ? -31.623 22.927 41.057 1.00 43.47 405 SER A O 1
ATOM 3293 N N . PHE A 1 406 ? -29.561 22.420 41.817 1.00 47.25 406 PHE A N 1
ATOM 3294 C CA . PHE A 1 406 ? -29.183 23.769 42.189 1.00 47.25 406 PHE A CA 1
ATOM 3295 C C . PHE A 1 406 ? -29.147 24.591 40.903 1.00 47.25 406 PHE A C 1
ATOM 3297 O O . PHE A 1 406 ? -28.358 24.323 39.996 1.00 47.25 406 PHE A O 1
ATOM 3304 N N . SER A 1 407 ? -30.091 25.522 40.825 1.00 44.38 407 SER A N 1
ATOM 3305 C CA . SER A 1 407 ? -30.136 26.601 39.856 1.00 44.38 407 SER A CA 1
ATOM 3306 C C . SER A 1 407 ? -28.769 27.278 39.802 1.00 44.38 407 SER A C 1
ATOM 3308 O O . SER A 1 407 ? -28.232 27.720 40.817 1.00 44.38 407 SER A O 1
ATOM 3310 N N . SER A 1 408 ? -28.202 27.367 38.605 1.00 51.66 408 SER A N 1
ATOM 3311 C CA . SER A 1 408 ? -26.923 28.026 38.335 1.00 51.66 408 SER A CA 1
ATOM 3312 C C . SER A 1 408 ? -26.954 29.543 38.571 1.00 51.66 408 SER A C 1
ATOM 3314 O O . SER A 1 408 ? -25.927 30.190 38.393 1.00 51.66 408 SER A O 1
ATOM 3316 N N . ALA A 1 409 ? -28.105 30.111 38.951 1.00 49.66 409 ALA A N 1
ATOM 3317 C CA . ALA A 1 409 ? -28.242 31.526 39.283 1.00 49.66 409 ALA A CA 1
ATOM 3318 C C . ALA A 1 409 ? -27.753 31.863 40.708 1.00 49.66 409 ALA A C 1
ATOM 3320 O O . ALA A 1 409 ? -27.302 32.981 40.928 1.00 49.66 409 ALA A O 1
ATOM 3321 N N . ASP A 1 410 ? -27.723 30.898 41.638 1.00 47.47 410 ASP A N 1
ATOM 3322 C CA . ASP A 1 410 ? -27.354 31.159 43.045 1.00 47.47 410 ASP A CA 1
ATOM 3323 C C . ASP A 1 410 ? -25.876 30.851 43.369 1.00 47.47 410 ASP A C 1
ATOM 3325 O O . ASP A 1 410 ? -25.383 31.120 44.463 1.00 47.47 410 ASP A O 1
ATOM 3329 N N . ILE A 1 411 ? -25.112 30.317 42.408 1.00 51.72 411 ILE A N 1
ATOM 3330 C CA . ILE A 1 411 ? -23.702 29.922 42.615 1.00 51.72 411 ILE A CA 1
ATOM 3331 C C . ILE A 1 411 ? -22.756 31.139 42.629 1.00 51.72 411 ILE A C 1
ATOM 3333 O O . ILE A 1 411 ? -21.592 31.017 43.017 1.00 51.72 411 ILE A O 1
ATOM 3337 N N . SER A 1 412 ? -23.242 32.334 42.284 1.00 51.69 412 SER A N 1
ATOM 3338 C CA . SER A 1 412 ? -22.443 33.564 42.355 1.00 51.69 412 SER A CA 1
ATOM 3339 C C . SER A 1 412 ? -22.223 34.090 43.784 1.00 51.69 412 SER A C 1
ATOM 3341 O O . SER A 1 412 ? -21.452 35.033 43.939 1.00 51.69 412 SER A O 1
ATOM 3343 N N . SER A 1 413 ? -22.855 33.510 44.816 1.00 52.03 413 SER A N 1
ATOM 3344 C CA . SER A 1 413 ? -22.780 34.034 46.194 1.00 52.03 413 SER A CA 1
ATOM 3345 C C . SER A 1 413 ? -22.271 33.048 47.253 1.00 52.03 413 SER A C 1
ATOM 3347 O O . SER A 1 413 ? -22.117 33.440 48.406 1.00 52.03 413 SER A O 1
ATOM 3349 N N . THR A 1 414 ? -22.016 31.778 46.929 1.00 58.00 414 THR A N 1
ATOM 3350 C CA . THR A 1 414 ? -21.562 30.827 47.960 1.00 58.00 414 THR A CA 1
ATOM 3351 C C . THR A 1 414 ? -20.051 30.913 48.141 1.00 58.00 414 THR A C 1
ATOM 3353 O O . THR A 1 414 ? -19.301 30.634 47.196 1.00 58.00 414 THR A O 1
ATOM 3356 N N . ASP A 1 415 ? -19.651 31.271 49.357 1.00 69.62 415 ASP A N 1
ATOM 3357 C CA . ASP A 1 415 ? -18.281 31.470 49.810 1.00 69.62 415 ASP A CA 1
ATOM 3358 C C . ASP A 1 415 ? -17.411 30.215 49.595 1.00 69.62 415 ASP A C 1
ATOM 3360 O O . ASP A 1 415 ? -17.879 29.071 49.611 1.00 69.62 415 ASP A O 1
ATOM 3364 N N . PHE A 1 416 ? -16.121 30.423 49.341 1.00 73.12 416 PHE A N 1
ATOM 3365 C CA . PHE A 1 416 ? -15.164 29.384 48.937 1.00 73.12 416 PHE A CA 1
ATOM 3366 C C . PHE A 1 416 ? -15.112 28.198 49.920 1.00 73.12 416 PHE A C 1
ATOM 3368 O O . PHE A 1 416 ? -14.948 27.044 49.507 1.00 73.12 416 PHE A O 1
ATOM 3375 N N . PHE A 1 417 ? -15.326 28.469 51.207 1.00 76.62 417 PHE A N 1
ATOM 3376 C CA . PHE A 1 417 ? -15.309 27.469 52.273 1.00 76.62 417 PHE A CA 1
ATOM 3377 C C . PHE A 1 417 ? -16.463 26.461 52.193 1.00 76.62 417 PHE A C 1
ATOM 3379 O O . PHE A 1 417 ? -16.242 25.272 52.438 1.00 76.62 417 PHE A O 1
ATOM 3386 N N . ASP A 1 418 ? -17.649 26.869 51.737 1.00 72.44 418 ASP A N 1
ATOM 3387 C CA . ASP A 1 418 ? -18.782 25.949 51.573 1.00 72.44 418 ASP A CA 1
ATOM 3388 C C . ASP A 1 418 ? -18.540 24.952 50.439 1.00 72.44 418 ASP A C 1
ATOM 3390 O O . ASP A 1 418 ? -18.893 23.771 50.529 1.00 72.44 418 ASP A O 1
ATOM 3394 N N . ARG A 1 419 ? -17.852 25.393 49.381 1.00 74.56 419 ARG A N 1
ATOM 3395 C CA . ARG A 1 419 ? -17.457 24.507 48.279 1.00 74.56 419 ARG A CA 1
ATOM 3396 C C . ARG A 1 419 ? -16.448 23.463 48.750 1.00 74.56 419 ARG A C 1
ATOM 3398 O O . ARG A 1 419 ? -16.587 22.294 48.390 1.00 74.56 419 ARG A O 1
ATOM 3405 N N . LEU A 1 420 ? -15.487 23.856 49.588 1.00 75.75 420 LEU A N 1
ATOM 3406 C CA . LEU A 1 420 ? -14.510 22.932 50.172 1.00 75.75 420 LEU A CA 1
ATOM 3407 C C . LEU A 1 420 ? -15.165 21.911 51.113 1.00 75.75 420 LEU A C 1
ATOM 3409 O O . LEU A 1 420 ? -14.836 20.724 51.056 1.00 75.75 420 LEU A O 1
ATOM 3413 N N . ALA A 1 421 ? -16.132 22.339 51.927 1.00 80.44 421 ALA A N 1
ATOM 3414 C CA . ALA A 1 421 ? -16.861 21.457 52.836 1.00 80.44 421 ALA A CA 1
ATOM 3415 C C . ALA A 1 421 ? -17.700 20.408 52.080 1.00 80.44 421 ALA A C 1
ATOM 3417 O O . ALA A 1 421 ? -17.714 19.229 52.448 1.00 80.44 421 ALA A O 1
ATOM 3418 N N . ILE A 1 422 ? -18.357 20.804 50.983 1.00 78.12 422 ILE A N 1
ATOM 3419 C CA . ILE A 1 422 ? -19.109 19.882 50.117 1.00 78.12 422 ILE A CA 1
ATOM 3420 C C . ILE A 1 422 ? -18.172 18.865 49.453 1.00 78.12 422 ILE A C 1
ATOM 3422 O O . ILE A 1 422 ? -18.507 17.678 49.362 1.00 78.12 422 ILE A O 1
ATOM 3426 N N . ASP A 1 423 ? -16.995 19.302 49.005 1.00 77.31 423 ASP A N 1
ATOM 3427 C CA . ASP A 1 423 ? -16.043 18.417 48.335 1.00 77.31 423 ASP A CA 1
ATOM 3428 C C . ASP A 1 423 ? -15.362 17.441 49.309 1.00 77.31 423 ASP A C 1
ATOM 3430 O O . ASP A 1 423 ? -15.155 16.277 48.951 1.00 77.31 423 ASP A O 1
ATOM 3434 N N . SER A 1 424 ? -15.129 17.848 50.564 1.00 76.62 424 SER A N 1
ATOM 3435 C CA . SER A 1 424 ? -14.697 16.939 51.638 1.00 76.62 424 SER A CA 1
ATOM 3436 C C . SER A 1 424 ? -15.734 15.841 51.876 1.00 76.62 424 SER A C 1
ATOM 3438 O O . SER A 1 424 ? -15.418 14.660 51.747 1.00 76.62 424 SER A O 1
ATOM 3440 N N . ARG A 1 425 ? -17.014 16.201 52.066 1.00 76.75 425 ARG A N 1
ATOM 3441 C CA . ARG A 1 425 ? -18.097 15.218 52.274 1.00 76.75 425 ARG A CA 1
ATOM 3442 C C . ARG A 1 425 ? -18.253 14.250 51.098 1.00 76.75 425 ARG A C 1
ATOM 3444 O O . ARG A 1 425 ? -18.553 13.071 51.298 1.00 76.75 425 ARG A O 1
ATOM 3451 N N . ARG A 1 426 ? -18.036 14.709 49.858 1.00 78.44 426 ARG A N 1
ATOM 3452 C CA . ARG A 1 426 ? -18.031 13.837 48.666 1.00 78.44 426 ARG A CA 1
ATOM 3453 C C . ARG A 1 426 ? -16.852 12.871 48.657 1.00 78.44 426 ARG A C 1
ATOM 3455 O O . ARG A 1 426 ? -17.014 11.733 48.210 1.00 78.44 426 ARG A O 1
ATOM 3462 N N . ARG A 1 427 ? -15.678 13.311 49.110 1.00 79.31 427 ARG A N 1
ATOM 3463 C CA . ARG A 1 427 ? -14.478 12.475 49.207 1.00 79.31 427 ARG A CA 1
ATOM 3464 C C . ARG A 1 427 ? -14.658 11.399 50.280 1.00 79.31 427 ARG A C 1
ATOM 3466 O O . ARG A 1 427 ? -14.436 10.228 49.977 1.00 79.31 427 ARG A O 1
ATOM 3473 N N . ASP A 1 428 ? -15.210 11.770 51.430 1.00 71.75 428 ASP A N 1
ATOM 3474 C CA . ASP A 1 428 ? -15.497 10.849 52.535 1.00 71.75 428 ASP A CA 1
ATOM 3475 C C . ASP A 1 428 ? -16.578 9.830 52.149 1.00 71.75 428 ASP A C 1
ATOM 3477 O O . ASP A 1 428 ? -16.398 8.626 52.325 1.00 71.75 428 ASP A O 1
ATOM 3481 N N . SER A 1 429 ? -17.647 10.272 51.473 1.00 70.06 429 SER A N 1
ATOM 3482 C CA . SER A 1 429 ? -18.700 9.379 50.960 1.00 70.06 429 SER A CA 1
ATOM 3483 C C . SER A 1 429 ? -18.165 8.358 49.948 1.00 70.06 429 SER A C 1
ATOM 3485 O O . SER A 1 429 ? -18.595 7.206 49.925 1.00 70.06 429 SER A O 1
ATOM 3487 N N . ARG A 1 430 ? -17.203 8.747 49.098 1.00 71.50 430 ARG A N 1
ATOM 3488 C CA . ARG A 1 430 ? -16.553 7.816 48.157 1.00 71.50 430 ARG A CA 1
ATOM 3489 C C . ARG A 1 430 ? -15.651 6.818 48.869 1.00 71.50 430 ARG A C 1
ATOM 3491 O O . ARG A 1 430 ? -15.551 5.681 48.407 1.00 71.50 430 ARG A O 1
ATOM 3498 N N . HIS A 1 431 ? -14.999 7.236 49.950 1.00 70.50 431 HIS A N 1
ATOM 3499 C CA . HIS A 1 431 ? -14.195 6.344 50.776 1.00 70.50 431 HIS A CA 1
ATOM 3500 C C . HIS A 1 431 ? -15.089 5.308 51.466 1.00 70.50 431 HIS A C 1
ATOM 3502 O O . HIS A 1 431 ? -14.809 4.117 51.370 1.00 70.50 431 HIS A O 1
ATOM 3508 N N . PHE A 1 432 ? -16.230 5.747 52.006 1.00 66.62 432 PHE A N 1
ATOM 3509 C CA . PHE A 1 432 ? -17.216 4.881 52.652 1.00 66.62 432 PHE A CA 1
ATOM 3510 C C . PHE A 1 432 ? -17.853 3.873 51.682 1.00 66.62 432 PHE A C 1
ATOM 3512 O O . PHE A 1 432 ? -17.982 2.698 51.997 1.00 66.62 432 PHE A O 1
ATOM 3519 N N . ILE A 1 433 ? -18.187 4.286 50.452 1.00 65.06 433 ILE A N 1
ATOM 3520 C CA . ILE A 1 433 ? -18.725 3.375 49.420 1.00 65.06 433 ILE A CA 1
ATOM 3521 C C . ILE A 1 433 ? -17.672 2.353 48.959 1.00 65.06 433 ILE A C 1
ATOM 3523 O O . ILE A 1 433 ? -18.015 1.236 48.573 1.00 65.06 433 ILE A O 1
ATOM 3527 N N . LYS A 1 434 ? -16.383 2.713 48.976 1.00 64.25 434 LYS A N 1
ATOM 3528 C CA . LYS A 1 434 ? -15.303 1.772 48.655 1.00 64.25 434 LYS A CA 1
ATOM 3529 C C . LYS A 1 434 ? -15.039 0.784 49.790 1.00 64.25 434 LYS A C 1
ATOM 3531 O O . LYS A 1 434 ? -14.744 -0.365 49.479 1.00 64.25 434 LYS A O 1
ATOM 3536 N N . SER A 1 435 ? -15.163 1.205 51.050 1.00 61.72 435 SER A N 1
ATOM 3537 C CA . SER A 1 435 ? -14.999 0.335 52.221 1.00 61.72 435 SER A CA 1
ATOM 3538 C C . SER A 1 435 ? -16.240 -0.506 52.536 1.00 61.72 435 SER A C 1
ATOM 3540 O O . SER A 1 435 ? -16.103 -1.566 53.125 1.00 61.72 435 SER A O 1
ATOM 3542 N N . ALA A 1 436 ? -17.433 -0.081 52.110 1.00 54.50 436 ALA A N 1
ATOM 3543 C CA . ALA A 1 436 ? -18.695 -0.802 52.304 1.00 54.50 436 ALA A CA 1
ATOM 3544 C C . ALA A 1 436 ? -19.037 -1.781 51.164 1.00 54.50 436 ALA A C 1
ATOM 3546 O O . ALA A 1 436 ? -20.187 -2.200 51.036 1.00 54.50 436 ALA A O 1
ATOM 3547 N N . LYS A 1 437 ? -18.074 -2.141 50.304 1.00 53.41 437 LYS A N 1
ATOM 3548 C CA . LYS A 1 437 ? -18.280 -3.260 49.379 1.00 53.41 437 LYS A CA 1
ATOM 3549 C C . LYS A 1 437 ? -18.307 -4.547 50.211 1.00 53.41 437 LYS A C 1
ATOM 3551 O O . LYS A 1 437 ? -17.280 -4.842 50.820 1.00 53.41 437 LYS A O 1
ATOM 3556 N N . PRO A 1 438 ? -19.426 -5.291 50.248 1.00 48.38 438 PRO A N 1
ATOM 3557 C CA . PRO A 1 438 ? -19.457 -6.571 50.940 1.00 48.38 438 PRO A CA 1
ATOM 3558 C C . PRO A 1 438 ? -18.381 -7.485 50.343 1.00 48.38 438 PRO A C 1
ATOM 3560 O O . PRO A 1 438 ? -18.138 -7.457 49.128 1.00 48.38 438 PRO A O 1
ATOM 3563 N N . SER A 1 439 ? -17.703 -8.240 51.208 1.00 52.72 439 SER A N 1
ATOM 3564 C CA . SER A 1 439 ? -16.808 -9.326 50.812 1.00 52.72 439 SER A CA 1
ATOM 3565 C C . SER A 1 439 ? -17.528 -10.219 49.803 1.00 52.72 439 SER A C 1
ATOM 3567 O O . SER A 1 439 ? -18.738 -10.429 49.858 1.00 52.72 439 SER A O 1
ATOM 3569 N N . ARG A 1 440 ? -16.780 -10.687 48.810 1.00 53.91 440 ARG A N 1
ATOM 3570 C CA . ARG A 1 440 ? -17.290 -11.318 47.586 1.00 53.91 440 ARG A CA 1
ATOM 3571 C C . ARG A 1 440 ? -17.883 -12.718 47.808 1.00 53.91 440 ARG A C 1
ATOM 3573 O O . ARG A 1 440 ? -18.205 -13.379 46.825 1.00 53.91 440 ARG A O 1
ATOM 3580 N N . ASP A 1 441 ? -18.025 -13.134 49.061 1.00 53.03 441 ASP A N 1
ATOM 3581 C CA . ASP A 1 441 ? -18.101 -14.539 49.451 1.00 53.03 441 ASP A CA 1
ATOM 3582 C C . ASP A 1 441 ? -19.526 -15.016 49.789 1.00 53.03 441 ASP A C 1
ATOM 3584 O O . ASP A 1 441 ? -19.720 -16.207 49.983 1.00 53.03 441 ASP A O 1
ATOM 3588 N N . GLU A 1 442 ? -20.545 -14.143 49.789 1.00 55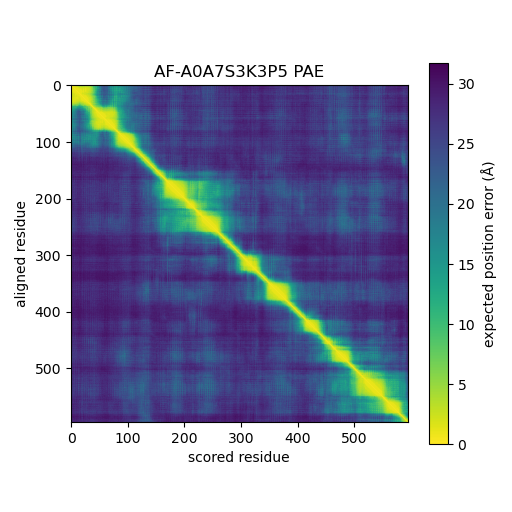.09 442 GLU A N 1
ATOM 3589 C CA . GLU A 1 442 ? -21.904 -14.512 50.252 1.00 55.09 442 GLU A CA 1
ATOM 3590 C C . GLU A 1 442 ? -23.038 -14.297 49.231 1.00 55.09 442 GLU A C 1
ATOM 3592 O O . GLU A 1 442 ? -24.216 -14.370 49.575 1.00 55.09 442 GLU A O 1
ATOM 3597 N N . ILE A 1 443 ? -22.729 -14.060 47.952 1.00 63.31 443 ILE A N 1
ATOM 3598 C CA . ILE A 1 443 ? -23.760 -14.072 46.900 1.00 63.31 443 ILE A CA 1
ATOM 3599 C C . ILE A 1 443 ? -23.598 -15.359 46.100 1.00 63.31 443 ILE A C 1
ATOM 3601 O O . ILE A 1 443 ? -22.865 -15.397 45.109 1.00 63.31 443 ILE A O 1
ATOM 3605 N N . GLU A 1 444 ? -24.288 -16.413 46.540 1.00 58.50 444 GLU A N 1
ATOM 3606 C CA . GLU A 1 444 ? -24.449 -17.663 45.795 1.00 58.50 444 GLU A CA 1
ATOM 3607 C C . GLU A 1 444 ? -25.119 -17.368 44.445 1.00 58.50 444 GLU A C 1
ATOM 3609 O O . GLU A 1 444 ? -26.339 -17.281 44.298 1.00 58.50 444 GLU A O 1
ATOM 3614 N N . CYS A 1 445 ? -24.290 -17.137 43.430 1.00 59.47 445 CYS A N 1
ATOM 3615 C CA . CYS A 1 445 ? -24.737 -16.882 42.075 1.00 59.47 445 CYS A CA 1
ATOM 3616 C C . CYS A 1 445 ? -25.220 -18.208 41.470 1.00 59.47 445 CYS A C 1
ATOM 3618 O O . CYS A 1 445 ? -24.421 -19.048 41.063 1.00 59.47 445 CYS A O 1
ATOM 3620 N N . THR A 1 446 ? -26.538 -18.395 41.396 1.00 63.59 446 THR A N 1
ATOM 3621 C CA . THR A 1 446 ? -27.197 -19.592 40.832 1.00 63.59 446 THR A CA 1
ATOM 3622 C C . THR A 1 446 ? -27.032 -19.735 39.315 1.00 63.59 446 THR A C 1
ATOM 3624 O O . THR A 1 446 ? -27.452 -20.729 38.723 1.00 63.59 446 THR A O 1
ATOM 3627 N N . PHE A 1 447 ? -26.400 -18.762 38.658 1.00 60.19 447 PHE A N 1
ATOM 3628 C CA . PHE A 1 447 ? -26.139 -18.783 37.228 1.00 60.19 447 PHE A CA 1
ATOM 3629 C C . PHE A 1 447 ? -24.734 -19.324 36.947 1.00 60.19 447 PHE A C 1
ATOM 3631 O O . PHE A 1 447 ? -23.739 -18.618 37.105 1.00 60.19 447 PHE A O 1
ATOM 3638 N N . GLN A 1 448 ? -24.662 -20.577 36.494 1.00 66.25 448 GLN A N 1
ATOM 3639 C CA . GLN A 1 448 ? -23.433 -21.207 36.007 1.00 66.25 448 GLN A CA 1
ATOM 3640 C C . GLN A 1 448 ? -23.406 -21.165 34.472 1.00 66.25 448 GLN A C 1
ATOM 3642 O O . GLN A 1 448 ? -23.924 -22.074 33.819 1.00 66.25 448 GLN A O 1
ATOM 3647 N N . PRO A 1 449 ? -22.842 -20.119 33.843 1.00 70.62 449 PRO A N 1
ATOM 3648 C CA . PRO A 1 449 ? -22.724 -20.098 32.395 1.00 70.62 449 PRO A CA 1
ATOM 3649 C C . PRO A 1 449 ? -21.768 -21.206 31.941 1.00 70.62 449 PRO A C 1
ATOM 3651 O O . PRO A 1 449 ? -20.587 -21.207 32.285 1.00 70.62 449 PRO A O 1
ATOM 3654 N N . CYS A 1 450 ? -22.258 -22.136 31.121 1.00 70.19 450 CYS A N 1
ATOM 3655 C CA . CYS A 1 450 ? -21.409 -23.122 30.462 1.00 70.19 450 CYS A CA 1
ATOM 3656 C C . CYS A 1 450 ? -20.523 -22.418 29.423 1.00 70.19 450 CYS A C 1
ATOM 3658 O O . CYS A 1 450 ? -20.961 -22.074 28.323 1.00 70.19 450 CYS A O 1
ATOM 3660 N N . ILE A 1 451 ? -19.261 -22.177 29.771 1.00 75.00 451 ILE A N 1
ATOM 3661 C CA . ILE A 1 451 ? -18.276 -21.603 28.855 1.00 75.00 451 ILE A CA 1
ATOM 3662 C C . ILE A 1 451 ? -17.860 -22.686 27.847 1.00 75.00 451 ILE A C 1
ATOM 3664 O O . ILE A 1 451 ? -17.595 -23.829 28.212 1.00 75.00 451 ILE A O 1
ATOM 3668 N N . THR A 1 452 ? -17.784 -22.343 26.557 1.00 79.19 452 THR A N 1
ATOM 3669 C CA . THR A 1 452 ? -17.312 -23.290 25.529 1.00 79.19 452 THR A CA 1
ATOM 3670 C C . THR A 1 452 ? -15.888 -23.789 25.840 1.00 79.19 452 THR A C 1
ATOM 3672 O O . THR A 1 452 ? -15.050 -22.999 26.284 1.00 79.19 452 THR A O 1
ATOM 3675 N N . PRO A 1 453 ? -15.540 -25.056 25.539 1.00 76.44 453 PRO A N 1
ATOM 3676 C CA . PRO A 1 453 ? -14.227 -25.632 25.866 1.00 76.44 453 PRO A CA 1
ATOM 3677 C C . PRO A 1 453 ? -13.048 -24.862 25.247 1.00 76.44 453 PRO A C 1
ATOM 3679 O O . PRO A 1 453 ? -11.943 -24.855 25.782 1.00 76.44 453 PRO A O 1
ATOM 3682 N N . LYS A 1 454 ? -13.277 -24.138 24.144 1.00 73.75 454 LYS A N 1
ATOM 3683 C CA . LYS A 1 454 ? -12.279 -23.255 23.521 1.00 73.75 454 LYS A CA 1
ATOM 3684 C C . LYS A 1 454 ? -12.003 -21.990 24.339 1.00 73.75 454 LYS A C 1
ATOM 3686 O O . LYS A 1 454 ? -10.881 -21.494 24.317 1.00 73.75 454 LYS A O 1
ATOM 3691 N N . ALA A 1 455 ? -13.010 -21.455 25.023 1.00 69.94 455 ALA A N 1
ATOM 3692 C CA . ALA A 1 455 ? -12.852 -20.322 25.928 1.00 69.94 455 ALA A CA 1
ATOM 3693 C C . ALA A 1 455 ? -12.310 -20.768 27.297 1.00 69.94 455 ALA A C 1
ATOM 3695 O O . ALA A 1 455 ? -11.486 -20.054 27.856 1.00 69.94 455 ALA A O 1
ATOM 3696 N N . ALA A 1 456 ? -12.638 -21.982 27.759 1.00 73.56 456 ALA A N 1
ATOM 3697 C CA . ALA A 1 456 ? -11.989 -22.599 28.920 1.00 73.56 456 ALA A CA 1
ATOM 3698 C C . ALA A 1 456 ? -10.481 -22.827 28.692 1.00 73.56 456 ALA A C 1
ATOM 3700 O O . ALA A 1 456 ? -9.679 -22.563 29.568 1.00 73.56 456 ALA A O 1
ATOM 3701 N N . ARG A 1 457 ? -10.051 -23.197 27.477 1.00 74.06 457 ARG A N 1
ATOM 3702 C CA . ARG A 1 457 ? -8.613 -23.268 27.126 1.00 74.06 457 ARG A CA 1
ATOM 3703 C C . ARG A 1 457 ? -7.916 -21.904 27.011 1.00 74.06 457 ARG A C 1
ATOM 3705 O O . ARG A 1 457 ? -6.707 -21.855 26.824 1.00 74.06 457 ARG A O 1
ATOM 3712 N N . ARG A 1 458 ? -8.669 -20.802 27.055 1.00 68.25 458 ARG A N 1
ATOM 3713 C CA . ARG A 1 458 ? -8.157 -19.420 27.048 1.00 68.25 458 ARG A CA 1
ATOM 3714 C C . ARG A 1 458 ? -8.312 -18.749 28.418 1.00 68.25 458 ARG A C 1
ATOM 3716 O O . ARG A 1 458 ? -8.172 -17.532 28.484 1.00 68.25 458 ARG A O 1
ATOM 3723 N N . SER A 1 459 ? -8.667 -19.506 29.462 1.00 51.00 459 SER A N 1
ATOM 3724 C CA . SER A 1 459 ? -9.140 -18.973 30.745 1.00 51.00 459 SER A CA 1
ATOM 3725 C C . SER A 1 459 ? -8.085 -18.273 31.586 1.00 51.00 459 SER A C 1
ATOM 3727 O O . SER A 1 459 ? -8.458 -17.643 32.571 1.00 51.00 459 SER A O 1
ATOM 3729 N N . ASP A 1 460 ? -6.815 -18.299 31.193 1.00 67.38 460 ASP A N 1
ATOM 3730 C CA . ASP A 1 460 ? -5.839 -17.412 31.807 1.00 67.38 460 ASP A CA 1
ATOM 3731 C C . ASP A 1 460 ? -6.073 -16.019 31.229 1.00 67.38 460 ASP A C 1
ATOM 3733 O O . ASP A 1 460 ? -5.536 -15.613 30.192 1.00 67.38 460 ASP A O 1
ATOM 3737 N N . SER A 1 461 ? -6.990 -15.298 31.877 1.00 64.88 461 SER A N 1
ATOM 3738 C CA . SER A 1 461 ? -7.142 -13.869 31.687 1.00 64.88 461 SER A CA 1
ATOM 3739 C C . SER A 1 461 ? -5.771 -13.251 31.907 1.00 64.88 461 SER A C 1
ATOM 3741 O O . SER A 1 461 ? -5.271 -13.235 33.032 1.00 64.88 461 SER A O 1
ATOM 3743 N N . ARG A 1 462 ? -5.164 -12.790 30.812 1.00 74.44 462 ARG A N 1
ATOM 3744 C CA . ARG A 1 462 ? -3.876 -12.101 30.831 1.00 74.44 462 ARG A CA 1
ATOM 3745 C C . ARG A 1 462 ? -3.890 -11.047 31.925 1.00 74.44 462 ARG A C 1
ATOM 3747 O O . ARG A 1 462 ? -4.865 -10.295 32.037 1.00 74.44 462 ARG A O 1
ATOM 3754 N N . SER A 1 463 ? -2.841 -11.024 32.738 1.00 76.62 463 SER A N 1
ATOM 3755 C CA . SER A 1 463 ? -2.767 -10.080 33.850 1.00 76.62 463 SER A CA 1
ATOM 3756 C C . SER A 1 463 ? -2.807 -8.643 33.315 1.00 76.62 463 SER A C 1
ATOM 3758 O O . SER A 1 463 ? -2.477 -8.373 32.155 1.00 76.62 463 SER A O 1
ATOM 3760 N N . PHE A 1 464 ? -3.225 -7.692 34.152 1.00 72.88 464 PHE A N 1
ATOM 3761 C CA . PHE A 1 464 ? -3.208 -6.273 33.784 1.00 72.88 464 PHE A CA 1
ATOM 3762 C C . PHE A 1 464 ? -1.811 -5.821 33.312 1.00 72.88 464 PHE A C 1
ATOM 3764 O O . PHE A 1 464 ? -1.701 -5.049 32.357 1.00 72.88 464 PHE A O 1
ATOM 3771 N N . ASP A 1 465 ? -0.753 -6.375 33.908 1.00 69.88 465 ASP A N 1
ATOM 3772 C CA . ASP A 1 465 ? 0.628 -6.127 33.497 1.00 69.88 465 ASP A CA 1
ATOM 3773 C C . ASP A 1 465 ? 0.958 -6.728 32.130 1.00 69.88 465 ASP A C 1
ATOM 3775 O O . ASP A 1 465 ? 1.605 -6.065 31.318 1.00 69.88 465 ASP A O 1
ATOM 3779 N N . GLU A 1 466 ? 0.471 -7.928 31.811 1.00 71.75 466 GLU A N 1
ATOM 3780 C CA . GLU A 1 466 ? 0.651 -8.524 30.482 1.00 71.75 466 GLU A CA 1
ATOM 3781 C C . GLU A 1 466 ? -0.084 -7.741 29.387 1.00 71.75 466 GLU A C 1
ATOM 3783 O O . GLU A 1 466 ? 0.425 -7.601 28.274 1.00 71.75 466 GLU A O 1
ATOM 3788 N N . LEU A 1 467 ? -1.261 -7.194 29.697 1.00 75.00 467 LEU A N 1
ATOM 3789 C CA . LEU A 1 467 ? -2.025 -6.352 28.772 1.00 75.00 467 LEU A CA 1
ATOM 3790 C C . LEU A 1 467 ? -1.393 -4.964 28.580 1.00 75.00 467 LEU A C 1
ATOM 3792 O O . LEU A 1 467 ? -1.486 -4.394 27.495 1.00 75.00 467 LEU A O 1
ATOM 3796 N N . SER A 1 468 ? -0.741 -4.416 29.608 1.00 78.44 468 SER A N 1
ATOM 3797 C CA . SER A 1 468 ? -0.109 -3.092 29.550 1.00 78.44 468 SER A CA 1
ATOM 3798 C C . SER A 1 468 ? 1.317 -3.157 28.987 1.00 78.44 468 SER A C 1
ATOM 3800 O O . SER A 1 468 ? 1.621 -2.581 27.938 1.00 78.44 468 SER A O 1
ATOM 3802 N N . THR A 1 469 ? 2.195 -3.908 29.652 1.00 77.44 469 THR A N 1
ATOM 3803 C CA . THR A 1 469 ? 3.627 -3.994 29.329 1.00 77.44 469 THR A CA 1
ATOM 3804 C C . THR A 1 469 ? 3.930 -5.102 28.323 1.00 77.44 469 THR A C 1
ATOM 3806 O O . THR A 1 469 ? 4.746 -4.908 27.419 1.00 77.44 469 THR A O 1
ATOM 3809 N N . GLY A 1 470 ? 3.218 -6.230 28.399 1.00 79.88 470 GLY A N 1
ATOM 3810 C CA . GLY A 1 470 ? 3.414 -7.368 27.497 1.00 79.88 470 GLY A CA 1
ATOM 3811 C C . GLY A 1 470 ? 3.060 -7.047 26.042 1.00 79.88 470 GLY A C 1
ATOM 3812 O O . GLY A 1 470 ? 3.814 -7.399 25.134 1.00 79.88 470 GLY A O 1
ATOM 3813 N N . ASP A 1 471 ? 1.981 -6.302 25.792 1.00 78.44 471 ASP A N 1
ATOM 3814 C CA . ASP A 1 471 ? 1.603 -5.879 24.435 1.00 78.44 471 ASP A CA 1
ATOM 3815 C C . ASP A 1 471 ? 2.533 -4.798 23.856 1.00 78.44 471 ASP A C 1
ATOM 3817 O O . ASP A 1 471 ? 2.694 -4.706 22.633 1.00 78.44 471 ASP A O 1
ATOM 3821 N N . ALA A 1 472 ? 3.150 -3.967 24.704 1.00 74.25 472 ALA A N 1
ATOM 3822 C CA . ALA A 1 472 ? 4.184 -3.021 24.283 1.00 74.25 472 ALA A CA 1
ATOM 3823 C C . ALA A 1 472 ? 5.471 -3.768 23.897 1.00 74.25 4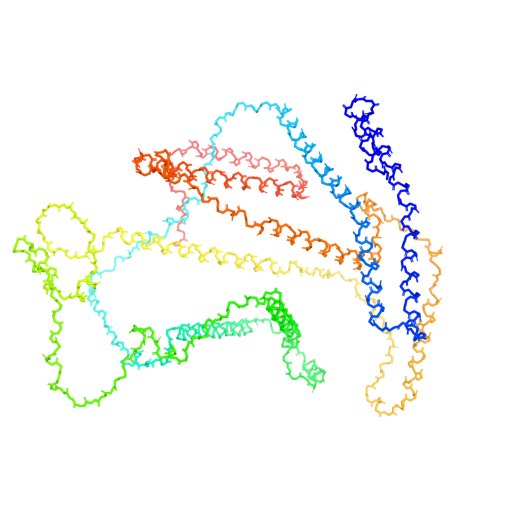72 ALA A C 1
ATOM 3825 O O . ALA A 1 472 ? 5.967 -3.606 22.781 1.00 74.25 472 ALA A O 1
ATOM 3826 N N . LEU A 1 473 ? 5.926 -4.691 24.749 1.00 83.75 473 LEU A N 1
ATOM 3827 C CA . LEU A 1 473 ? 7.107 -5.516 24.503 1.00 83.75 473 LEU A CA 1
ATOM 3828 C C . LEU A 1 473 ? 6.935 -6.423 23.272 1.00 83.75 473 LEU A C 1
ATOM 3830 O O . LEU A 1 473 ? 7.853 -6.563 22.465 1.00 83.75 473 LEU A O 1
ATOM 3834 N N . ARG A 1 474 ? 5.745 -6.999 23.058 1.00 80.25 474 ARG A N 1
ATOM 3835 C CA . ARG A 1 474 ? 5.419 -7.781 21.849 1.00 80.25 474 ARG A CA 1
ATOM 3836 C C . ARG A 1 474 ? 5.455 -6.940 20.575 1.00 80.25 474 ARG A C 1
ATOM 3838 O O . ARG A 1 474 ? 5.930 -7.405 19.537 1.00 80.25 474 ARG A O 1
ATOM 3845 N N . ARG A 1 475 ? 4.980 -5.693 20.635 1.00 84.12 475 ARG A N 1
ATOM 3846 C CA . ARG A 1 475 ? 5.070 -4.759 19.504 1.00 84.12 475 ARG A CA 1
ATOM 3847 C C . ARG A 1 475 ? 6.515 -4.372 19.214 1.00 84.12 475 ARG A C 1
ATOM 3849 O O . ARG A 1 475 ? 6.907 -4.378 18.047 1.00 84.12 475 ARG A O 1
ATOM 3856 N N . ASP A 1 476 ? 7.310 -4.101 20.241 1.00 85.62 476 ASP A N 1
ATOM 3857 C CA . ASP A 1 476 ? 8.713 -3.718 20.074 1.00 85.62 476 ASP A CA 1
ATOM 3858 C C . ASP A 1 476 ? 9.582 -4.883 19.593 1.00 85.62 476 ASP A C 1
ATOM 3860 O O . ASP A 1 476 ? 10.392 -4.711 18.683 1.00 85.62 476 ASP A O 1
ATOM 3864 N N . THR A 1 477 ? 9.355 -6.097 20.096 1.00 90.12 477 THR A N 1
ATOM 3865 C CA . THR A 1 477 ? 10.017 -7.317 19.598 1.00 90.12 477 THR A CA 1
ATOM 3866 C C . THR A 1 477 ? 9.639 -7.619 18.151 1.00 90.12 477 THR A C 1
ATOM 3868 O O . THR A 1 477 ? 10.522 -7.901 17.341 1.00 90.12 477 THR A O 1
ATOM 3871 N N . SER A 1 478 ? 8.363 -7.472 17.780 1.00 86.69 478 SER A N 1
ATOM 3872 C CA . SER A 1 478 ? 7.911 -7.631 16.390 1.00 86.69 478 SER A CA 1
ATOM 3873 C C . SER A 1 478 ? 8.548 -6.594 15.461 1.00 86.69 478 SER A C 1
ATOM 3875 O O . SER A 1 478 ? 9.021 -6.938 14.378 1.00 86.69 478 SER A O 1
ATOM 3877 N N . ARG A 1 479 ? 8.625 -5.327 15.892 1.00 86.75 479 ARG A N 1
ATOM 3878 C CA . ARG A 1 479 ? 9.315 -4.257 15.151 1.00 86.75 479 ARG A CA 1
ATOM 3879 C C . ARG A 1 479 ? 10.802 -4.549 14.994 1.00 86.75 479 ARG A C 1
ATOM 3881 O O . ARG A 1 479 ? 11.338 -4.377 13.902 1.00 86.75 479 ARG A O 1
ATOM 3888 N N . ARG A 1 480 ? 11.458 -5.021 16.056 1.00 90.50 480 ARG A N 1
ATOM 3889 C CA . ARG A 1 480 ? 12.881 -5.374 16.042 1.00 90.50 480 ARG A CA 1
ATOM 3890 C C . ARG A 1 480 ? 13.153 -6.554 15.111 1.00 90.50 480 ARG A C 1
ATOM 3892 O O . ARG A 1 480 ? 14.083 -6.473 14.321 1.00 90.50 480 ARG A O 1
ATOM 3899 N N . LEU A 1 481 ? 12.313 -7.591 15.130 1.00 90.12 481 LEU A N 1
ATOM 3900 C CA . LEU A 1 481 ? 12.393 -8.724 14.199 1.00 90.12 481 LEU A CA 1
ATOM 3901 C C . LEU A 1 481 ? 12.186 -8.297 12.745 1.00 90.12 481 LEU A C 1
ATOM 3903 O O . LEU A 1 481 ? 12.919 -8.746 11.866 1.00 90.12 481 LEU A O 1
ATOM 3907 N N . LEU A 1 482 ? 11.214 -7.420 12.482 1.00 87.69 482 LEU A N 1
ATOM 3908 C CA . LEU A 1 482 ? 10.968 -6.907 11.137 1.00 87.69 482 LEU A CA 1
ATOM 3909 C C . LEU A 1 482 ? 12.154 -6.073 10.635 1.00 87.69 482 LEU A C 1
ATOM 3911 O O . LEU A 1 482 ? 12.580 -6.257 9.500 1.00 87.69 482 LEU A O 1
ATOM 3915 N N . LYS A 1 483 ? 12.721 -5.213 11.494 1.00 89.94 483 LYS A N 1
ATOM 3916 C CA . LYS A 1 483 ? 13.928 -4.429 11.199 1.00 89.94 483 LYS A CA 1
ATOM 3917 C C . LYS A 1 483 ? 15.125 -5.333 10.904 1.00 89.94 483 LYS A C 1
ATOM 3919 O O . LYS A 1 483 ? 15.798 -5.116 9.908 1.00 89.94 483 LYS A O 1
ATOM 3924 N N . LEU A 1 484 ? 15.330 -6.380 11.701 1.00 86.69 484 LEU A N 1
ATOM 3925 C CA . LEU A 1 484 ? 16.424 -7.340 11.522 1.00 86.69 484 LEU A CA 1
ATOM 3926 C C . LEU A 1 484 ? 16.268 -8.132 10.212 1.00 86.69 484 LEU A C 1
ATOM 3928 O O . LEU A 1 484 ? 17.240 -8.305 9.484 1.00 86.69 484 LEU A O 1
ATOM 3932 N N . LYS A 1 485 ? 15.041 -8.534 9.848 1.00 85.31 485 LYS A N 1
ATOM 3933 C CA . LYS A 1 485 ? 14.754 -9.120 8.526 1.00 85.31 485 LYS A CA 1
ATOM 3934 C C . LYS A 1 485 ? 15.055 -8.140 7.393 1.00 85.31 485 LYS A C 1
ATOM 3936 O O . LYS A 1 485 ? 15.670 -8.534 6.410 1.00 85.31 485 LYS A O 1
ATOM 3941 N N . LEU A 1 486 ? 14.655 -6.877 7.541 1.00 80.12 486 LEU A N 1
ATOM 3942 C CA . LEU A 1 486 ? 14.928 -5.823 6.562 1.00 80.12 486 LEU A CA 1
ATOM 3943 C C . LEU A 1 486 ? 16.433 -5.583 6.405 1.00 80.12 486 LEU A C 1
ATOM 3945 O O . LEU A 1 486 ? 16.909 -5.503 5.282 1.00 80.12 486 LEU A O 1
ATOM 3949 N N . GLU A 1 487 ? 17.191 -5.539 7.500 1.00 81.50 487 GLU A N 1
ATOM 3950 C CA . GLU A 1 487 ? 18.655 -5.423 7.500 1.00 81.50 487 GLU A CA 1
ATOM 3951 C C . GLU A 1 487 ? 19.338 -6.655 6.897 1.00 81.50 487 GLU A C 1
ATOM 3953 O O . GLU A 1 487 ? 20.281 -6.502 6.129 1.00 81.50 487 GLU A O 1
ATOM 3958 N N . GLN A 1 488 ? 18.837 -7.868 7.151 1.00 79.31 488 GLN A N 1
ATOM 3959 C CA . GLN A 1 488 ? 19.315 -9.083 6.481 1.00 79.31 488 GLN A CA 1
ATOM 3960 C C . GLN A 1 488 ? 19.054 -9.051 4.971 1.00 79.31 488 GLN A C 1
ATOM 3962 O O . GLN A 1 488 ? 19.916 -9.465 4.202 1.00 79.31 488 GLN A O 1
ATOM 3967 N N . THR A 1 489 ? 17.906 -8.528 4.529 1.00 69.75 489 THR A N 1
ATOM 3968 C CA . THR A 1 489 ? 17.621 -8.345 3.095 1.00 69.75 489 THR A CA 1
ATOM 3969 C C . THR A 1 489 ? 18.352 -7.151 2.480 1.00 69.75 489 THR A C 1
ATOM 3971 O O . THR A 1 489 ? 18.602 -7.148 1.278 1.00 69.75 489 THR A O 1
ATOM 3974 N N . ASN A 1 490 ? 18.691 -6.149 3.295 1.00 64.31 490 ASN A N 1
ATOM 3975 C CA . ASN A 1 490 ? 19.410 -4.937 2.902 1.00 64.31 490 ASN A CA 1
ATOM 3976 C C . ASN A 1 490 ? 20.926 -5.082 3.026 1.00 64.31 490 ASN A C 1
ATOM 3978 O O . ASN A 1 490 ? 21.637 -4.173 2.597 1.00 64.31 490 ASN A O 1
ATOM 398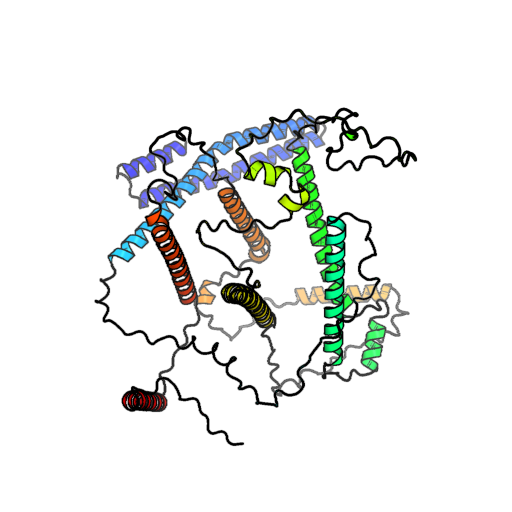2 N N . GLN A 1 491 ? 21.447 -6.199 3.553 1.00 64.38 491 GLN A N 1
ATOM 3983 C CA . GLN A 1 491 ? 22.813 -6.569 3.224 1.00 64.38 491 GLN A CA 1
ATOM 3984 C C . GLN A 1 491 ? 22.870 -6.617 1.698 1.00 64.38 491 GLN A C 1
ATOM 3986 O O . GLN A 1 491 ? 22.090 -7.363 1.101 1.00 64.38 491 GLN A O 1
ATOM 3991 N N . PRO A 1 492 ? 23.713 -5.797 1.049 1.00 54.78 492 PRO A N 1
ATOM 3992 C CA . PRO A 1 492 ? 23.789 -5.770 -0.396 1.00 54.78 492 PRO A CA 1
ATOM 3993 C C . PRO A 1 492 ? 24.198 -7.169 -0.861 1.00 54.78 492 PRO A C 1
ATOM 3995 O O . PRO A 1 492 ? 25.367 -7.545 -0.830 1.00 54.78 492 PRO A O 1
ATOM 3998 N N . THR A 1 493 ? 23.214 -7.958 -1.295 1.00 55.06 493 THR A N 1
ATOM 3999 C CA . THR A 1 493 ? 23.408 -9.269 -1.933 1.00 55.06 493 THR A CA 1
ATOM 4000 C C . THR A 1 493 ? 24.250 -9.124 -3.199 1.00 55.06 493 THR A C 1
ATOM 4002 O O . THR A 1 493 ? 24.881 -10.070 -3.665 1.00 55.06 493 THR A O 1
ATOM 4005 N N . PHE A 1 494 ? 24.320 -7.901 -3.722 1.00 54.59 494 PHE A N 1
ATOM 4006 C CA . PHE A 1 494 ? 25.230 -7.489 -4.765 1.00 54.59 494 PHE A CA 1
ATOM 4007 C C . PHE A 1 494 ? 26.616 -7.150 -4.198 1.00 54.59 494 PHE A C 1
ATOM 4009 O O . PHE A 1 494 ? 26.972 -5.990 -4.005 1.00 54.59 494 PHE A O 1
ATOM 4016 N N . LYS A 1 495 ? 27.432 -8.185 -3.989 1.00 66.69 495 LYS A N 1
ATOM 4017 C CA . LYS A 1 495 ? 28.887 -8.058 -4.119 1.00 66.69 495 LYS A CA 1
ATOM 4018 C C . LYS A 1 495 ? 29.181 -8.214 -5.610 1.00 66.69 495 LYS A C 1
ATOM 4020 O O . LYS A 1 495 ? 29.150 -9.355 -6.073 1.00 66.69 495 LYS A O 1
ATOM 4025 N N . PRO A 1 496 ? 29.382 -7.136 -6.397 1.00 59.34 496 PRO A N 1
ATOM 4026 C CA . PRO A 1 496 ? 29.754 -7.287 -7.794 1.00 59.34 496 PRO A CA 1
ATOM 4027 C C . PRO A 1 496 ? 31.089 -8.020 -7.851 1.00 59.34 496 PRO A C 1
ATOM 4029 O O . PRO A 1 496 ? 32.155 -7.425 -7.711 1.00 59.34 496 PRO A O 1
ATOM 4032 N N . THR A 1 497 ? 31.040 -9.330 -8.056 1.00 62.97 497 THR A N 1
ATOM 4033 C CA . THR A 1 497 ? 32.193 -10.083 -8.506 1.00 62.97 497 THR A CA 1
ATOM 4034 C C . THR A 1 497 ? 32.416 -9.629 -9.937 1.00 62.97 497 THR A C 1
ATOM 4036 O O . THR A 1 497 ? 31.722 -10.030 -10.873 1.00 62.97 497 THR A O 1
ATOM 4039 N N . LEU A 1 498 ? 33.337 -8.682 -10.116 1.00 56.72 498 LEU A N 1
ATOM 4040 C CA . LEU A 1 498 ? 33.826 -8.348 -11.441 1.00 56.72 498 LEU A CA 1
ATOM 4041 C C . LEU A 1 498 ? 34.425 -9.638 -11.997 1.00 56.72 498 LEU A C 1
ATOM 4043 O O . LEU A 1 498 ? 35.497 -10.065 -11.581 1.00 56.72 498 LEU A O 1
ATOM 4047 N N . SER A 1 499 ? 33.684 -10.303 -12.883 1.00 54.44 499 SER A N 1
ATOM 4048 C CA . SER A 1 499 ? 34.172 -11.458 -13.621 1.00 54.44 499 SER A CA 1
ATOM 4049 C C . SER A 1 499 ? 35.413 -11.017 -14.396 1.00 54.44 499 SER A C 1
ATOM 4051 O O . SER A 1 499 ? 35.306 -10.474 -15.497 1.00 54.44 499 SER A O 1
ATOM 4053 N N . THR A 1 500 ? 36.596 -11.286 -13.842 1.00 60.00 500 THR A N 1
ATOM 4054 C CA . THR A 1 500 ? 37.901 -11.151 -14.510 1.00 60.00 500 THR A CA 1
ATOM 4055 C C . THR A 1 500 ? 37.985 -12.024 -15.767 1.00 60.00 500 THR A C 1
ATOM 4057 O O . THR A 1 500 ? 38.822 -11.801 -16.632 1.00 60.00 500 THR A O 1
ATOM 4060 N N . LYS A 1 501 ? 37.039 -12.958 -15.934 1.00 57.47 501 LYS A N 1
ATOM 4061 C CA . LYS A 1 501 ? 36.837 -13.810 -17.112 1.00 57.47 501 LYS A CA 1
ATOM 4062 C C . LYS A 1 501 ? 35.984 -13.171 -18.223 1.00 57.47 501 LYS A C 1
ATOM 4064 O O . LYS A 1 501 ? 35.429 -13.897 -19.043 1.00 57.47 501 LYS A O 1
ATOM 4069 N N . ARG A 1 502 ? 35.848 -11.836 -18.285 1.00 53.12 502 ARG A N 1
ATOM 4070 C CA . ARG A 1 502 ? 35.086 -11.143 -19.357 1.00 53.12 502 ARG A CA 1
ATOM 4071 C C . ARG A 1 502 ? 35.600 -11.425 -20.780 1.00 53.12 502 ARG A C 1
ATOM 4073 O O . ARG A 1 502 ? 34.852 -11.201 -21.721 1.00 53.12 502 ARG A O 1
ATOM 4080 N N . ASN A 1 503 ? 36.808 -11.978 -20.914 1.00 57.16 503 ASN A N 1
ATOM 4081 C CA . ASN A 1 503 ? 37.420 -12.366 -22.188 1.00 57.16 503 ASN A CA 1
ATOM 4082 C C . ASN A 1 503 ? 37.519 -13.892 -22.378 1.00 57.16 503 ASN A C 1
ATOM 4084 O O . ASN A 1 503 ? 38.351 -14.360 -23.150 1.00 57.16 503 ASN A O 1
ATOM 4088 N N . SER A 1 504 ? 36.721 -14.698 -21.668 1.00 64.88 504 SER A N 1
ATOM 4089 C CA . SER A 1 504 ? 36.608 -16.114 -22.026 1.00 64.88 504 SER A CA 1
ATOM 4090 C C . SER A 1 504 ? 35.777 -16.229 -23.314 1.00 64.88 504 SER A C 1
ATOM 4092 O O . SER A 1 504 ? 34.634 -15.764 -23.325 1.00 64.88 504 SER A O 1
ATOM 4094 N N . PRO A 1 505 ? 36.294 -16.865 -24.384 1.00 66.44 505 PRO A N 1
ATOM 4095 C CA . PRO A 1 505 ? 35.603 -16.987 -25.674 1.00 66.44 505 PRO A CA 1
ATOM 4096 C C . PRO A 1 505 ? 34.303 -17.808 -25.611 1.00 66.44 505 PRO A C 1
ATOM 4098 O O . PRO A 1 505 ? 33.641 -17.977 -26.625 1.00 66.44 505 PRO A O 1
ATOM 4101 N N . HIS A 1 506 ? 33.935 -18.343 -24.442 1.00 69.94 506 HIS A N 1
ATOM 4102 C CA . HIS A 1 506 ? 32.721 -19.135 -24.219 1.00 69.94 506 HIS A CA 1
ATOM 4103 C C . HIS A 1 506 ? 31.636 -18.386 -23.422 1.00 69.94 506 HIS A C 1
ATOM 4105 O O . HIS A 1 506 ? 30.584 -18.954 -23.124 1.00 69.94 506 HIS A O 1
ATOM 4111 N N . VAL A 1 507 ? 31.853 -17.117 -23.049 1.00 70.50 507 VAL A N 1
ATOM 4112 C CA . VAL A 1 507 ? 30.846 -16.327 -22.320 1.00 70.50 507 VAL A CA 1
ATOM 4113 C C . VAL A 1 507 ? 29.877 -15.695 -23.316 1.00 70.50 507 VAL A C 1
ATOM 4115 O O . VAL A 1 507 ? 30.044 -14.563 -23.763 1.00 70.50 507 VAL A O 1
ATOM 4118 N N . GLU A 1 508 ? 28.835 -16.441 -23.670 1.00 74.19 508 GLU A N 1
ATOM 4119 C CA . GLU A 1 508 ? 27.744 -15.918 -24.488 1.00 74.19 508 GLU A CA 1
ATOM 4120 C C . GLU A 1 508 ? 26.779 -15.067 -23.653 1.00 74.19 508 GLU A C 1
ATOM 4122 O O . GLU A 1 508 ? 26.439 -15.396 -22.513 1.00 74.19 508 GLU A O 1
ATOM 4127 N N . SER A 1 509 ? 26.276 -13.974 -24.237 1.00 75.62 509 SER A N 1
ATOM 4128 C CA . SER A 1 509 ? 25.191 -13.208 -23.617 1.00 75.62 509 SER A CA 1
ATOM 4129 C C . SER A 1 509 ? 23.986 -14.121 -23.365 1.00 75.62 509 SER A C 1
ATOM 4131 O O . SER A 1 509 ? 23.645 -14.950 -24.206 1.00 75.62 509 SER A O 1
ATOM 4133 N N . LYS A 1 510 ? 23.278 -13.943 -22.241 1.00 77.12 510 LYS A N 1
ATOM 4134 C CA . LYS A 1 510 ? 22.051 -14.707 -21.928 1.00 77.12 510 LYS A CA 1
ATOM 4135 C C . LYS A 1 510 ? 21.007 -14.645 -23.057 1.00 77.12 510 LYS A C 1
ATOM 4137 O O . LYS A 1 510 ? 20.209 -15.563 -23.216 1.00 77.12 510 LYS A O 1
ATOM 4142 N N . LEU A 1 511 ? 21.023 -13.563 -23.839 1.00 77.12 511 LEU A N 1
ATOM 4143 C CA . LEU A 1 511 ? 20.132 -13.349 -24.979 1.00 77.12 511 LEU A CA 1
ATOM 4144 C C . LEU A 1 511 ? 20.561 -14.144 -26.227 1.00 77.12 511 LEU A C 1
ATOM 4146 O O . LEU A 1 511 ? 19.718 -14.403 -27.087 1.00 77.12 511 LEU A O 1
ATOM 4150 N N . ARG A 1 512 ? 21.837 -14.562 -26.308 1.00 82.88 512 ARG A N 1
ATOM 4151 C CA . ARG A 1 512 ? 22.442 -15.330 -27.413 1.00 82.88 512 ARG A CA 1
ATOM 4152 C C . ARG A 1 512 ? 22.119 -14.749 -28.792 1.00 82.88 512 ARG A C 1
ATOM 4154 O O . ARG A 1 512 ? 21.829 -15.480 -29.734 1.00 82.88 512 ARG A O 1
ATOM 4161 N N . LEU A 1 513 ? 22.136 -13.418 -28.892 1.00 83.38 513 LEU A N 1
ATOM 4162 C CA . LEU A 1 513 ? 21.791 -12.707 -30.128 1.00 83.38 513 LEU A CA 1
ATOM 4163 C C . LEU A 1 513 ? 22.789 -12.998 -31.254 1.00 83.38 513 LEU A C 1
ATOM 4165 O O . LEU A 1 513 ? 22.402 -13.014 -32.413 1.00 83.38 513 LEU A O 1
ATOM 4169 N N . THR A 1 514 ? 24.053 -13.250 -30.909 1.00 84.44 514 THR A N 1
ATOM 4170 C CA . THR A 1 514 ? 25.120 -13.545 -31.870 1.00 84.44 514 THR A CA 1
ATOM 4171 C C . THR A 1 514 ? 25.182 -15.021 -32.262 1.00 84.44 514 THR A C 1
ATOM 4173 O O . THR A 1 514 ? 25.442 -15.309 -33.422 1.00 84.44 514 THR A O 1
ATOM 4176 N N . SER A 1 515 ? 24.934 -15.954 -31.333 1.00 86.50 515 SER A N 1
ATOM 4177 C CA . SER A 1 515 ? 25.043 -17.399 -31.598 1.00 86.50 515 SER A CA 1
ATOM 4178 C C . SER A 1 515 ? 23.768 -18.019 -32.179 1.00 86.50 515 SER A C 1
ATOM 4180 O O . SER A 1 515 ? 23.851 -18.944 -32.979 1.00 86.50 515 SER A O 1
ATOM 4182 N N . ALA A 1 516 ? 22.580 -17.533 -31.801 1.00 85.56 516 ALA A N 1
ATOM 4183 C CA . ALA A 1 516 ? 21.307 -18.079 -32.277 1.00 85.56 516 ALA A CA 1
ATOM 4184 C C . ALA A 1 516 ? 20.198 -17.006 -32.276 1.00 85.56 516 ALA A C 1
ATOM 4186 O O . ALA A 1 516 ? 19.358 -17.005 -31.361 1.00 85.56 516 ALA A O 1
ATOM 4187 N N . PRO A 1 517 ? 20.186 -16.095 -33.270 1.00 87.06 517 PRO A N 1
ATOM 4188 C CA . PRO A 1 517 ? 19.213 -15.005 -33.357 1.00 87.06 517 PRO A CA 1
ATOM 4189 C C . PRO A 1 517 ? 17.785 -15.508 -33.612 1.00 87.06 517 PRO A C 1
ATOM 4191 O O . PRO A 1 517 ? 16.855 -15.054 -32.948 1.00 87.06 517 PRO A O 1
ATOM 4194 N N . GLU A 1 518 ? 17.611 -16.511 -34.476 1.00 88.12 518 GLU A N 1
ATOM 4195 C CA . GLU A 1 518 ? 16.288 -17.044 -34.852 1.00 88.12 518 GLU A CA 1
ATOM 4196 C C . GLU A 1 518 ? 15.536 -17.678 -33.664 1.00 88.12 518 GLU A C 1
ATOM 4198 O O . GLU A 1 518 ? 14.326 -17.528 -33.503 1.00 88.12 518 GLU A O 1
ATOM 4203 N N . SER A 1 519 ? 16.264 -18.313 -32.738 1.00 91.00 519 SER A N 1
ATOM 4204 C CA . SER A 1 519 ? 15.689 -18.947 -31.538 1.00 91.00 519 SER A CA 1
ATOM 4205 C C . SER A 1 519 ? 15.273 -17.934 -30.454 1.00 91.00 519 SER A C 1
ATOM 4207 O O . SER A 1 519 ? 14.618 -18.287 -29.469 1.00 91.00 519 SER A O 1
ATOM 4209 N N . TYR A 1 520 ? 15.630 -16.653 -30.596 1.00 89.19 520 TYR A N 1
ATOM 4210 C CA . TYR A 1 520 ? 15.401 -15.645 -29.560 1.00 89.19 520 TYR A CA 1
ATOM 4211 C C . TYR A 1 520 ? 13.917 -15.439 -29.232 1.00 89.19 520 TYR A C 1
ATOM 4213 O O . TYR A 1 520 ? 13.543 -15.417 -28.056 1.00 89.19 520 TYR A O 1
ATOM 4221 N N . LEU A 1 521 ? 13.063 -15.335 -30.255 1.00 90.25 521 LEU A N 1
ATOM 4222 C CA . LEU A 1 521 ? 11.627 -15.117 -30.065 1.00 90.25 521 LEU A CA 1
ATOM 4223 C C . LEU A 1 521 ? 10.958 -16.303 -29.364 1.00 90.25 521 LEU A C 1
ATOM 4225 O O . LEU A 1 521 ? 10.100 -16.107 -28.502 1.00 90.25 521 LEU A O 1
ATOM 4229 N N . GLU A 1 522 ? 11.369 -17.528 -29.687 1.00 90.69 522 GLU A N 1
ATOM 4230 C CA . GLU A 1 522 ? 10.855 -18.738 -29.045 1.00 90.69 522 GLU A CA 1
ATOM 4231 C C . GLU A 1 522 ? 11.294 -18.822 -27.575 1.00 90.69 522 GLU A C 1
ATOM 4233 O O . GLU A 1 522 ? 10.479 -19.103 -26.693 1.00 90.69 522 GLU A O 1
ATOM 4238 N N . ARG A 1 523 ? 12.557 -18.482 -27.279 1.00 89.56 523 ARG A N 1
ATOM 4239 C CA . ARG A 1 523 ? 13.062 -18.392 -25.899 1.00 89.56 523 ARG A CA 1
ATOM 4240 C C . ARG A 1 523 ? 12.301 -17.351 -25.079 1.00 89.56 523 ARG A C 1
ATOM 4242 O O . ARG A 1 523 ? 11.931 -17.642 -23.943 1.00 89.56 523 ARG A O 1
ATOM 4249 N N . LEU A 1 524 ? 12.021 -16.178 -25.654 1.00 88.88 524 LEU A N 1
ATOM 4250 C CA . LEU A 1 524 ? 11.220 -15.136 -25.004 1.00 88.88 524 LEU A CA 1
ATOM 4251 C C . LEU A 1 524 ? 9.792 -15.601 -24.711 1.00 88.88 524 LEU A C 1
ATOM 4253 O O . LEU A 1 524 ? 9.295 -15.373 -23.607 1.00 88.88 524 LEU A O 1
ATOM 4257 N N . LYS A 1 525 ? 9.139 -16.269 -25.671 1.00 90.94 525 LYS A N 1
ATOM 4258 C CA . LYS A 1 525 ? 7.799 -16.843 -25.474 1.00 90.94 525 LYS A CA 1
ATOM 4259 C C . LYS A 1 525 ? 7.802 -17.869 -24.341 1.00 90.94 525 LYS A C 1
ATOM 4261 O O . LYS A 1 525 ? 7.010 -17.741 -23.412 1.00 90.94 525 LYS A O 1
ATOM 4266 N N . ARG A 1 526 ? 8.756 -18.805 -24.351 1.00 93.88 526 ARG A N 1
ATOM 4267 C CA . ARG A 1 526 ? 8.906 -19.836 -23.311 1.00 93.88 526 ARG A CA 1
ATOM 4268 C C . ARG A 1 526 ? 9.185 -19.236 -21.930 1.00 93.88 526 ARG A C 1
ATOM 4270 O O . ARG A 1 526 ? 8.656 -19.707 -20.928 1.00 93.88 526 ARG A O 1
ATOM 4277 N N . GLU A 1 527 ? 10.008 -18.191 -21.847 1.00 89.56 527 GLU A N 1
ATOM 4278 C CA . GLU A 1 527 ? 10.268 -17.493 -20.583 1.00 89.56 527 GLU A CA 1
ATOM 4279 C C . GLU A 1 527 ? 9.019 -16.757 -20.075 1.00 89.56 527 GLU A C 1
ATOM 4281 O O . GLU A 1 527 ? 8.706 -16.807 -18.884 1.00 89.56 527 GLU A O 1
ATOM 4286 N N . HIS A 1 528 ? 8.276 -16.109 -20.972 1.00 88.69 528 HIS A N 1
ATOM 4287 C CA . HIS A 1 528 ? 7.018 -15.449 -20.642 1.00 88.69 528 HIS A CA 1
ATOM 4288 C C . HIS A 1 528 ? 5.961 -16.446 -20.139 1.00 88.69 528 HIS A C 1
ATOM 4290 O O . HIS A 1 528 ? 5.324 -16.194 -19.116 1.00 88.69 528 HIS A O 1
ATOM 4296 N N . GLU A 1 529 ? 5.818 -17.598 -20.796 1.00 94.56 529 GLU A N 1
ATOM 4297 C CA . GLU A 1 529 ? 4.940 -18.692 -20.362 1.00 94.56 529 GLU A CA 1
ATOM 4298 C C . GLU A 1 529 ? 5.322 -19.214 -18.975 1.00 94.56 529 GLU A C 1
ATOM 4300 O O . GLU A 1 529 ? 4.459 -19.298 -18.102 1.00 94.56 529 GLU A O 1
ATOM 4305 N N . LYS A 1 530 ? 6.617 -19.445 -18.716 1.00 92.62 530 LYS A N 1
ATOM 4306 C CA . LYS A 1 530 ? 7.104 -19.840 -17.383 1.00 92.62 530 LYS A CA 1
ATOM 4307 C C . LYS A 1 530 ? 6.757 -18.810 -16.303 1.00 92.62 530 LYS A C 1
ATOM 4309 O O . LYS A 1 530 ? 6.334 -19.190 -15.213 1.00 92.62 530 LYS A O 1
ATOM 4314 N N . ARG A 1 531 ? 6.891 -17.506 -16.584 1.00 88.88 531 ARG A N 1
ATOM 4315 C CA . ARG A 1 531 ? 6.498 -16.447 -15.630 1.00 88.88 531 ARG A CA 1
ATOM 4316 C C . ARG A 1 531 ? 4.990 -16.431 -15.379 1.00 88.88 531 ARG A C 1
ATOM 4318 O O . ARG A 1 531 ? 4.568 -16.230 -14.241 1.00 88.88 531 ARG A O 1
ATOM 4325 N N . LEU A 1 532 ? 4.179 -16.633 -16.418 1.00 88.62 532 LEU A N 1
ATOM 4326 C CA . LEU A 1 532 ? 2.724 -16.716 -16.280 1.00 88.62 532 LEU A CA 1
ATOM 4327 C C . LEU A 1 532 ? 2.302 -17.932 -15.455 1.00 88.62 532 LEU A C 1
ATOM 4329 O O . LEU A 1 532 ? 1.442 -17.796 -14.586 1.00 88.62 532 LEU A O 1
ATOM 4333 N N . GLU A 1 533 ? 2.916 -19.089 -15.692 1.00 91.88 533 GLU A N 1
ATOM 4334 C CA . GLU A 1 533 ? 2.642 -20.306 -14.935 1.00 91.88 533 GLU A CA 1
ATOM 4335 C C . GLU A 1 533 ? 3.042 -20.153 -13.465 1.00 91.88 533 GLU A C 1
ATOM 4337 O O . GLU A 1 533 ? 2.252 -20.477 -12.582 1.00 91.88 533 GLU A O 1
ATOM 4342 N N . HIS A 1 534 ? 4.213 -19.572 -13.186 1.00 90.44 534 HIS A N 1
ATOM 4343 C CA . HIS A 1 534 ? 4.647 -19.291 -11.818 1.00 90.44 534 HIS A CA 1
ATOM 4344 C C . HIS A 1 534 ? 3.673 -18.358 -11.081 1.00 90.44 534 HIS A C 1
ATOM 4346 O O . HIS A 1 534 ? 3.278 -18.642 -9.953 1.00 90.44 534 HIS A O 1
ATOM 4352 N N . ARG A 1 535 ? 3.202 -17.290 -11.742 1.00 82.94 535 ARG A N 1
ATOM 4353 C CA . ARG A 1 535 ? 2.182 -16.395 -11.173 1.00 82.94 535 ARG A CA 1
ATOM 4354 C C . ARG A 1 535 ? 0.859 -17.121 -10.916 1.00 82.94 535 ARG A C 1
ATOM 4356 O O . ARG A 1 535 ? 0.199 -16.830 -9.926 1.00 82.94 535 ARG A O 1
ATOM 4363 N N . ARG A 1 536 ? 0.468 -18.047 -11.799 1.00 93.19 536 ARG A N 1
ATOM 4364 C CA . ARG A 1 536 ? -0.742 -18.860 -11.621 1.00 93.19 536 ARG A CA 1
ATOM 4365 C C . ARG A 1 536 ? -0.618 -19.777 -10.404 1.00 93.19 536 ARG A C 1
ATOM 4367 O O . ARG A 1 536 ? -1.541 -19.807 -9.607 1.00 93.19 536 ARG A O 1
ATOM 4374 N N . ARG A 1 537 ? 0.526 -20.448 -10.227 1.00 92.44 537 ARG A N 1
ATOM 4375 C CA . ARG A 1 537 ? 0.784 -21.314 -9.061 1.00 92.44 537 ARG A CA 1
ATOM 4376 C C . ARG A 1 537 ? 0.741 -20.537 -7.746 1.00 92.44 537 ARG A C 1
ATOM 4378 O O . ARG A 1 537 ? 0.056 -20.959 -6.827 1.00 92.44 537 ARG A O 1
ATOM 4385 N N . LEU A 1 538 ? 1.384 -19.367 -7.688 1.00 85.56 538 LEU A N 1
ATOM 4386 C CA . LEU A 1 538 ? 1.321 -18.493 -6.509 1.00 85.56 538 LEU A CA 1
ATOM 4387 C C . LEU A 1 538 ? -0.115 -18.055 -6.183 1.00 85.56 538 LEU A C 1
ATOM 4389 O O . LEU A 1 538 ? -0.484 -17.978 -5.016 1.00 85.56 538 LEU A O 1
ATOM 4393 N N . GLN A 1 539 ? -0.932 -17.778 -7.204 1.00 86.12 539 GLN A N 1
ATOM 4394 C CA . GLN A 1 539 ? -2.344 -17.453 -6.998 1.00 86.12 539 GLN A CA 1
ATOM 4395 C C . GLN A 1 539 ? -3.130 -18.659 -6.469 1.00 86.12 539 GLN A C 1
ATOM 4397 O O . GLN A 1 539 ? -3.874 -18.513 -5.511 1.00 86.12 539 GLN A O 1
ATOM 4402 N N . GLU A 1 540 ? -2.936 -19.845 -7.052 1.00 93.50 540 GLU A N 1
ATOM 4403 C CA . GLU A 1 540 ? -3.574 -21.090 -6.600 1.00 93.50 540 GLU A CA 1
ATOM 4404 C C . GLU A 1 540 ? -3.192 -21.429 -5.145 1.00 93.50 540 GLU A C 1
ATOM 4406 O O . GLU A 1 540 ? -4.042 -21.857 -4.366 1.00 93.50 540 GLU A O 1
ATOM 4411 N N . GLU A 1 541 ? -1.937 -21.197 -4.746 1.00 92.75 541 GLU A N 1
ATOM 4412 C CA . GLU A 1 541 ? -1.480 -21.364 -3.361 1.00 92.75 541 GLU A CA 1
ATOM 4413 C C . GLU A 1 541 ? -2.132 -20.365 -2.402 1.00 92.75 541 GLU A C 1
ATOM 4415 O O . GLU A 1 541 ? -2.576 -20.771 -1.326 1.00 92.75 541 GLU A O 1
ATOM 4420 N N . LEU A 1 542 ? -2.229 -19.087 -2.787 1.00 90.06 542 LEU A N 1
ATOM 4421 C CA . LEU A 1 542 ? -2.923 -18.064 -2.000 1.00 90.06 542 LEU A CA 1
ATOM 4422 C C . LEU A 1 542 ? -4.410 -18.384 -1.854 1.00 90.06 542 LEU A C 1
ATOM 4424 O O . LEU A 1 542 ? -4.944 -18.306 -0.752 1.00 90.06 542 LEU A O 1
ATOM 4428 N N . ASP A 1 543 ? -5.068 -18.782 -2.940 1.00 89.12 543 ASP A N 1
ATOM 4429 C CA . ASP A 1 543 ? -6.480 -19.158 -2.929 1.00 89.12 543 ASP A CA 1
ATOM 4430 C C . ASP A 1 543 ? -6.696 -20.388 -2.026 1.00 89.12 543 ASP A C 1
ATOM 4432 O O . ASP A 1 543 ? -7.652 -20.442 -1.250 1.00 89.12 543 ASP A O 1
ATOM 4436 N N . ARG A 1 544 ? -5.769 -21.357 -2.048 1.00 92.31 544 ARG A N 1
ATOM 4437 C CA . ARG A 1 544 ? -5.784 -22.518 -1.146 1.00 92.31 544 ARG A CA 1
ATOM 4438 C C . ARG A 1 544 ? -5.606 -22.112 0.318 1.00 92.31 544 ARG A C 1
ATOM 4440 O O . ARG A 1 544 ? -6.338 -22.619 1.162 1.00 92.31 544 ARG A O 1
ATOM 4447 N N . GLN A 1 545 ? -4.674 -21.209 0.624 1.00 92.00 545 GLN A N 1
ATOM 4448 C CA . GLN A 1 545 ? -4.487 -20.683 1.983 1.00 92.00 545 GLN A CA 1
ATOM 4449 C C . GLN A 1 545 ? -5.736 -19.938 2.461 1.00 92.00 545 GLN A C 1
ATOM 4451 O O . GLN A 1 545 ? -6.211 -20.192 3.561 1.00 92.00 545 GLN A O 1
ATOM 4456 N N . GLN A 1 546 ? -6.339 -19.105 1.610 1.00 88.69 546 GLN A N 1
ATOM 4457 C CA . GLN A 1 546 ? -7.585 -18.405 1.930 1.00 88.69 546 GLN A CA 1
ATOM 4458 C C . GLN A 1 546 ? -8.741 -19.373 2.203 1.00 88.69 546 GLN A C 1
ATOM 4460 O O . GLN A 1 546 ? -9.526 -19.139 3.119 1.00 88.69 546 GLN A O 1
ATOM 4465 N N . LEU A 1 547 ? -8.844 -20.472 1.447 1.00 88.00 547 LEU A N 1
ATOM 4466 C CA . LEU A 1 547 ? -9.834 -21.524 1.697 1.00 88.00 547 LEU A CA 1
ATOM 4467 C C . LEU A 1 547 ? -9.575 -22.273 3.010 1.00 88.00 547 LEU A C 1
ATOM 4469 O O . LEU A 1 547 ? -10.531 -22.617 3.696 1.00 88.00 547 LEU A O 1
ATOM 4473 N N . GLN A 1 548 ? -8.312 -22.505 3.375 1.00 86.88 548 GLN A N 1
ATOM 4474 C CA . GLN A 1 548 ? -7.946 -23.107 4.664 1.00 86.88 548 GLN A CA 1
ATOM 4475 C C . GLN A 1 548 ? -8.212 -22.158 5.845 1.00 86.88 548 GLN A C 1
ATOM 4477 O O . GLN A 1 548 ? -8.633 -22.598 6.911 1.00 86.88 548 GLN A O 1
ATOM 4482 N N . GLU A 1 549 ? -7.989 -20.855 5.661 1.00 85.19 549 GLU A N 1
ATOM 4483 C CA . GLU A 1 549 ? -8.243 -19.818 6.668 1.00 85.19 549 GLU A CA 1
ATOM 4484 C C . GLU A 1 549 ? -9.729 -19.449 6.799 1.00 85.19 549 GLU A C 1
ATOM 4486 O O . GLU A 1 549 ? -10.136 -18.837 7.794 1.00 85.19 549 GLU A O 1
ATOM 4491 N N . ALA A 1 550 ? -10.562 -19.813 5.819 1.00 87.31 550 ALA A N 1
ATOM 4492 C CA . ALA A 1 550 ? -11.997 -19.583 5.852 1.00 87.31 550 ALA A CA 1
ATOM 4493 C C . ALA A 1 550 ? -12.656 -20.411 6.971 1.00 87.31 550 ALA A C 1
ATOM 4495 O O . ALA A 1 550 ? -13.154 -21.509 6.770 1.00 87.31 550 ALA A O 1
ATOM 4496 N N . THR A 1 551 ? -12.726 -19.826 8.168 1.00 77.69 551 THR A N 1
ATOM 4497 C CA . THR A 1 551 ? -13.409 -20.382 9.357 1.00 77.69 551 THR A CA 1
ATOM 4498 C C . THR A 1 551 ? -14.925 -20.555 9.200 1.00 77.69 551 THR A C 1
ATOM 4500 O O . THR A 1 551 ? -15.590 -21.079 10.096 1.00 77.69 551 THR A O 1
ATOM 4503 N N . PHE A 1 552 ? -15.493 -20.089 8.088 1.00 78.19 552 PHE A N 1
ATOM 4504 C CA . PHE A 1 552 ? -16.902 -20.249 7.781 1.00 78.19 552 PHE A CA 1
ATOM 4505 C C . PHE A 1 552 ? -17.121 -21.578 7.063 1.00 78.19 552 PHE A C 1
ATOM 4507 O O . PHE A 1 552 ? -17.004 -21.672 5.844 1.00 78.19 552 PHE A O 1
ATOM 4514 N N . GLU A 1 553 ? -17.486 -22.591 7.838 1.00 78.00 553 GLU A N 1
ATOM 4515 C CA . GLU A 1 553 ? -18.041 -23.840 7.330 1.00 78.00 553 GLU A CA 1
ATOM 4516 C C . GLU A 1 553 ? -19.570 -23.709 7.325 1.00 78.00 553 GLU A C 1
ATOM 4518 O O . GLU A 1 553 ? -20.217 -23.946 8.354 1.00 78.00 553 GLU A O 1
ATOM 4523 N N . PRO A 1 554 ? -20.199 -23.276 6.214 1.00 81.94 554 PRO A N 1
ATOM 4524 C CA . PRO A 1 554 ? -21.647 -23.219 6.167 1.00 81.94 554 PRO A CA 1
ATOM 4525 C C . PRO A 1 554 ? -22.189 -24.630 6.373 1.00 81.94 554 PRO A C 1
ATOM 4527 O O . PRO A 1 554 ? -21.952 -25.528 5.563 1.00 81.94 554 PRO A O 1
ATOM 4530 N N . LYS A 1 555 ? -22.963 -24.823 7.444 1.00 81.25 555 LYS A N 1
ATOM 4531 C CA . LYS A 1 555 ? -23.763 -26.034 7.620 1.00 81.25 555 LYS A CA 1
ATOM 4532 C C . LYS A 1 555 ? -24.785 -26.074 6.491 1.00 81.25 555 LYS A C 1
ATOM 4534 O O . LYS A 1 555 ? -25.817 -25.409 6.548 1.00 81.25 555 LYS A O 1
ATOM 4539 N N . THR A 1 556 ? -24.474 -26.819 5.437 1.00 81.75 556 THR A N 1
ATOM 4540 C CA . THR A 1 556 ? -25.399 -27.011 4.326 1.00 81.75 556 THR A CA 1
ATOM 4541 C C . THR A 1 556 ? -26.517 -27.930 4.800 1.00 81.75 556 THR A C 1
ATOM 4543 O O . THR A 1 556 ? -26.329 -29.119 5.056 1.00 81.75 556 THR A O 1
ATOM 4546 N N . THR A 1 557 ? -27.711 -27.370 4.976 1.00 84.38 557 THR A N 1
ATOM 4547 C CA . THR A 1 557 ? -28.910 -28.177 5.182 1.00 84.38 557 THR A CA 1
ATOM 4548 C C . THR A 1 557 ? -29.202 -28.941 3.894 1.00 84.38 557 THR A C 1
ATOM 4550 O O . THR A 1 557 ? -28.996 -28.438 2.784 1.00 84.38 557 THR A O 1
ATOM 4553 N N . LYS A 1 558 ? -29.656 -30.195 4.015 1.00 89.31 558 LYS A N 1
ATOM 4554 C CA . LYS A 1 558 ? -30.048 -30.981 2.839 1.00 89.31 558 LYS A CA 1
ATOM 4555 C C . LYS A 1 558 ? -31.109 -30.192 2.074 1.00 89.31 558 LYS A C 1
ATOM 4557 O O . LYS A 1 558 ? -32.166 -29.888 2.618 1.00 89.31 558 LYS A O 1
ATOM 4562 N N . CYS A 1 559 ? -30.818 -29.889 0.811 1.00 87.94 559 CYS A N 1
ATOM 4563 C CA . CYS A 1 559 ? -31.741 -29.172 -0.057 1.00 87.94 559 CYS A CA 1
ATOM 4564 C C . CYS A 1 559 ? -33.107 -29.896 -0.078 1.00 87.94 559 CYS A C 1
ATOM 4566 O O . CYS A 1 559 ? -33.122 -31.111 -0.343 1.00 87.94 559 CYS A O 1
ATOM 4568 N N . PRO A 1 560 ? -34.223 -29.199 0.215 1.00 94.31 560 PRO A N 1
ATOM 4569 C CA . PRO A 1 560 ? -35.561 -29.775 0.181 1.00 94.31 560 PRO A CA 1
ATOM 4570 C C . PRO A 1 560 ? -35.845 -30.524 -1.126 1.00 94.31 560 PRO A C 1
ATOM 4572 O O . PRO A 1 560 ? -35.394 -30.142 -2.209 1.00 94.31 560 PRO A O 1
ATOM 4575 N N . THR A 1 561 ? -36.606 -31.614 -1.032 1.00 93.19 561 THR A N 1
ATOM 4576 C CA . THR A 1 561 ? -36.870 -32.538 -2.150 1.00 93.19 561 THR A CA 1
ATOM 4577 C C . THR A 1 561 ? -37.501 -31.849 -3.361 1.00 93.19 561 THR A C 1
ATOM 4579 O O . THR A 1 561 ? -37.147 -32.173 -4.495 1.00 93.19 561 THR A O 1
ATOM 4582 N N . TYR A 1 562 ? -38.378 -30.866 -3.145 1.00 94.19 562 TYR A N 1
ATOM 4583 C CA . TYR A 1 562 ? -39.011 -30.115 -4.230 1.00 94.19 562 TYR A CA 1
ATOM 4584 C C . TYR A 1 562 ? -38.004 -29.250 -5.006 1.00 94.19 562 TYR A C 1
ATOM 4586 O O . TYR A 1 562 ? -38.062 -29.215 -6.230 1.00 94.19 562 TYR A O 1
ATOM 4594 N N . ILE A 1 563 ? -37.011 -28.644 -4.340 1.00 93.00 563 ILE A N 1
ATOM 4595 C CA . ILE A 1 563 ? -35.951 -27.877 -5.016 1.00 93.00 563 ILE A CA 1
ATOM 4596 C C . ILE A 1 563 ? -35.069 -28.816 -5.842 1.00 93.00 563 ILE A C 1
ATOM 4598 O O . ILE A 1 563 ? -34.739 -28.505 -6.984 1.00 93.00 563 ILE A O 1
ATOM 4602 N N . LYS A 1 564 ? -34.757 -30.016 -5.329 1.00 93.81 564 LYS A N 1
ATOM 4603 C CA . LYS A 1 564 ? -34.073 -31.054 -6.123 1.00 93.81 564 LYS A CA 1
ATOM 4604 C C . LYS A 1 564 ? -34.884 -31.449 -7.360 1.00 93.81 564 LYS A C 1
ATOM 4606 O O . LYS A 1 564 ? -34.297 -31.697 -8.410 1.00 93.81 564 LYS A O 1
ATOM 4611 N N . ARG A 1 565 ? -36.216 -31.498 -7.255 1.00 93.50 565 ARG A N 1
ATOM 4612 C CA . ARG A 1 565 ? -37.118 -31.783 -8.382 1.00 93.50 565 ARG A CA 1
ATOM 4613 C C . ARG A 1 565 ? -37.109 -30.650 -9.411 1.00 93.50 565 ARG A C 1
ATOM 4615 O O . ARG A 1 565 ? -36.962 -30.939 -10.592 1.00 93.50 565 ARG A O 1
ATOM 4622 N N . ILE A 1 566 ? -37.168 -29.392 -8.970 1.00 92.88 566 ILE A N 1
ATOM 4623 C CA . ILE A 1 566 ? -37.062 -28.212 -9.845 1.00 92.88 566 ILE A CA 1
ATOM 4624 C C . ILE A 1 566 ? -35.702 -28.188 -10.550 1.00 92.88 566 ILE A C 1
ATOM 4626 O O . ILE A 1 566 ? -35.651 -28.050 -11.767 1.00 92.88 566 ILE A O 1
ATOM 4630 N N . ALA A 1 567 ? -34.604 -28.406 -9.821 1.00 92.62 567 ALA A N 1
ATOM 4631 C CA . ALA A 1 567 ? -33.258 -28.435 -10.391 1.00 92.62 567 ALA A CA 1
ATOM 4632 C C . ALA A 1 567 ? -33.090 -29.563 -11.423 1.00 92.62 567 ALA A C 1
ATOM 4634 O O . ALA A 1 567 ? -32.514 -29.342 -12.487 1.00 92.62 567 ALA A O 1
ATOM 4635 N N . ARG A 1 568 ? -33.637 -30.758 -11.149 1.00 93.38 568 ARG A N 1
ATOM 4636 C CA . ARG A 1 568 ? -33.680 -31.862 -12.123 1.00 93.38 568 ARG A CA 1
ATOM 4637 C C . ARG A 1 568 ? -34.519 -31.501 -13.348 1.00 93.38 568 ARG A C 1
ATOM 4639 O O . ARG A 1 568 ? -34.067 -31.741 -14.460 1.00 93.38 568 ARG A O 1
ATOM 4646 N N . GLY A 1 569 ? -35.687 -30.889 -13.156 1.00 94.75 569 GLY A N 1
ATOM 4647 C CA . GLY A 1 569 ? -36.547 -30.422 -14.246 1.00 94.75 569 GLY A CA 1
ATOM 4648 C C . GLY A 1 569 ? -35.852 -29.386 -15.130 1.00 94.75 569 GLY A C 1
ATOM 4649 O O . GLY A 1 569 ? -35.830 -29.536 -16.346 1.00 94.75 569 GLY A O 1
ATOM 4650 N N . MET A 1 570 ? -35.189 -28.395 -14.528 1.00 91.69 570 MET A N 1
ATOM 4651 C CA . MET A 1 570 ? -34.401 -27.396 -15.255 1.00 91.69 570 MET A CA 1
ATOM 4652 C C . MET A 1 570 ? -33.212 -28.011 -15.996 1.00 91.69 570 MET A C 1
ATOM 4654 O O . MET A 1 570 ? -32.948 -27.630 -17.131 1.00 91.69 570 MET A O 1
ATOM 4658 N N . ALA A 1 571 ? -32.497 -28.963 -15.390 1.00 90.56 571 ALA A N 1
ATOM 4659 C CA . ALA A 1 571 ? -31.383 -29.646 -16.046 1.00 90.56 571 ALA A CA 1
ATOM 4660 C C . ALA A 1 571 ? -31.848 -30.487 -17.246 1.00 90.56 571 ALA A C 1
ATOM 4662 O O . ALA A 1 571 ? -31.177 -30.500 -18.277 1.00 90.56 571 ALA A O 1
ATOM 4663 N N . LEU A 1 572 ? -33.003 -31.151 -17.134 1.00 91.25 572 LEU A N 1
ATOM 4664 C CA . LEU A 1 572 ? -33.618 -31.887 -18.240 1.00 91.25 572 LEU A CA 1
ATOM 4665 C C . LEU A 1 572 ? -34.095 -30.945 -19.348 1.00 91.25 572 LEU A C 1
ATOM 4667 O O . LEU A 1 572 ? -33.776 -31.185 -20.506 1.00 91.25 572 LEU A O 1
ATOM 4671 N N . ALA A 1 573 ? -34.775 -29.849 -19.003 1.00 87.19 573 ALA A N 1
ATOM 4672 C CA . ALA A 1 573 ? -35.201 -28.840 -19.969 1.00 87.19 573 ALA A CA 1
ATOM 4673 C C . ALA A 1 573 ? -34.004 -28.200 -20.688 1.00 87.19 573 ALA A C 1
ATOM 4675 O O . ALA A 1 573 ? -34.042 -28.010 -21.898 1.00 87.19 573 ALA A O 1
ATOM 4676 N N . LYS A 1 574 ? -32.910 -27.932 -19.964 1.00 87.88 574 LYS A N 1
ATOM 4677 C CA . LYS A 1 574 ? -31.673 -27.404 -20.546 1.00 87.88 574 LYS A CA 1
ATOM 4678 C C . LYS A 1 574 ? -31.024 -28.401 -21.509 1.00 87.88 574 LYS A C 1
ATOM 4680 O O . LYS A 1 574 ? -30.670 -28.010 -22.611 1.00 87.88 574 LYS A O 1
ATOM 4685 N N . ARG A 1 575 ? -30.933 -29.683 -21.138 1.00 85.94 575 ARG A N 1
ATOM 4686 C CA . ARG A 1 575 ? -30.446 -30.739 -22.045 1.00 85.94 575 ARG A CA 1
ATOM 4687 C C . ARG A 1 575 ? -31.341 -30.904 -23.273 1.00 85.94 575 ARG A C 1
ATOM 4689 O O . ARG A 1 575 ? -30.832 -31.091 -24.369 1.00 85.94 575 ARG A O 1
ATOM 4696 N N . ALA A 1 576 ? -32.660 -30.817 -23.106 1.00 85.62 576 ALA A N 1
ATOM 4697 C CA . ALA A 1 576 ? -33.602 -30.870 -24.219 1.00 85.62 576 ALA A CA 1
ATOM 4698 C C . ALA A 1 576 ? -33.445 -29.656 -25.154 1.00 85.62 576 ALA A C 1
ATOM 4700 O O . ALA A 1 576 ? -33.454 -29.821 -26.370 1.00 85.62 576 ALA A O 1
ATOM 4701 N N . ALA A 1 577 ? -33.230 -28.457 -24.606 1.00 81.69 577 ALA A N 1
ATOM 4702 C CA . ALA A 1 577 ? -32.934 -27.254 -25.386 1.00 81.69 577 ALA A CA 1
ATOM 4703 C C . ALA A 1 577 ? -31.595 -27.363 -26.144 1.00 81.69 577 ALA A C 1
ATOM 4705 O O . ALA A 1 577 ? -31.526 -27.014 -27.317 1.00 81.69 577 ALA A O 1
ATOM 4706 N N . GLU A 1 578 ? -30.551 -27.903 -25.505 1.00 82.31 578 GLU A N 1
ATOM 4707 C CA . GLU A 1 578 ? -29.240 -28.147 -26.132 1.00 82.31 578 GLU A CA 1
ATOM 4708 C C . GLU A 1 578 ? -29.326 -29.170 -27.283 1.00 82.31 578 GLU A C 1
ATOM 4710 O O . GLU A 1 578 ? -28.641 -29.018 -28.290 1.00 82.31 578 GLU A O 1
ATOM 4715 N N . LEU A 1 579 ? -30.188 -30.188 -27.168 1.00 82.56 579 LEU A N 1
ATOM 4716 C CA . LEU A 1 579 ? -30.397 -31.194 -28.219 1.00 82.56 579 LEU A CA 1
ATOM 4717 C C . LEU A 1 579 ? -31.281 -30.704 -29.371 1.00 82.56 579 LEU A C 1
ATOM 4719 O O . LEU A 1 579 ? -31.114 -31.155 -30.501 1.00 82.56 579 LEU A O 1
ATOM 4723 N N . THR A 1 580 ? -32.234 -29.814 -29.095 1.00 77.50 580 THR A N 1
ATOM 4724 C CA . THR A 1 580 ? -33.190 -29.332 -30.106 1.00 77.50 580 THR A CA 1
ATOM 4725 C C . THR A 1 580 ? -32.632 -28.209 -30.976 1.00 77.50 580 THR A C 1
ATOM 4727 O O . THR A 1 580 ? -33.128 -28.030 -32.081 1.00 77.50 580 THR A O 1
ATOM 4730 N N . ASN A 1 581 ? -31.573 -27.511 -30.549 1.00 58.12 581 ASN A N 1
ATOM 4731 C CA . ASN A 1 581 ? -30.927 -26.459 -31.340 1.00 58.12 581 ASN A CA 1
ATOM 4732 C C . ASN A 1 581 ? -29.388 -26.537 -31.287 1.00 58.12 581 ASN A C 1
ATOM 4734 O O . ASN A 1 581 ? -28.749 -25.686 -30.668 1.00 58.12 581 ASN A O 1
ATOM 4738 N N . PRO A 1 582 ? -28.754 -27.497 -31.984 1.00 61.88 582 PRO A N 1
ATOM 4739 C CA . PRO A 1 582 ? -27.295 -27.538 -32.103 1.00 61.88 582 PRO A CA 1
ATOM 4740 C C . PRO A 1 582 ? -26.709 -26.423 -32.996 1.00 61.88 582 PRO A C 1
ATOM 4742 O O . PRO A 1 582 ? -25.493 -26.278 -33.041 1.00 61.88 582 PRO A O 1
ATOM 4745 N N . ASN A 1 583 ? -27.547 -25.641 -33.697 1.00 59.25 583 ASN A N 1
ATOM 4746 C CA . ASN A 1 583 ? -27.118 -24.614 -34.661 1.00 59.25 583 ASN A CA 1
ATOM 4747 C C . ASN A 1 583 ? -27.473 -23.160 -34.278 1.00 59.25 583 ASN A C 1
ATOM 4749 O O . ASN A 1 583 ? -27.169 -22.254 -35.051 1.00 59.25 583 ASN A O 1
ATOM 4753 N N . ASP A 1 584 ? -28.084 -22.899 -33.115 1.00 55.38 584 ASP A N 1
ATOM 4754 C CA . ASP A 1 584 ? -28.433 -21.530 -32.685 1.00 55.38 584 ASP A CA 1
ATOM 4755 C C . ASP A 1 584 ? -27.442 -20.982 -31.642 1.00 55.38 584 ASP A C 1
ATOM 4757 O O . ASP A 1 584 ? -27.780 -20.663 -30.504 1.00 55.38 584 ASP A O 1
ATOM 4761 N N . ASP A 1 585 ? -26.174 -20.865 -32.040 1.00 53.03 585 ASP A N 1
ATOM 4762 C CA . ASP A 1 585 ? -25.103 -20.268 -31.225 1.00 53.03 585 ASP A CA 1
ATOM 4763 C C . ASP A 1 585 ? -25.154 -18.719 -31.195 1.00 53.03 585 ASP A C 1
ATOM 4765 O O . ASP A 1 585 ? -24.198 -18.063 -30.764 1.00 53.03 585 ASP A O 1
ATOM 4769 N N . GLY A 1 586 ? -26.242 -18.088 -31.662 1.00 55.72 586 GLY A N 1
ATOM 4770 C CA . GLY A 1 586 ? -26.195 -16.676 -32.052 1.00 55.72 586 GLY A CA 1
ATOM 4771 C C . GLY A 1 586 ? -27.300 -15.744 -31.566 1.00 55.72 586 GLY A C 1
ATOM 4772 O O . GLY A 1 586 ? -26.984 -14.585 -31.280 1.00 55.72 586 GLY A O 1
ATOM 4773 N N . ASN A 1 587 ? -28.570 -16.164 -31.489 1.00 50.38 587 ASN A N 1
ATOM 4774 C CA . ASN A 1 587 ? -29.659 -15.175 -31.559 1.00 50.38 587 ASN A CA 1
ATOM 4775 C C . ASN A 1 587 ? -30.740 -15.260 -30.465 1.00 50.38 587 ASN A C 1
ATOM 4777 O O . ASN A 1 587 ? -31.891 -14.902 -30.689 1.00 50.38 587 ASN A O 1
ATOM 4781 N N . ILE A 1 588 ? -30.382 -15.623 -29.230 1.00 56.06 588 ILE A N 1
ATOM 4782 C CA . ILE A 1 588 ? -31.349 -15.748 -28.111 1.00 56.06 588 ILE A CA 1
ATOM 4783 C C . ILE A 1 588 ? -31.71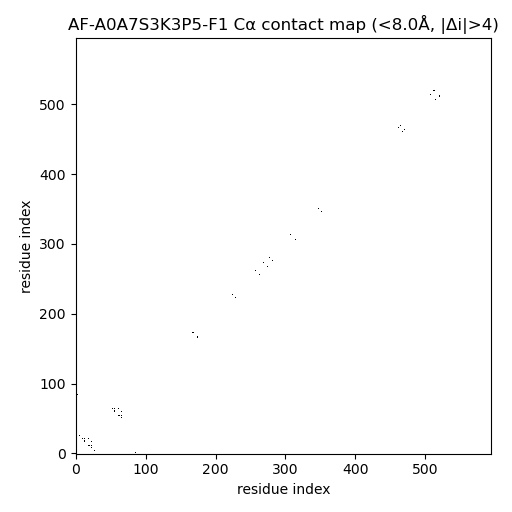0 -14.384 -27.454 1.00 56.06 588 ILE A C 1
ATOM 4785 O O . ILE A 1 588 ? -32.294 -14.310 -26.374 1.00 56.06 588 ILE A O 1
ATOM 4789 N N . HIS A 1 589 ? -31.400 -13.243 -28.081 1.00 53.34 589 HIS A N 1
ATOM 4790 C CA . HIS A 1 589 ? -31.686 -11.914 -27.506 1.00 53.34 589 HIS A CA 1
ATOM 4791 C C . HIS A 1 589 ? -32.375 -10.930 -28.457 1.00 53.34 589 HIS A C 1
ATOM 4793 O O . HIS A 1 589 ? -32.103 -9.730 -28.390 1.00 53.34 589 HIS A O 1
ATOM 4799 N N . GLN A 1 590 ? -33.321 -11.393 -29.269 1.00 51.59 590 GLN A N 1
ATOM 4800 C CA . GLN A 1 590 ? -34.425 -10.525 -29.683 1.00 51.59 590 GLN A CA 1
ATOM 4801 C C . GLN A 1 590 ? -35.573 -10.734 -28.695 1.00 51.59 590 GLN A C 1
ATOM 4803 O O . GLN A 1 590 ? -36.423 -11.603 -28.859 1.00 51.59 590 GLN A O 1
ATOM 4808 N N . ARG A 1 591 ? -35.551 -9.968 -27.594 1.00 58.19 591 ARG A N 1
ATOM 4809 C CA . ARG A 1 591 ? -36.777 -9.754 -26.818 1.00 58.19 591 ARG A CA 1
ATOM 4810 C C . ARG A 1 591 ? -37.799 -9.132 -27.781 1.00 58.19 591 ARG A C 1
ATOM 4812 O O . ARG A 1 591 ? -37.396 -8.220 -28.502 1.00 58.19 591 ARG A O 1
ATOM 4819 N N . PRO A 1 592 ? -39.063 -9.590 -27.799 1.00 58.91 592 PRO A N 1
ATOM 4820 C CA . PRO A 1 592 ? -40.100 -8.924 -28.572 1.00 58.91 592 PRO A CA 1
ATOM 4821 C C . PRO A 1 592 ? -40.148 -7.464 -28.125 1.00 58.91 592 PRO A C 1
ATOM 4823 O O . PRO A 1 592 ? -40.227 -7.201 -26.922 1.00 58.91 592 PRO A O 1
ATOM 4826 N N . ASP A 1 593 ? -40.019 -6.538 -29.068 1.00 59.81 593 ASP A N 1
ATOM 4827 C CA . ASP A 1 593 ? -40.126 -5.108 -28.801 1.00 59.81 593 ASP A CA 1
ATOM 4828 C C . ASP A 1 593 ? -41.620 -4.807 -28.628 1.00 59.81 593 ASP A C 1
ATOM 4830 O O . ASP A 1 593 ? -42.368 -4.723 -29.597 1.00 59.81 593 ASP A O 1
ATOM 4834 N N . TRP A 1 594 ? -42.098 -4.776 -27.384 1.00 67.81 594 TRP A N 1
ATOM 4835 C CA . TRP A 1 594 ? -43.431 -4.271 -27.056 1.00 67.81 594 TRP A CA 1
ATOM 4836 C C . TRP A 1 594 ? -43.308 -2.772 -26.796 1.00 67.81 594 TRP A C 1
ATOM 4838 O O . TRP A 1 594 ? -43.197 -2.322 -25.653 1.00 67.81 594 TRP A O 1
ATOM 4848 N N . ARG A 1 595 ? -43.275 -2.004 -27.883 1.00 47.38 595 ARG A N 1
ATOM 4849 C CA . ARG A 1 595 ? -43.512 -0.563 -27.890 1.00 47.38 595 ARG A CA 1
ATOM 4850 C C . ARG A 1 595 ? -44.369 -0.172 -29.073 1.00 47.38 595 ARG A C 1
ATOM 4852 O O . ARG A 1 595 ? -44.113 -0.712 -30.169 1.00 47.38 595 ARG A O 1
#

Sequence (595 aa):
MESSQVSALVSAMQQGQLSKADLYASLSGLKEEVKQETPQIIEKTTNVVADLVGAMRQGKLSKSELLSSLSSHIRAEQSVSEESSVTRELRQAEMWAELRSAQKRQEVEDETMPPPPPKEKSQRPKSYYSNHQKKYHQRRAPDLEAEECTFHPKIKELPNGLYRQKTQGSFLERSERWRREREVQLEKKLALEAEQLTSECTFHPRISENSVKAAELSRAGDKRRADDRLYQEHKKRAAAIEKKRLQDLQNEESRFHDEYPFQPTRISKPKSFDQIQPRYIASSPRNYINGESRLQECTFTPRTNQVRQNMDLAKTYLATNVFERLTARRRPNSSDDGDISPRSVASTPNQKATWNAFLARQRAFENKKSQHVNELKLKSTPKFSPHIHSSDGSKNYTTPRRRHSFSSADISSTDFFDRLAIDSRRRDSRHFIKSAKPSRDEIECTFQPCITPKAARRSDSRSFDELSTGDALRRDTSRRLLKLKLEQTNQPTFKPTLSTKRNSPHVESKLRLTSAPESYLERLKREHEKRLEHRRRLQEELDRQQLQEATFEPKTTKCPTYIKRIARGMALAKRAAELTNPNDDGNIHQRPDWR